Protein AF-U2I8V3-F1 (afdb_monomer)

Solvent-accessible surface area (backbone atoms only — not comparable to full-atom values): 26265 Å² total; per-residue (Å²): 134,85,82,91,82,94,86,84,86,91,86,82,90,84,90,82,91,85,92,87,82,93,74,85,82,75,81,75,76,81,74,81,76,80,74,75,77,73,85,74,50,76,39,65,54,34,33,35,43,29,18,35,31,83,43,64,38,89,62,70,89,50,43,76,42,74,36,34,34,38,34,37,20,61,33,81,54,80,80,74,52,73,55,43,74,51,76,41,95,53,33,32,30,78,44,47,38,60,91,58,35,58,47,73,47,75,33,78,61,42,39,30,36,64,49,28,53,69,44,89,85,56,86,63,52,70,40,31,53,36,50,25,34,57,42,79,60,98,56,97,40,54,45,42,77,44,58,48,61,80,44,96,86,60,54,88,57,67,58,67,49,24,67,41,62,46,86,78,42,21,41,36,28,52,80,49,95,52,88,84,54,51,50,40,39,28,25,35,64,86,77,31,43,79,43,99,47,43,28,58,60,44,74,67,52,51,50,53,52,49,51,54,50,39,73,73,40,60,88,55,61,94,56,73,52,83,39,80,46,68,23,64,42,34,58,44,80,54,92,67,26,32,42,22,31,45,46,58,14,29,90,84,68,46,72,78,66,44,45,34,34,38,38,17,29,37,66,49,70,63,25,50,86,72,35,68,37,77,40,82,50,21,20,40,60,56,44,62,56,44,42,51,46,52,33,54,38,91,91,49,33,41,36,38,50,31,37,13,37,48,101,82,74,45,26,55,40,5,32,38,39,32,28,46,60,96,50,63,39,68,39,89,90,44,67,46,51,46,64,78,71,69,61,98,54,57,34,29,60,44,44,49,43,44,52,84,65,28,36,39,35,25,33,45,78,57,65,76,56,91,51,72,95,63,56,68,77,39,37,31,29,43,31,41,26,35,67,85,82,59,53,71,43,71,41,76,92,50,72,44,19,31,31,75,83,37,18,17,51,51,61,31,78,48,95,94,40,40,30,38,49,42,26,29,69,67,88,77,76,56,43,31,28,32,27,34,44,40,79,86,81,68,49,73,43,84,53,30,30,39,23,73,91,40,23,38,56,18,38,59,50,66,34,46,38,74,48,126

Secondary structure (DSSP, 8-state):
---------------------------PPPPPP-PPPP---EEEEEEEEEEEEEEE--SSTTTT-EEEEEEEEEESS---EEEE----TTTEEEEEE-TT---PEEETTEEEEEEB-B-TTTTTPBPP-EEEEEE--SSS-PPEEEE--SSTT-----S--EEEE-SS-EEEE---SSTT--EEEEE-TTT--EEEEEEE--HHHHHHHHHHHHHH-GGGTTS---EEEEEEEEEEEETTEEEEEEEEE-TT--B--SSEEEEEEESSTTPPEEEEEEETT-B----TTT---EEE-SS--EEEEE-B--TTS--TT-EEEEE-TT--S--TT-EEEGGGG--SS---EEEEEEETTEEEEEEESSPPPSSGGGPPSS-EEEEEEETTT--EEE-TTS--B-GGGG-S--EEEETTEEEEEEEE-SSSS-EEEEEEE-TTT--EEEEEEE-GGG-EEEEEEEEEEEP-

pLDDT: mean 79.69, std 19.77, range [25.42, 98.25]

Structure (mmCIF, N/CA/C/O backbone):
data_AF-U2I8V3-F1
#
_entry.id   AF-U2I8V3-F1
#
loop_
_atom_site.group_PDB
_atom_site.id
_atom_site.type_symbol
_atom_site.label_atom_id
_atom_site.label_alt_id
_atom_site.label_comp_id
_atom_site.label_asym_id
_atom_site.label_entity_id
_atom_site.label_seq_id
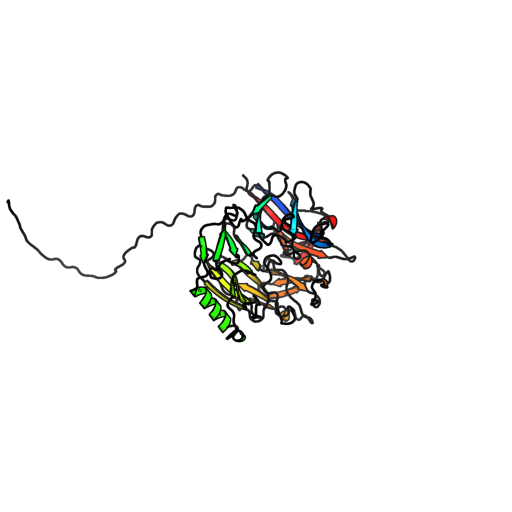_atom_site.pdbx_PDB_ins_code
_atom_site.Cartn_x
_atom_site.Cartn_y
_atom_site.Cartn_z
_atom_site.occupancy
_atom_site.B_iso_or_equiv
_atom_site.auth_seq_id
_atom_site.auth_comp_id
_atom_site.auth_asym_id
_atom_site.auth_atom_id
_atom_site.pdbx_PDB_model_num
ATOM 1 N N . MET A 1 1 ? -86.765 18.353 19.808 1.00 33.03 1 MET A N 1
ATOM 2 C CA . MET A 1 1 ? -87.733 18.277 18.692 1.00 33.03 1 MET A CA 1
ATOM 3 C C . MET A 1 1 ? -87.367 17.081 17.824 1.00 33.03 1 MET A C 1
ATOM 5 O O . MET A 1 1 ? -86.226 17.023 17.404 1.00 33.03 1 MET A O 1
ATOM 9 N N . TYR A 1 2 ? -88.329 16.160 17.642 1.00 31.03 2 TYR A N 1
ATOM 10 C CA . TYR A 1 2 ? -88.371 14.984 16.739 1.00 31.03 2 TYR A CA 1
ATOM 11 C C . TYR A 1 2 ? -87.248 13.924 16.867 1.00 31.03 2 TYR A C 1
ATOM 13 O O . TYR A 1 2 ? -86.132 14.143 16.424 1.00 31.03 2 TYR A O 1
ATOM 21 N N . ARG A 1 3 ? -87.459 12.852 17.660 1.00 25.73 3 ARG A N 1
ATOM 22 C CA . ARG A 1 3 ? -88.079 11.517 17.356 1.00 25.73 3 ARG A CA 1
ATOM 23 C C . ARG A 1 3 ? -87.100 10.549 16.653 1.00 25.73 3 ARG A C 1
ATOM 25 O O . ARG A 1 3 ? -86.693 10.831 15.540 1.00 25.73 3 ARG A O 1
ATOM 32 N N . MET A 1 4 ? -86.588 9.521 17.361 1.00 25.42 4 MET A N 1
ATOM 33 C CA . MET A 1 4 ? -87.098 8.112 17.466 1.00 25.42 4 MET A CA 1
ATOM 34 C C . MET A 1 4 ? -86.859 7.305 16.169 1.00 25.42 4 MET A C 1
ATOM 36 O O . MET A 1 4 ? -87.146 7.832 15.109 1.00 25.42 4 MET A O 1
ATOM 40 N N . ASN A 1 5 ? -86.373 6.053 16.107 1.00 28.39 5 ASN A N 1
ATOM 41 C CA . ASN A 1 5 ? -86.406 4.844 16.964 1.00 28.39 5 ASN A CA 1
ATOM 42 C C . ASN A 1 5 ? -85.250 3.902 16.519 1.00 28.39 5 ASN A C 1
ATOM 44 O O . ASN A 1 5 ? -84.934 3.885 15.336 1.00 28.39 5 ASN A O 1
ATOM 48 N N . GLN A 1 6 ? -84.484 3.204 17.371 1.00 31.88 6 GLN A N 1
ATOM 49 C CA . GLN A 1 6 ? -84.772 1.990 18.170 1.00 31.88 6 GLN A CA 1
ATOM 50 C C . GLN A 1 6 ? -85.246 0.735 17.404 1.00 31.88 6 GLN A C 1
ATOM 52 O O . GLN A 1 6 ? -86.379 0.711 16.926 1.00 31.88 6 GLN A O 1
ATOM 57 N N . ARG A 1 7 ? -84.417 -0.330 17.451 1.00 29.31 7 ARG A N 1
ATOM 58 C CA . ARG A 1 7 ? -84.680 -1.752 17.838 1.00 29.31 7 ARG A CA 1
ATOM 59 C C . ARG A 1 7 ? -83.661 -2.664 17.117 1.00 29.31 7 ARG A C 1
ATOM 61 O O . ARG A 1 7 ? -83.504 -2.495 15.920 1.00 29.31 7 ARG A O 1
ATOM 68 N N . SER A 1 8 ? -82.860 -3.572 17.690 1.00 28.31 8 SER A N 1
ATOM 69 C CA . SER A 1 8 ? -82.894 -4.492 18.852 1.00 28.31 8 SER A CA 1
ATOM 70 C C . SER A 1 8 ? -82.822 -5.949 18.348 1.00 28.31 8 SER A C 1
ATOM 72 O O . SER A 1 8 ? -83.456 -6.266 17.350 1.00 28.31 8 SER A O 1
ATOM 74 N N . LEU A 1 9 ? -82.136 -6.803 19.128 1.00 27.41 9 LEU A N 1
ATOM 75 C CA . LEU A 1 9 ? -81.993 -8.279 19.070 1.00 27.41 9 LEU A CA 1
ATOM 76 C C . LEU A 1 9 ? -80.979 -8.829 18.042 1.00 27.41 9 LEU A C 1
ATOM 78 O O . LEU A 1 9 ? -81.132 -8.623 16.850 1.00 27.41 9 LEU A O 1
ATOM 82 N N . ALA A 1 10 ? -79.849 -9.442 18.420 1.00 30.06 10 ALA A N 1
ATOM 83 C CA . ALA A 1 10 ? -79.602 -10.611 19.287 1.00 30.06 10 ALA A CA 1
ATOM 84 C C . ALA A 1 10 ? -80.055 -11.954 18.676 1.00 30.06 10 ALA A C 1
ATOM 86 O O . ALA A 1 10 ? -81.226 -12.305 18.763 1.00 30.06 10 ALA A O 1
ATOM 87 N N . CYS A 1 11 ? -79.099 -12.736 18.157 1.00 27.30 11 CYS A N 1
ATOM 88 C CA . CYS A 1 11 ? -79.046 -14.188 18.358 1.00 27.30 11 CYS A CA 1
ATOM 89 C C . CYS A 1 11 ? -77.637 -14.744 18.109 1.00 27.30 11 CYS A C 1
ATOM 91 O O . CYS A 1 11 ? -76.921 -14.327 17.203 1.00 27.30 11 CYS A O 1
ATOM 93 N N . LEU A 1 12 ? -77.271 -15.651 19.009 1.00 28.17 12 LEU A N 1
ATOM 94 C CA . LEU A 1 12 ? -75.993 -16.318 19.205 1.00 28.17 12 LEU A CA 1
ATOM 95 C C . LEU A 1 12 ? -75.834 -17.576 18.329 1.00 28.17 12 LEU A C 1
ATOM 97 O O . LEU A 1 12 ? -76.820 -18.145 17.872 1.00 28.17 12 LEU A O 1
ATOM 101 N N . LEU A 1 13 ? -74.585 -18.066 18.332 1.00 27.16 13 LEU A N 1
ATOM 102 C CA . LEU A 1 13 ? -74.121 -19.455 18.165 1.00 27.16 13 LEU A CA 1
ATOM 103 C C . LEU A 1 13 ? -73.942 -19.987 16.735 1.00 27.16 13 LEU A C 1
ATOM 105 O O . 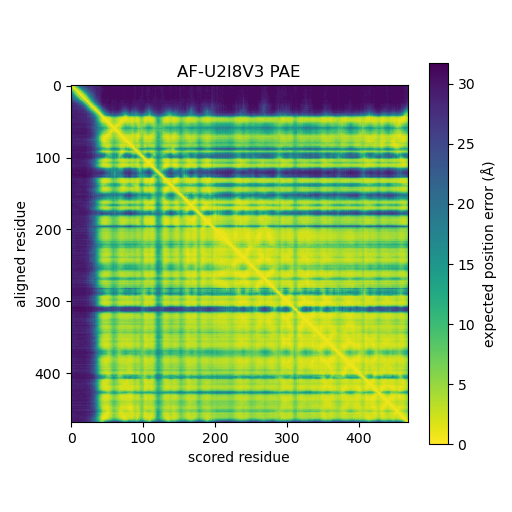LEU A 1 13 ? -74.887 -20.418 16.089 1.00 27.16 13 LEU A O 1
ATOM 109 N N . LEU A 1 14 ? -72.673 -20.172 16.352 1.00 28.11 14 LEU A N 1
ATOM 110 C CA . LEU A 1 14 ? -72.085 -21.517 16.377 1.00 28.11 14 LEU A CA 1
ATOM 111 C C . LEU A 1 14 ? -70.552 -21.470 16.494 1.00 28.11 14 LEU A C 1
ATOM 113 O O . LEU A 1 14 ? -69.860 -20.744 15.787 1.00 28.11 14 LEU A O 1
ATOM 117 N N . LEU A 1 15 ? -70.070 -22.245 17.465 1.00 28.66 15 LEU A N 1
ATOM 118 C CA . LEU A 1 15 ? -68.682 -22.544 17.794 1.00 28.66 15 LEU A CA 1
ATOM 119 C C . LEU A 1 15 ? -68.028 -23.412 16.707 1.00 28.66 15 LEU A C 1
ATOM 121 O O . LEU A 1 15 ? -68.575 -24.454 16.356 1.00 28.66 15 LEU A O 1
ATOM 125 N N . SER A 1 16 ? -66.776 -23.107 16.368 1.00 30.30 16 SER A N 1
ATOM 126 C CA . SER A 1 16 ? -65.733 -24.132 16.219 1.00 30.30 16 SER A CA 1
ATOM 127 C C . SER A 1 16 ? -64.361 -23.525 16.533 1.00 30.30 16 SER A C 1
ATOM 129 O O . SER A 1 16 ? -63.906 -22.605 15.856 1.00 30.30 16 SER A O 1
ATOM 131 N N . LEU A 1 17 ? -63.745 -24.023 17.610 1.00 31.27 17 LEU A N 1
ATOM 132 C CA . LEU A 1 17 ? -62.390 -23.719 18.080 1.00 31.27 17 LEU A CA 1
ATOM 133 C C . LEU A 1 17 ? -61.311 -24.146 17.065 1.00 31.27 17 LEU A C 1
ATOM 135 O O . LEU A 1 17 ? -61.467 -25.180 16.427 1.00 31.27 17 LEU A O 1
ATOM 139 N N . PHE A 1 18 ? -60.204 -23.393 17.017 1.00 28.30 18 PHE A N 1
ATOM 140 C CA . PHE A 1 18 ? -58.807 -23.780 17.350 1.00 28.30 18 PHE A CA 1
ATOM 141 C C . PHE A 1 18 ? -57.846 -22.771 16.669 1.00 28.30 18 PHE A C 1
ATOM 143 O O . PHE A 1 18 ? -57.754 -22.711 15.453 1.00 28.30 18 PHE A O 1
ATOM 150 N N . LEU A 1 19 ? -57.339 -21.768 17.399 1.00 30.94 19 LEU A N 1
ATOM 151 C CA . LEU A 1 19 ? -56.000 -21.718 18.024 1.00 30.94 19 LEU A CA 1
ATOM 152 C C . LEU A 1 19 ? -54.812 -21.684 17.036 1.00 30.94 19 LEU A C 1
ATOM 154 O O . LEU A 1 19 ? -54.377 -22.715 16.541 1.00 30.94 19 LEU A O 1
ATOM 158 N N . THR A 1 20 ? -54.231 -20.484 16.885 1.00 28.22 20 THR A N 1
ATOM 159 C CA . THR A 1 20 ? -52.799 -20.113 17.054 1.00 28.22 20 THR A CA 1
ATOM 160 C C . THR A 1 20 ? -52.260 -19.178 15.962 1.00 28.22 20 THR A C 1
ATOM 162 O O . THR A 1 20 ? -52.497 -19.373 14.778 1.00 28.22 20 THR A O 1
ATOM 165 N N . GLY A 1 21 ? -51.486 -18.169 16.391 1.00 28.03 21 GLY A N 1
ATOM 166 C CA . GLY A 1 21 ? -50.513 -17.470 15.542 1.00 28.03 21 GLY A CA 1
ATOM 167 C C . GLY A 1 21 ? -50.823 -16.012 15.198 1.00 28.03 21 GLY A C 1
ATOM 168 O O . GLY A 1 21 ? -51.167 -15.696 14.065 1.00 28.03 21 GLY A O 1
ATOM 169 N N . LEU A 1 22 ? -50.615 -15.102 16.153 1.00 33.56 22 LEU A N 1
ATOM 170 C CA . LEU A 1 22 ? -50.359 -13.689 15.860 1.00 33.56 22 LEU A CA 1
ATOM 171 C C . LEU A 1 22 ? -49.076 -13.574 15.020 1.00 33.56 22 LEU A C 1
ATOM 173 O O . LEU A 1 22 ? -47.993 -13.859 15.520 1.00 33.56 22 LEU A O 1
ATOM 177 N N . SER A 1 23 ? -49.192 -13.109 13.778 1.00 26.45 23 SER A N 1
ATOM 178 C CA . SER A 1 23 ? -48.078 -12.527 13.027 1.00 26.45 23 SER A CA 1
ATOM 179 C C . SER A 1 23 ? -48.610 -11.320 12.265 1.00 26.45 23 SER A C 1
ATOM 181 O O . SER A 1 23 ? -49.190 -11.431 11.187 1.00 26.45 23 SER A O 1
ATOM 183 N N . ALA A 1 24 ? -48.489 -10.149 12.885 1.00 28.02 24 ALA A N 1
ATOM 184 C CA . ALA A 1 24 ? -48.771 -8.885 12.232 1.00 28.02 24 ALA A CA 1
ATOM 185 C C . ALA A 1 24 ? -47.657 -8.613 11.210 1.00 28.02 24 ALA A C 1
ATOM 187 O O . ALA A 1 24 ? -46.542 -8.241 11.576 1.00 28.02 24 ALA A O 1
ATOM 188 N N . CYS A 1 25 ? -47.960 -8.798 9.926 1.00 26.55 25 CYS A N 1
ATOM 189 C CA . CYS A 1 25 ? -47.151 -8.279 8.831 1.00 26.55 25 CYS A CA 1
ATOM 190 C C . CYS A 1 25 ? -47.097 -6.748 8.932 1.00 26.55 25 CYS A C 1
ATOM 192 O O . CYS A 1 25 ? -48.046 -6.053 8.573 1.00 26.55 25 CYS A O 1
ATOM 194 N N . ARG A 1 26 ? -45.972 -6.210 9.407 1.00 27.47 26 ARG A N 1
ATOM 195 C CA . ARG A 1 26 ? -45.578 -4.828 9.121 1.00 27.47 26 ARG A CA 1
ATOM 196 C C . ARG A 1 26 ? -45.043 -4.820 7.690 1.00 27.47 26 ARG A C 1
ATOM 198 O O . ARG A 1 26 ? -44.011 -5.424 7.423 1.00 27.47 26 ARG A O 1
ATOM 205 N N . SER A 1 27 ? -45.763 -4.183 6.772 1.00 27.72 27 SER A N 1
ATOM 206 C CA . SER A 1 27 ? -45.294 -3.954 5.407 1.00 27.72 27 SER A CA 1
ATOM 207 C C . SER A 1 27 ? -44.044 -3.067 5.442 1.00 27.72 27 SER A C 1
ATOM 209 O O . SER A 1 27 ? -44.138 -1.881 5.768 1.00 27.72 27 SER A O 1
ATOM 211 N N . GLU A 1 28 ? -42.877 -3.638 5.142 1.00 29.00 28 GLU A N 1
ATOM 212 C CA . GLU A 1 28 ? -41.682 -2.866 4.801 1.00 29.00 28 GLU A CA 1
ATOM 213 C C . GLU A 1 28 ? -41.991 -2.003 3.573 1.00 29.00 28 GLU A C 1
ATOM 215 O O . GLU A 1 28 ? -42.518 -2.489 2.570 1.00 29.00 28 GLU A O 1
ATOM 220 N N . ALA A 1 29 ? -41.681 -0.710 3.656 1.00 34.03 29 ALA A N 1
ATOM 221 C CA . ALA A 1 29 ? -41.677 0.154 2.485 1.00 34.03 29 ALA A CA 1
ATOM 222 C C . ALA A 1 29 ? -40.698 -0.418 1.436 1.00 34.03 29 ALA A C 1
ATOM 224 O O . ALA A 1 29 ? -39.656 -0.961 1.824 1.00 34.03 29 ALA A O 1
ATOM 225 N N . PRO A 1 30 ? -40.991 -0.310 0.127 1.00 30.98 30 PRO A N 1
ATOM 226 C CA . PRO A 1 30 ? -40.122 -0.855 -0.907 1.00 30.98 30 PRO A CA 1
ATOM 227 C C . PRO A 1 30 ? -38.716 -0.275 -0.767 1.00 30.98 30 PRO A C 1
ATOM 229 O O . PRO A 1 30 ? -38.542 0.944 -0.698 1.00 30.98 30 PRO A O 1
ATOM 232 N N . ARG A 1 31 ? -37.707 -1.152 -0.728 1.00 31.77 31 ARG A N 1
ATOM 233 C CA . ARG A 1 31 ? -36.303 -0.747 -0.857 1.00 31.77 31 ARG A CA 1
ATOM 234 C C . ARG A 1 31 ? -36.170 0.094 -2.135 1.00 31.77 31 ARG A C 1
ATOM 236 O O . ARG A 1 31 ? -36.677 -0.350 -3.168 1.00 31.77 31 ARG A O 1
ATOM 243 N N . PRO A 1 32 ? -35.504 1.262 -2.115 1.00 29.44 32 PRO A N 1
ATOM 244 C CA . PRO A 1 32 ? -35.153 1.930 -3.359 1.00 29.44 32 PRO A CA 1
ATOM 245 C C . PRO A 1 32 ? -34.328 0.950 -4.197 1.00 29.44 32 PRO A C 1
ATOM 247 O O . PRO A 1 32 ? -33.358 0.365 -3.708 1.00 29.44 32 PRO A O 1
ATOM 250 N N . ALA A 1 33 ? -34.775 0.710 -5.429 1.00 28.41 33 ALA A N 1
ATOM 251 C CA . ALA A 1 33 ? -34.069 -0.146 -6.365 1.00 28.41 33 ALA A CA 1
ATOM 252 C C . ALA A 1 33 ? -32.646 0.396 -6.540 1.00 28.41 33 ALA A C 1
ATOM 254 O O . ALA A 1 33 ? -32.453 1.577 -6.827 1.00 28.41 33 ALA A O 1
ATOM 255 N N . ILE A 1 34 ? -31.651 -0.468 -6.346 1.00 34.34 34 ILE A N 1
ATOM 256 C CA . ILE A 1 34 ? -30.279 -0.183 -6.751 1.00 34.34 34 ILE A CA 1
ATOM 257 C C . ILE A 1 34 ? -30.323 -0.125 -8.274 1.00 34.34 34 ILE A C 1
ATOM 259 O O . ILE A 1 34 ? -30.475 -1.160 -8.921 1.00 34.34 34 ILE A O 1
ATOM 263 N N . THR A 1 35 ? -30.265 1.075 -8.847 1.00 28.25 35 THR A N 1
ATOM 264 C CA . THR A 1 35 ? -30.120 1.240 -10.292 1.00 28.25 35 THR A CA 1
ATOM 265 C C . THR A 1 35 ? -28.836 0.515 -10.702 1.00 28.25 35 THR A C 1
ATOM 267 O O . THR A 1 35 ? -27.772 0.857 -10.176 1.00 28.25 35 THR A O 1
ATOM 270 N N . PRO A 1 36 ? -28.892 -0.497 -11.586 1.00 30.31 36 PRO A N 1
ATOM 271 C CA . PRO A 1 36 ? -27.689 -1.108 -12.125 1.00 30.31 36 PRO A CA 1
ATOM 272 C C . PRO A 1 36 ? -26.836 -0.005 -12.747 1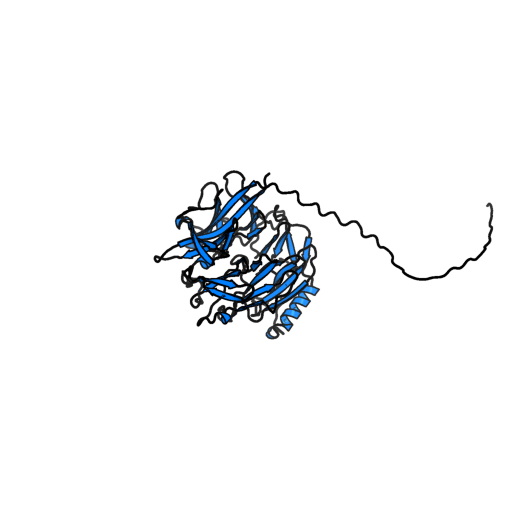.00 30.31 36 PRO A C 1
ATOM 274 O O . PRO A 1 36 ? -27.344 0.807 -13.524 1.00 30.31 36 PRO A O 1
ATOM 277 N N . ARG A 1 37 ? -25.553 0.058 -12.377 1.00 45.31 37 ARG A N 1
ATOM 278 C CA . ARG A 1 37 ? -24.595 0.942 -13.043 1.00 45.31 37 ARG A CA 1
ATOM 279 C C . ARG A 1 37 ? -24.649 0.609 -14.535 1.00 45.31 37 ARG A C 1
ATOM 281 O O . ARG A 1 37 ? -24.540 -0.564 -14.886 1.00 45.31 37 ARG A O 1
ATOM 288 N N . ALA A 1 38 ? -24.870 1.614 -15.383 1.00 41.72 38 ALA A N 1
ATOM 289 C CA . ALA A 1 38 ? -24.836 1.427 -16.829 1.00 41.72 38 ALA A CA 1
ATOM 290 C C . ALA A 1 38 ? -23.519 0.734 -17.215 1.00 41.72 38 ALA A C 1
ATOM 292 O O . ALA A 1 38 ? -22.470 1.081 -16.664 1.00 41.72 38 ALA A O 1
ATOM 293 N N . GLU A 1 39 ? -23.578 -0.252 -18.115 1.00 42.41 39 GLU A N 1
ATOM 294 C CA . GLU A 1 39 ? -22.377 -0.867 -18.680 1.00 42.41 39 GLU A CA 1
ATOM 295 C C . GLU A 1 39 ? -21.486 0.242 -19.244 1.00 42.41 39 GLU A C 1
ATOM 297 O O . GLU A 1 39 ? -21.863 0.959 -20.174 1.00 42.41 39 GLU A O 1
ATOM 302 N N . VAL A 1 40 ? -20.311 0.419 -18.642 1.00 50.84 40 VAL A N 1
ATOM 303 C CA . VAL A 1 40 ? -19.301 1.335 -19.162 1.00 50.84 40 VAL A CA 1
ATOM 304 C C . VAL A 1 40 ? -18.758 0.682 -20.423 1.00 50.84 40 VAL A C 1
ATOM 306 O O . VAL A 1 40 ? -18.058 -0.328 -20.359 1.00 50.84 40 VAL A O 1
ATOM 309 N N . VAL A 1 41 ? -19.104 1.222 -21.590 1.00 54.19 41 VAL A N 1
ATOM 310 C CA . VAL A 1 41 ? -18.450 0.796 -22.826 1.00 54.19 41 VAL A CA 1
ATOM 311 C C . VAL A 1 41 ? -16.986 1.214 -22.704 1.00 54.19 41 VAL A C 1
ATOM 313 O O . VAL A 1 41 ? -16.705 2.363 -22.384 1.00 54.19 41 VAL A O 1
ATOM 316 N N .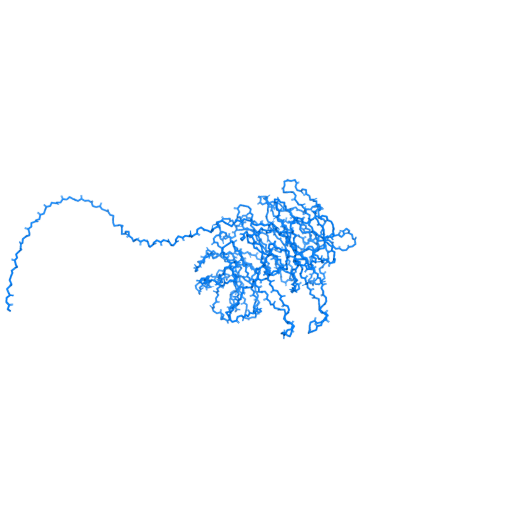 LEU A 1 42 ? -16.047 0.293 -22.906 1.00 63.31 42 LEU A N 1
ATOM 317 C CA . LEU A 1 42 ? -14.625 0.559 -22.688 1.00 63.31 42 LEU A CA 1
ATOM 318 C C . LEU A 1 42 ? -13.997 1.283 -23.889 1.00 63.31 42 LEU A C 1
ATOM 320 O O . LEU A 1 42 ? -14.243 0.957 -25.053 1.00 63.31 42 LEU A O 1
ATOM 324 N N . GLY A 1 43 ? -13.220 2.315 -23.587 1.00 69.56 43 GLY A N 1
ATOM 325 C CA . GLY A 1 43 ? -12.372 3.087 -24.488 1.00 69.56 43 GLY A CA 1
ATOM 326 C C . GLY A 1 43 ? -10.937 2.543 -24.517 1.00 69.56 43 GLY A C 1
ATOM 327 O O . GLY A 1 43 ? -10.697 1.403 -24.126 1.00 69.56 43 GLY A O 1
ATOM 328 N N . PRO A 1 44 ? -9.960 3.315 -25.025 1.00 82.88 44 PRO A N 1
ATOM 329 C CA . PRO A 1 44 ? -8.612 2.802 -25.227 1.00 82.88 44 PRO A CA 1
ATOM 330 C C . PRO A 1 44 ? -7.840 2.652 -23.910 1.00 82.88 44 PRO A C 1
ATOM 332 O O . PRO A 1 44 ? -8.003 3.442 -22.976 1.00 82.88 44 PRO A O 1
ATOM 335 N N . ASP A 1 45 ? -6.931 1.681 -23.888 1.00 90.38 45 ASP A N 1
ATOM 336 C CA . ASP A 1 45 ? -6.028 1.436 -22.768 1.00 90.38 45 ASP A CA 1
ATOM 337 C C . ASP A 1 45 ? -4.955 2.522 -22.629 1.00 90.38 45 ASP A C 1
ATOM 339 O O . ASP A 1 45 ? -4.546 3.182 -23.597 1.00 90.38 45 ASP A O 1
ATOM 343 N N . ARG A 1 46 ? -4.498 2.711 -21.389 1.00 91.00 46 ARG A N 1
ATOM 344 C CA . ARG A 1 46 ? -3.402 3.602 -21.011 1.00 91.00 46 ARG A CA 1
ATOM 345 C C . ARG A 1 46 ? -2.490 2.915 -20.008 1.00 91.00 46 ARG A C 1
ATOM 347 O O . ARG A 1 46 ? -2.933 2.479 -18.947 1.00 91.00 46 ARG A O 1
ATOM 354 N N . TYR A 1 47 ? -1.206 2.894 -20.330 1.00 93.62 47 TYR A N 1
ATOM 355 C CA . TYR A 1 47 ? -0.142 2.389 -19.473 1.00 93.62 47 TYR A CA 1
ATOM 356 C C . TYR A 1 47 ? 0.512 3.571 -18.778 1.00 93.62 47 TYR A C 1
ATOM 358 O O . TYR A 1 47 ? 1.185 4.372 -19.421 1.00 93.62 47 TYR A O 1
ATOM 366 N N . VAL A 1 48 ? 0.261 3.720 -17.485 1.00 93.75 48 VAL A N 1
ATOM 367 C CA . VAL A 1 48 ? 0.659 4.880 -16.691 1.00 93.75 48 VAL A CA 1
ATOM 368 C C . VAL A 1 48 ? 1.945 4.560 -15.946 1.00 93.75 48 VAL A C 1
ATOM 370 O O . VAL A 1 48 ? 1.973 3.647 -15.124 1.00 93.75 48 VAL A O 1
ATOM 373 N N . LEU A 1 49 ? 3.001 5.320 -16.223 1.00 93.19 49 LEU A N 1
ATOM 374 C CA . LEU A 1 49 ? 4.314 5.190 -15.600 1.00 93.19 49 LEU A CA 1
ATOM 375 C C . LEU A 1 49 ? 4.609 6.428 -14.761 1.00 93.19 49 LEU A C 1
ATOM 377 O O . LEU A 1 49 ? 4.560 7.557 -15.257 1.00 93.19 49 LEU A O 1
ATOM 381 N N . MET A 1 50 ? 4.967 6.195 -13.504 1.00 90.50 50 MET A N 1
ATOM 382 C CA . MET A 1 50 ? 5.383 7.224 -12.566 1.00 90.50 50 MET A CA 1
ATOM 383 C C . MET A 1 50 ? 6.866 7.076 -12.243 1.00 90.50 50 MET A C 1
ATOM 385 O O . MET A 1 50 ? 7.333 5.975 -11.942 1.00 90.50 50 MET A O 1
ATOM 389 N N . THR A 1 51 ? 7.593 8.188 -12.254 1.00 89.88 51 THR A N 1
ATOM 390 C CA . THR A 1 51 ? 8.995 8.265 -11.828 1.00 89.88 51 THR A CA 1
ATOM 391 C C . THR A 1 51 ? 9.214 9.395 -10.831 1.00 89.88 51 THR A C 1
ATOM 393 O O . THR A 1 51 ? 8.432 10.345 -10.785 1.00 89.88 51 THR A O 1
ATOM 396 N N . TYR A 1 52 ? 10.292 9.295 -10.054 1.00 85.62 52 TYR A N 1
ATOM 397 C CA . TYR A 1 52 ? 10.763 10.302 -9.117 1.00 85.62 52 TYR A CA 1
ATOM 398 C C . TYR A 1 52 ? 12.147 10.820 -9.470 1.00 85.62 52 TYR A C 1
ATOM 400 O O . TYR A 1 52 ? 13.095 10.054 -9.632 1.00 85.62 52 TYR A O 1
ATOM 408 N N . ARG A 1 53 ? 12.298 12.142 -9.494 1.00 84.06 53 ARG A N 1
ATOM 409 C CA . ARG A 1 53 ? 13.595 12.799 -9.615 1.00 84.06 53 ARG A CA 1
ATOM 410 C C . ARG A 1 53 ? 13.857 13.658 -8.395 1.00 84.06 53 ARG A C 1
ATOM 412 O O . ARG A 1 53 ? 13.055 14.514 -8.039 1.00 84.06 53 ARG A O 1
ATOM 419 N N . LYS A 1 54 ? 15.020 13.465 -7.786 1.00 80.50 54 LYS A N 1
ATOM 420 C CA . LYS A 1 54 ? 15.505 14.347 -6.732 1.00 80.50 54 LYS A CA 1
ATOM 421 C C . LYS A 1 54 ? 15.963 15.669 -7.353 1.00 80.50 54 LYS A C 1
ATOM 423 O O . LYS A 1 54 ? 16.855 15.670 -8.202 1.00 80.50 54 LYS A O 1
ATOM 428 N N . THR A 1 55 ? 15.369 16.782 -6.939 1.00 76.38 55 THR A N 1
ATOM 429 C CA . THR A 1 55 ? 15.759 18.130 -7.373 1.00 76.38 55 THR A CA 1
ATOM 430 C C . THR A 1 55 ? 16.116 19.004 -6.181 1.00 76.38 55 THR A C 1
ATOM 432 O O . THR A 1 55 ? 15.748 18.719 -5.038 1.00 76.38 55 THR A O 1
ATOM 435 N N . ILE A 1 56 ? 16.910 20.043 -6.435 1.00 80.19 56 ILE A N 1
ATOM 436 C CA . ILE A 1 56 ? 17.231 21.075 -5.450 1.00 80.19 56 ILE A CA 1
ATOM 437 C C . ILE A 1 56 ? 16.328 22.266 -5.723 1.00 80.19 56 ILE A C 1
ATOM 439 O O . ILE A 1 56 ? 16.258 22.746 -6.854 1.00 80.19 56 ILE A O 1
ATOM 443 N N . ILE A 1 57 ? 15.652 22.755 -4.686 1.00 73.12 57 ILE A N 1
ATOM 444 C CA . ILE A 1 57 ? 14.770 23.913 -4.803 1.00 73.12 57 ILE A CA 1
ATOM 445 C C . ILE A 1 57 ? 15.619 25.137 -5.199 1.00 73.12 57 ILE A C 1
ATOM 447 O O . ILE A 1 57 ? 16.522 25.521 -4.444 1.00 73.12 57 ILE A O 1
ATOM 451 N N . PRO A 1 58 ? 15.345 25.778 -6.353 1.00 70.50 58 PRO A N 1
ATOM 452 C CA . PRO A 1 58 ? 16.219 26.818 -6.896 1.00 70.50 58 PRO A CA 1
ATOM 453 C C . PRO A 1 58 ? 16.062 28.175 -6.192 1.00 70.50 58 PRO A C 1
ATOM 455 O O . PRO A 1 58 ? 17.000 28.974 -6.178 1.00 70.50 58 PRO A O 1
ATOM 458 N N . SER A 1 59 ? 14.903 28.450 -5.585 1.00 70.12 59 SER A N 1
ATOM 459 C CA . SER A 1 59 ? 14.555 29.765 -5.027 1.00 70.12 59 SER A CA 1
ATOM 460 C C . SER A 1 59 ? 13.494 29.685 -3.921 1.00 70.12 59 SER A C 1
ATOM 462 O O . SER A 1 59 ? 12.782 28.690 -3.807 1.00 70.12 59 SER A O 1
ATOM 464 N N . GLY A 1 60 ? 13.350 30.760 -3.138 1.00 67.19 60 GLY A N 1
ATOM 465 C CA . GLY A 1 60 ? 12.364 30.873 -2.055 1.00 67.19 60 GLY A CA 1
ATOM 466 C C . GLY A 1 60 ? 12.877 30.395 -0.686 1.00 67.19 60 GLY A C 1
ATOM 467 O O . GLY A 1 60 ? 14.052 30.046 -0.563 1.00 67.19 60 GLY A O 1
ATOM 468 N N . PRO A 1 61 ? 12.016 30.365 0.349 1.00 61.09 61 PRO A N 1
ATOM 469 C CA . PRO A 1 61 ? 12.401 30.030 1.730 1.00 61.09 61 PRO A CA 1
ATOM 470 C C . PRO A 1 61 ? 13.036 28.642 1.898 1.00 61.09 61 PRO A C 1
ATOM 472 O O . PRO A 1 61 ? 13.791 28.406 2.834 1.00 61.09 61 PRO A O 1
ATOM 475 N N . MET A 1 62 ? 12.752 27.732 0.965 1.00 65.94 62 MET A N 1
ATOM 476 C CA . MET A 1 62 ? 13.245 26.354 0.957 1.00 65.94 62 MET A CA 1
ATOM 477 C C . MET A 1 62 ? 14.425 26.148 -0.009 1.00 65.94 62 MET A C 1
ATOM 479 O O . MET A 1 62 ? 14.804 25.008 -0.275 1.00 65.94 62 MET A O 1
ATOM 483 N N . ARG A 1 63 ? 15.009 27.228 -0.557 1.00 75.81 63 ARG A N 1
ATOM 484 C CA . ARG A 1 63 ? 16.144 27.163 -1.492 1.00 75.81 63 ARG A CA 1
ATOM 485 C C . ARG A 1 63 ? 17.271 26.291 -0.936 1.00 75.81 63 ARG A C 1
ATOM 487 O O . ARG A 1 63 ? 17.640 26.406 0.228 1.00 75.81 63 ARG A O 1
ATOM 494 N N . GLY A 1 64 ? 17.839 25.443 -1.790 1.00 74.12 64 GLY A N 1
ATOM 495 C CA . GLY A 1 64 ? 18.938 24.546 -1.423 1.00 74.12 64 GLY A CA 1
ATOM 496 C C . GLY A 1 64 ? 18.495 23.251 -0.738 1.00 74.12 64 GLY A C 1
ATOM 497 O O . GLY A 1 64 ? 19.294 22.321 -0.653 1.00 74.12 64 GLY A O 1
ATOM 498 N N . ARG A 1 65 ? 17.230 23.136 -0.308 1.00 74.38 65 ARG A N 1
ATOM 499 C CA . ARG A 1 65 ? 16.675 21.854 0.142 1.00 74.38 65 ARG A CA 1
ATOM 500 C C . ARG A 1 65 ? 16.376 20.958 -1.049 1.00 74.38 65 ARG A C 1
ATOM 502 O O . ARG A 1 65 ? 16.084 21.432 -2.149 1.00 74.38 65 ARG A O 1
ATOM 509 N N . SER A 1 66 ? 16.445 19.655 -0.811 1.00 74.12 66 SER A N 1
ATOM 510 C CA . SER A 1 66 ? 16.140 18.658 -1.821 1.00 74.12 66 SER A CA 1
ATOM 511 C C . SER A 1 66 ? 14.705 18.159 -1.697 1.00 74.12 66 SER A C 1
ATOM 513 O O . SER A 1 66 ? 14.243 17.919 -0.587 1.00 74.12 66 SER A O 1
ATOM 515 N N . ILE A 1 67 ? 14.023 17.990 -2.829 1.00 73.06 67 ILE A N 1
ATOM 516 C CA . ILE A 1 67 ? 12.671 17.427 -2.918 1.00 73.06 67 ILE A CA 1
ATOM 517 C C . ILE A 1 67 ? 12.615 16.325 -3.972 1.00 73.06 67 ILE A C 1
ATOM 519 O O . ILE A 1 67 ? 13.465 16.266 -4.862 1.00 73.06 67 ILE A O 1
ATOM 523 N N . LEU A 1 68 ? 11.603 15.464 -3.877 1.00 75.88 68 LEU A N 1
ATOM 524 C CA . LEU A 1 68 ? 11.269 14.505 -4.923 1.00 75.88 68 LEU A CA 1
ATOM 525 C C . LEU A 1 68 ? 10.196 15.110 -5.836 1.00 75.88 68 LEU A C 1
ATOM 527 O O . LEU A 1 68 ? 9.118 15.498 -5.391 1.00 75.88 68 LEU A O 1
ATOM 531 N N . GLU A 1 69 ? 10.485 15.188 -7.126 1.00 79.12 69 GLU A N 1
ATOM 532 C CA . GLU A 1 69 ? 9.531 15.556 -8.169 1.00 79.12 69 GLU A CA 1
ATOM 533 C C . GLU A 1 69 ? 9.015 14.298 -8.852 1.00 79.12 69 GLU A C 1
ATOM 535 O O . GLU A 1 69 ? 9.812 13.465 -9.280 1.00 79.12 69 GLU A O 1
ATOM 540 N N . SER A 1 70 ? 7.695 14.156 -8.961 1.00 82.06 70 SER A N 1
ATOM 541 C CA . SER A 1 70 ? 7.083 13.086 -9.739 1.00 82.06 70 SER A CA 1
ATOM 542 C C . SER A 1 70 ? 6.846 13.501 -11.179 1.00 82.06 70 SER A C 1
ATOM 544 O O . SER A 1 70 ? 6.316 14.592 -11.428 1.00 82.06 70 SER A O 1
ATOM 546 N N . TYR A 1 71 ? 7.026 12.550 -12.081 1.00 86.81 71 TYR A N 1
ATOM 547 C CA . TYR A 1 71 ? 6.565 12.636 -13.458 1.00 86.81 71 TYR A CA 1
ATOM 548 C C . TYR A 1 71 ? 5.627 11.459 -13.705 1.00 86.81 71 TYR A C 1
ATOM 550 O O . TYR A 1 71 ? 6.037 10.306 -13.582 1.00 86.81 71 TYR A O 1
ATOM 558 N N . ILE A 1 72 ? 4.355 11.748 -13.981 1.00 88.94 72 ILE A N 1
ATOM 559 C CA . ILE A 1 72 ? 3.342 10.739 -14.302 1.00 88.94 72 ILE A CA 1
ATOM 560 C C . ILE A 1 72 ? 2.988 10.900 -15.767 1.00 88.94 72 ILE A C 1
ATOM 562 O O . ILE A 1 72 ? 2.503 11.954 -16.163 1.00 88.94 72 ILE A O 1
ATOM 566 N N . SER A 1 73 ? 3.180 9.849 -16.548 1.00 90.44 73 SER A N 1
ATOM 567 C CA . SER A 1 73 ? 2.906 9.856 -17.985 1.00 90.44 73 SER A CA 1
ATOM 568 C C . SER A 1 73 ? 2.138 8.624 -18.380 1.00 90.44 73 SER A C 1
ATOM 570 O O . SER A 1 73 ? 2.182 7.618 -17.675 1.00 90.44 73 SER A O 1
ATOM 572 N N . TYR A 1 74 ? 1.458 8.684 -19.518 1.00 91.06 74 TYR A N 1
ATOM 573 C CA . TYR A 1 74 ? 0.804 7.516 -20.084 1.00 91.06 74 TYR A CA 1
ATOM 574 C C . TYR A 1 74 ? 1.293 7.199 -21.493 1.00 91.06 74 TYR A C 1
ATOM 576 O O . TYR A 1 74 ? 1.603 8.088 -22.285 1.00 91.06 74 TYR A O 1
ATOM 584 N N . PHE A 1 75 ? 1.277 5.908 -21.805 1.00 89.31 75 PHE A N 1
ATOM 585 C CA . PHE A 1 75 ? 1.535 5.342 -23.120 1.00 89.31 75 PHE A CA 1
ATOM 586 C C . PHE A 1 75 ? 0.270 4.642 -23.625 1.00 89.31 75 PHE A C 1
ATOM 588 O O . PHE A 1 75 ? -0.542 4.149 -22.839 1.00 89.31 75 PHE A O 1
ATOM 595 N N . THR A 1 76 ? 0.082 4.603 -24.941 1.00 88.12 76 THR A N 1
ATOM 596 C CA . THR A 1 76 ? -1.030 3.878 -25.585 1.00 88.12 76 THR A CA 1
ATOM 597 C C . THR A 1 76 ? -0.748 2.385 -25.745 1.00 88.12 76 THR A C 1
ATOM 599 O O . THR A 1 76 ? -1.649 1.625 -26.082 1.00 88.12 76 THR A O 1
ATOM 602 N N . GLN A 1 77 ? 0.494 1.971 -25.504 1.00 90.31 77 GLN A N 1
ATOM 603 C CA . GLN A 1 77 ? 0.964 0.593 -25.548 1.00 90.31 77 GLN A CA 1
ATOM 604 C C . GLN A 1 77 ? 1.869 0.329 -24.347 1.00 90.31 77 GLN A C 1
ATOM 606 O O . GLN A 1 77 ? 2.411 1.268 -23.755 1.00 90.31 77 GLN A O 1
ATOM 611 N N . MET A 1 78 ? 2.025 -0.948 -24.000 1.00 91.69 78 MET A N 1
ATOM 612 C CA . MET A 1 78 ? 2.950 -1.385 -22.960 1.00 91.69 78 MET A CA 1
ATOM 613 C C . MET A 1 78 ? 4.358 -0.843 -23.268 1.00 91.69 78 MET A C 1
ATOM 615 O O . MET A 1 78 ? 4.839 -1.051 -24.385 1.00 91.69 78 MET A O 1
ATOM 619 N N . PRO A 1 79 ? 5.030 -0.164 -22.321 1.00 92.75 79 PRO A N 1
ATOM 620 C CA . PRO A 1 79 ? 6.415 0.259 -22.500 1.00 92.75 79 PRO A CA 1
ATOM 621 C C . PRO A 1 79 ? 7.322 -0.944 -22.798 1.00 92.75 79 PRO A C 1
ATOM 623 O O . PRO A 1 79 ? 7.240 -1.966 -22.116 1.00 92.75 79 PRO A O 1
ATOM 626 N N . GLN A 1 80 ? 8.183 -0.826 -23.810 1.00 91.62 80 GLN A N 1
ATOM 627 C CA . GLN A 1 80 ? 9.117 -1.876 -24.226 1.00 91.62 80 GLN A CA 1
ATOM 628 C C . GLN A 1 80 ? 10.516 -1.303 -24.455 1.00 91.62 80 GLN A C 1
ATOM 630 O O . GLN A 1 80 ? 10.665 -0.167 -24.906 1.00 91.62 80 GLN A O 1
ATOM 635 N N . GLY A 1 81 ? 11.532 -2.121 -24.184 1.00 92.75 81 GLY A N 1
ATOM 636 C CA . GLY A 1 81 ? 12.932 -1.780 -24.419 1.00 92.75 81 GLY A CA 1
ATOM 637 C C . GLY A 1 81 ? 13.614 -1.090 -23.239 1.00 92.75 81 GLY A C 1
ATOM 638 O O . GLY A 1 81 ? 13.163 -1.160 -22.092 1.00 92.75 81 GLY A O 1
ATOM 639 N N . GLU A 1 82 ? 14.746 -0.457 -23.534 1.00 93.94 82 GLU A N 1
ATOM 640 C CA . GLU A 1 82 ? 15.637 0.129 -22.536 1.00 93.94 82 GLU A CA 1
ATOM 641 C C . GLU A 1 82 ? 15.671 1.657 -22.608 1.00 93.94 82 GLU A C 1
ATOM 643 O O . GLU A 1 82 ? 15.538 2.249 -23.678 1.00 93.94 82 GLU A O 1
ATOM 648 N N . GLY A 1 83 ? 15.888 2.304 -21.460 1.00 91.75 83 GLY A N 1
ATOM 649 C CA . GLY A 1 83 ? 16.133 3.746 -21.400 1.00 91.75 83 GLY A CA 1
ATOM 650 C C . GLY A 1 83 ? 14.925 4.608 -21.773 1.00 91.75 83 GLY A C 1
ATOM 651 O O . GLY A 1 83 ? 15.099 5.713 -22.281 1.00 91.75 83 GLY A O 1
ATOM 652 N N . ILE A 1 84 ? 13.705 4.135 -21.509 1.00 93.06 84 ILE A N 1
ATOM 653 C CA . ILE A 1 84 ? 12.469 4.858 -21.824 1.00 93.06 84 ILE A CA 1
ATOM 654 C C . ILE A 1 84 ? 12.475 6.226 -21.138 1.00 93.06 84 ILE A C 1
ATOM 656 O O . ILE A 1 84 ? 12.743 6.328 -19.939 1.00 93.06 84 ILE A O 1
ATOM 660 N N . ASN A 1 85 ? 12.158 7.280 -21.891 1.00 90.19 85 ASN A N 1
ATOM 661 C CA . ASN A 1 85 ? 11.916 8.599 -21.323 1.00 90.19 85 ASN A CA 1
ATOM 662 C C . ASN A 1 85 ? 10.418 8.779 -21.051 1.00 90.19 85 ASN A C 1
ATOM 664 O O . ASN A 1 85 ? 9.615 8.722 -21.980 1.00 90.19 85 ASN A O 1
ATOM 668 N N . ASN A 1 86 ? 10.040 9.005 -19.791 1.00 86.25 86 ASN A N 1
ATOM 669 C CA . ASN A 1 86 ? 8.653 9.282 -19.417 1.00 86.25 86 ASN A CA 1
ATOM 670 C C . ASN A 1 86 ? 8.384 10.766 -19.130 1.00 86.25 86 ASN A C 1
ATOM 672 O O . ASN A 1 86 ? 7.289 11.080 -18.687 1.00 86.25 86 ASN A O 1
ATOM 676 N N . ILE A 1 87 ? 9.325 11.679 -19.362 1.00 84.50 87 ILE A N 1
ATOM 677 C CA . ILE A 1 87 ? 9.068 13.123 -19.301 1.00 84.50 87 ILE A CA 1
ATOM 678 C C . ILE A 1 87 ? 8.717 13.567 -20.722 1.00 84.50 87 ILE A C 1
ATOM 680 O O . ILE A 1 87 ? 9.597 13.861 -21.529 1.00 84.50 87 ILE A O 1
ATOM 684 N N . LEU A 1 88 ? 7.425 13.528 -21.039 1.00 72.88 88 LEU A N 1
ATOM 685 C CA . LEU A 1 88 ? 6.850 13.809 -22.351 1.00 72.88 88 LEU A CA 1
ATOM 686 C C . LEU A 1 88 ? 6.094 15.144 -22.290 1.00 72.88 88 LEU A C 1
ATOM 688 O O . LEU A 1 88 ? 5.236 15.327 -21.432 1.00 72.88 88 LEU A O 1
ATOM 692 N N . GLU A 1 89 ? 6.364 16.072 -23.208 1.00 66.38 89 GLU A N 1
ATOM 693 C CA . GLU A 1 89 ? 5.795 17.431 -23.135 1.00 66.38 89 GLU A CA 1
ATOM 694 C C . GLU A 1 89 ? 4.255 17.451 -23.127 1.00 66.38 89 GLU A C 1
ATOM 696 O O . GLU A 1 89 ? 3.652 18.226 -22.388 1.00 66.38 89 GLU A O 1
ATOM 701 N N . GLU A 1 90 ? 3.605 16.569 -23.894 1.00 71.44 90 GLU A N 1
ATOM 702 C CA . GLU A 1 90 ? 2.149 16.615 -24.077 1.00 71.44 90 GLU A CA 1
ATOM 703 C C . GLU A 1 90 ? 1.350 15.739 -23.104 1.00 71.44 90 GLU A C 1
ATOM 705 O O . GLU A 1 90 ? 0.181 16.028 -22.885 1.00 71.44 90 GLU A O 1
ATOM 710 N N . ASN A 1 91 ? 1.936 14.691 -22.509 1.00 78.38 91 ASN A N 1
ATOM 711 C CA . ASN A 1 91 ? 1.196 13.656 -21.758 1.00 78.38 91 ASN A CA 1
ATOM 712 C C . ASN A 1 91 ? 1.686 13.455 -20.315 1.00 78.38 91 ASN A C 1
ATOM 714 O O . ASN A 1 91 ? 1.285 12.487 -19.664 1.00 78.38 91 ASN A O 1
ATOM 718 N N . THR A 1 92 ? 2.549 14.341 -19.813 1.00 81.44 92 THR A N 1
ATOM 719 C CA . THR A 1 92 ? 3.101 14.250 -18.458 1.00 81.44 92 THR A CA 1
ATOM 720 C C . THR A 1 92 ? 2.404 15.204 -17.500 1.00 81.44 92 THR A C 1
ATOM 722 O O . THR A 1 92 ? 2.324 16.407 -17.734 1.00 81.44 92 THR A O 1
ATOM 725 N N . LEU A 1 93 ? 1.954 14.674 -16.367 1.00 83.94 93 LEU A N 1
ATOM 726 C CA . LEU A 1 93 ? 1.647 15.462 -15.185 1.00 83.94 93 LEU A CA 1
ATOM 727 C C . LEU A 1 93 ? 2.887 15.566 -14.308 1.00 83.94 93 LEU A C 1
ATOM 729 O O . LEU A 1 93 ? 3.418 14.571 -13.806 1.00 83.94 93 LEU A O 1
ATOM 733 N N . PHE A 1 94 ? 3.308 16.806 -14.108 1.00 78.88 94 PHE A N 1
ATOM 734 C CA . PHE A 1 94 ? 4.335 17.173 -13.152 1.00 78.88 94 PHE A CA 1
ATOM 735 C C . PHE A 1 94 ? 3.716 17.369 -11.765 1.00 78.88 94 PHE A C 1
ATOM 737 O O . PHE A 1 94 ? 2.693 18.035 -11.611 1.00 78.88 94 PHE A O 1
ATOM 744 N N . GLY A 1 95 ? 4.350 16.810 -10.738 1.00 68.75 95 GLY A N 1
ATOM 745 C CA . GLY A 1 95 ? 3.973 17.033 -9.344 1.00 68.75 95 GLY A CA 1
ATOM 746 C C . GLY A 1 95 ? 5.206 17.132 -8.460 1.00 68.75 95 GLY A C 1
ATOM 747 O O . GLY A 1 95 ? 6.207 16.471 -8.713 1.00 68.75 95 GLY A O 1
ATOM 748 N N . ARG A 1 96 ? 5.145 17.941 -7.405 1.00 62.97 96 ARG A N 1
ATOM 749 C CA . ARG A 1 96 ? 6.172 17.957 -6.354 1.00 62.97 96 ARG A CA 1
ATOM 750 C C . ARG A 1 96 ? 5.689 17.084 -5.199 1.00 62.97 96 ARG A C 1
ATOM 752 O O . ARG A 1 96 ? 4.491 16.979 -4.979 1.00 62.97 96 ARG A O 1
ATOM 759 N N . PHE A 1 97 ? 6.591 16.414 -4.494 1.00 58.84 97 PHE A N 1
ATOM 760 C CA . PHE A 1 97 ? 6.270 15.607 -3.318 1.00 58.84 97 PHE A CA 1
ATOM 761 C C . PHE A 1 97 ? 7.090 16.071 -2.118 1.00 58.84 97 PHE A C 1
ATOM 763 O O . PHE A 1 97 ? 8.153 16.681 -2.262 1.00 58.84 97 PHE A O 1
ATOM 770 N N . GLY A 1 98 ? 6.580 15.757 -0.926 1.00 48.06 98 GLY A N 1
ATOM 771 C CA . GLY A 1 98 ? 7.402 15.722 0.279 1.00 48.06 98 GLY A CA 1
ATOM 772 C C . GLY A 1 98 ? 8.493 14.649 0.185 1.00 48.06 98 GLY A C 1
ATOM 773 O O . GLY A 1 98 ? 8.582 13.920 -0.804 1.00 48.06 98 GLY A O 1
ATOM 774 N N . GLU A 1 99 ? 9.316 14.551 1.227 1.00 43.53 99 GLU A N 1
ATOM 775 C CA . GLU A 1 99 ? 10.553 13.749 1.260 1.00 43.53 99 GLU A CA 1
ATOM 776 C C . GLU A 1 99 ? 10.370 12.242 0.995 1.00 43.53 99 GLU A C 1
ATOM 778 O O . GLU A 1 99 ? 11.356 11.545 0.761 1.00 43.53 99 GLU A O 1
ATOM 783 N N . ASP A 1 100 ? 9.129 11.749 0.977 1.00 46.69 100 ASP A N 1
ATOM 784 C CA . ASP A 1 100 ? 8.841 10.317 0.997 1.00 46.69 100 ASP A CA 1
ATOM 785 C C . ASP A 1 100 ? 8.292 9.735 -0.301 1.00 46.69 100 ASP A C 1
ATOM 787 O O . ASP A 1 100 ? 8.416 8.531 -0.504 1.00 46.69 100 ASP A O 1
ATOM 791 N N . GLY A 1 101 ? 7.747 10.571 -1.192 1.00 53.56 101 GLY A N 1
ATOM 792 C CA . GLY A 1 101 ? 7.082 10.114 -2.416 1.00 53.56 101 GLY A CA 1
ATOM 793 C C . GLY A 1 101 ? 5.814 9.283 -2.146 1.00 53.56 101 GLY A C 1
ATOM 794 O O . GLY A 1 101 ? 5.776 8.433 -1.273 1.00 53.56 101 GLY A O 1
ATOM 795 N N . GLY A 1 102 ? 4.748 9.532 -2.902 1.00 67.81 102 GLY A N 1
ATOM 796 C CA . GLY A 1 102 ? 3.538 8.708 -2.923 1.00 67.81 102 GLY A CA 1
ATOM 797 C C . GLY A 1 102 ? 3.508 7.728 -4.099 1.00 67.81 102 GLY A C 1
ATOM 798 O O . GLY A 1 102 ? 4.387 7.702 -4.955 1.00 67.81 102 GLY A O 1
ATOM 799 N N . GLY A 1 103 ? 2.467 6.908 -4.157 1.00 77.69 103 GLY A N 1
ATOM 800 C CA . GLY A 1 103 ? 2.170 6.062 -5.314 1.00 77.69 103 GLY A CA 1
ATOM 801 C C . GLY A 1 103 ? 0.833 6.405 -5.933 1.00 77.69 103 GLY A C 1
ATOM 802 O O . GLY A 1 103 ? 0.137 7.329 -5.506 1.00 77.69 103 GLY A O 1
ATOM 803 N N . LEU A 1 104 ? 0.467 5.610 -6.928 1.00 86.12 104 LEU A N 1
ATOM 804 C CA . LEU A 1 104 ? -0.846 5.617 -7.538 1.00 86.12 104 LEU A CA 1
ATOM 805 C C . LEU A 1 104 ? -1.705 4.551 -6.858 1.00 86.12 104 LEU A C 1
ATOM 807 O O . LEU A 1 104 ? -1.382 3.360 -6.849 1.00 86.12 104 LEU A O 1
ATOM 811 N N . LEU A 1 105 ? -2.833 4.985 -6.309 1.00 86.62 105 LEU A N 1
ATOM 812 C CA . LEU A 1 105 ? -3.901 4.097 -5.876 1.00 86.62 105 LEU A CA 1
ATOM 813 C C . LEU A 1 105 ? -4.825 3.862 -7.067 1.00 86.62 105 LEU A C 1
ATOM 815 O O . LEU A 1 105 ? -5.323 4.816 -7.662 1.00 86.62 105 LEU A O 1
ATOM 819 N N . GLN A 1 106 ? -5.052 2.603 -7.424 1.00 88.06 106 GLN A N 1
ATOM 820 C CA . GLN A 1 106 ? -5.965 2.239 -8.502 1.00 88.06 106 GLN A CA 1
ATOM 821 C C . GLN A 1 106 ? -7.277 1.718 -7.924 1.00 88.06 106 GLN A C 1
ATOM 823 O O . GLN A 1 106 ? -7.269 0.861 -7.044 1.00 88.06 106 GLN A O 1
ATOM 828 N N . SER A 1 107 ? -8.398 2.206 -8.453 1.00 86.50 107 SER A N 1
ATOM 829 C CA . SER A 1 107 ? -9.722 1.655 -8.170 1.00 86.50 107 SER A CA 1
ATOM 830 C C . SER A 1 107 ? -10.533 1.614 -9.459 1.00 86.50 107 SER A C 1
ATOM 832 O O . SER A 1 107 ? -10.878 2.654 -10.024 1.00 86.50 107 SER A O 1
ATOM 834 N N . GLY A 1 108 ? -10.778 0.402 -9.964 1.00 83.44 108 GLY A N 1
ATOM 835 C CA . GLY A 1 108 ? -11.335 0.200 -11.301 1.00 83.44 108 GLY A CA 1
ATOM 836 C C . GLY A 1 108 ? -10.488 0.884 -12.382 1.00 83.44 108 GLY A C 1
ATOM 837 O O . GLY A 1 108 ? -9.286 0.639 -12.501 1.00 83.44 108 GLY A O 1
ATOM 838 N N . GLU A 1 109 ? -11.132 1.762 -13.146 1.00 83.75 109 GLU A N 1
ATOM 839 C CA . GLU A 1 109 ? -10.558 2.519 -14.269 1.00 83.75 109 GLU A CA 1
ATOM 840 C C . GLU A 1 109 ? -9.848 3.813 -13.849 1.00 83.75 109 GLU A C 1
ATOM 842 O O . GLU A 1 109 ? -9.295 4.532 -14.682 1.00 83.75 109 GLU A O 1
ATOM 847 N N . TYR A 1 110 ? -9.874 4.140 -12.558 1.00 89.88 110 TYR A N 1
ATOM 848 C CA . TYR A 1 110 ? -9.406 5.421 -12.054 1.00 89.88 110 TYR A CA 1
ATOM 849 C C . TYR A 1 110 ? -8.115 5.280 -11.253 1.00 89.88 110 TYR A C 1
ATOM 851 O O . TYR A 1 110 ? -7.902 4.304 -10.528 1.00 89.88 110 TYR A O 1
ATOM 859 N N . LEU A 1 111 ? -7.271 6.307 -11.362 1.00 91.12 111 LEU A N 1
ATOM 860 C CA . LEU A 1 111 ? -6.068 6.464 -10.555 1.00 91.12 111 LEU A CA 1
ATOM 861 C C . LEU A 1 111 ? -6.219 7.657 -9.624 1.00 91.12 111 LEU A C 1
ATOM 863 O O . LEU A 1 111 ? -6.687 8.725 -10.024 1.00 91.12 111 LEU A O 1
ATOM 867 N N . TYR A 1 112 ? -5.766 7.469 -8.396 1.00 88.44 112 TYR A N 1
ATOM 868 C CA . TYR A 1 112 ? -5.812 8.448 -7.329 1.00 88.44 112 TYR A CA 1
ATOM 869 C C . TYR A 1 112 ? -4.432 8.615 -6.717 1.00 88.44 112 TYR A C 1
ATOM 871 O O . TYR A 1 112 ? -3.605 7.702 -6.732 1.00 88.44 112 TYR A O 1
ATOM 879 N N . ARG A 1 113 ? -4.195 9.789 -6.149 1.00 83.50 113 ARG A N 1
ATOM 880 C CA . ARG A 1 113 ? -2.992 10.090 -5.377 1.00 83.50 113 ARG A CA 1
ATOM 881 C C . ARG A 1 113 ? -3.274 11.218 -4.399 1.00 83.50 113 ARG A C 1
ATOM 883 O O . ARG A 1 113 ? -4.329 11.846 -4.445 1.00 83.50 113 ARG A O 1
ATOM 890 N N . PHE A 1 114 ? -2.293 11.527 -3.569 1.00 79.44 114 PHE A N 1
ATOM 891 C CA . PHE A 1 114 ? -2.232 12.826 -2.917 1.00 79.44 114 PHE A CA 1
ATOM 892 C C . PHE A 1 114 ? -1.563 13.839 -3.851 1.00 79.44 114 PHE A C 1
ATOM 894 O O . PHE A 1 114 ? -0.463 13.586 -4.344 1.00 79.44 114 PHE A O 1
ATOM 901 N N . SER A 1 115 ? -2.219 14.974 -4.101 1.00 73.25 115 SER A N 1
ATOM 902 C CA . SER A 1 115 ? -1.580 16.125 -4.742 1.00 73.25 115 SER A CA 1
ATOM 903 C C . SER A 1 115 ? -0.911 16.977 -3.673 1.00 73.25 115 SER A C 1
ATOM 905 O O . SER A 1 115 ? -1.553 17.392 -2.704 1.00 73.25 115 SER A O 1
ATOM 907 N N . ASN A 1 116 ? 0.384 17.213 -3.863 1.00 64.44 116 ASN A N 1
ATOM 908 C CA . ASN A 1 116 ? 1.213 18.040 -3.000 1.00 64.44 116 ASN A CA 1
ATOM 909 C C . ASN A 1 116 ? 1.756 19.205 -3.840 1.00 64.44 116 ASN A C 1
ATOM 911 O O . ASN A 1 116 ? 2.853 19.153 -4.390 1.00 64.44 116 ASN A O 1
ATOM 915 N N . ALA A 1 117 ? 0.973 20.264 -4.025 1.00 50.84 117 ALA A N 1
ATOM 916 C CA . ALA A 1 117 ? 1.490 21.452 -4.696 1.00 50.84 117 ALA A CA 1
ATOM 917 C C . ALA A 1 117 ? 2.351 22.276 -3.717 1.00 50.84 117 ALA A C 1
ATOM 919 O O . ALA A 1 117 ? 2.021 22.435 -2.546 1.00 50.84 117 ALA A O 1
ATOM 920 N N . VAL A 1 118 ? 3.470 22.838 -4.173 1.00 47.91 118 VAL A N 1
ATOM 921 C CA . VAL A 1 118 ? 4.116 23.928 -3.427 1.00 47.91 118 VAL A CA 1
ATOM 922 C C . VAL A 1 118 ? 3.326 25.182 -3.762 1.00 47.91 118 VAL A C 1
ATOM 924 O O . VAL A 1 118 ? 3.325 25.613 -4.915 1.00 47.91 118 VAL A O 1
ATOM 927 N N . ASN A 1 119 ? 2.635 25.762 -2.785 1.00 40.97 119 ASN A N 1
ATOM 928 C CA . ASN A 1 119 ? 2.058 27.079 -2.990 1.00 40.97 119 ASN A CA 1
ATOM 929 C C . ASN A 1 119 ? 3.192 28.111 -2.948 1.00 40.97 119 ASN A C 1
ATOM 931 O O . ASN A 1 119 ? 3.742 28.405 -1.888 1.00 40.97 119 ASN A O 1
ATOM 935 N N . ASN A 1 120 ? 3.538 28.677 -4.104 1.00 39.22 120 ASN A N 1
ATOM 936 C CA . ASN A 1 120 ? 4.549 29.733 -4.192 1.00 39.22 120 ASN A CA 1
ATOM 937 C C . ASN A 1 120 ? 4.121 31.031 -3.470 1.00 39.22 120 ASN A C 1
ATOM 939 O O . ASN A 1 120 ? 4.969 31.888 -3.234 1.00 39.22 120 ASN A O 1
ATOM 943 N N . HIS A 1 121 ? 2.839 31.183 -3.106 1.00 38.19 121 HIS A N 1
ATOM 944 C CA . HIS A 1 121 ? 2.312 32.358 -2.405 1.00 38.19 121 HIS A CA 1
ATOM 945 C C . HIS A 1 121 ? 2.300 32.224 -0.873 1.00 38.19 121 HIS A C 1
ATOM 947 O O . HIS A 1 121 ? 2.368 33.241 -0.188 1.00 38.19 121 HIS A O 1
ATOM 953 N N . SER A 1 122 ? 2.259 31.009 -0.309 1.00 39.72 122 SER A N 1
ATOM 954 C CA . SER A 1 122 ? 2.244 30.792 1.148 1.00 39.72 122 SER A CA 1
ATOM 955 C C . SER A 1 122 ? 3.601 30.302 1.653 1.00 39.72 122 SER A C 1
ATOM 957 O O . SER A 1 122 ? 3.775 29.121 1.930 1.00 39.72 122 SER A O 1
ATOM 959 N N . GLN A 1 123 ? 4.578 31.211 1.717 1.00 41.75 123 GLN A N 1
ATOM 960 C CA . GLN A 1 123 ? 5.772 31.140 2.583 1.00 41.75 123 GLN A CA 1
ATOM 961 C C . GLN A 1 123 ? 6.462 29.762 2.788 1.00 41.75 123 GLN A C 1
ATOM 963 O O . GLN A 1 123 ? 7.056 29.521 3.831 1.00 41.75 123 GLN A O 1
ATOM 968 N N . GLY A 1 124 ? 6.497 28.886 1.778 1.00 43.12 124 GLY A N 1
ATOM 969 C CA . GLY A 1 124 ? 7.361 27.698 1.768 1.00 43.12 124 GLY A CA 1
ATOM 970 C C . GLY A 1 124 ? 6.820 26.416 2.415 1.00 43.12 124 GLY A C 1
ATOM 971 O O . GLY A 1 124 ? 7.589 25.464 2.533 1.00 43.12 124 GLY A O 1
ATOM 972 N N . GLU A 1 125 ? 5.540 26.332 2.778 1.00 41.50 125 GLU A N 1
ATOM 973 C CA . GLU A 1 125 ? 4.957 25.071 3.264 1.00 41.50 125 GLU A CA 1
ATOM 974 C C . GLU A 1 125 ? 4.424 24.215 2.099 1.00 41.50 125 GLU A C 1
ATOM 976 O O . GLU A 1 125 ? 3.707 24.696 1.217 1.00 41.50 125 GLU A O 1
ATOM 981 N N . LEU A 1 126 ? 4.801 22.930 2.072 1.00 47.91 126 LEU A N 1
ATOM 982 C CA . LEU A 1 126 ? 4.240 21.931 1.154 1.00 47.91 126 LEU A CA 1
ATOM 983 C C . LEU A 1 126 ? 2.725 21.830 1.407 1.00 47.91 126 LEU A C 1
ATOM 985 O O . LEU A 1 126 ? 2.319 21.595 2.543 1.00 47.91 126 LEU A O 1
ATOM 989 N N . LEU A 1 127 ? 1.879 21.993 0.379 1.00 48.69 127 LEU A N 1
ATOM 990 C CA . LEU A 1 127 ? 0.442 21.731 0.523 1.00 48.69 127 LEU A CA 1
ATOM 991 C C . LEU A 1 127 ? 0.264 20.232 0.788 1.00 48.69 127 LEU A C 1
ATOM 993 O O . LEU A 1 127 ? 0.677 19.404 -0.019 1.00 48.69 127 LEU A O 1
ATOM 997 N N . VAL A 1 128 ? -0.299 19.894 1.945 1.00 59.16 128 VAL A N 1
ATOM 998 C CA . VAL A 1 128 ? -0.315 18.530 2.484 1.00 59.16 128 VAL A CA 1
ATOM 999 C C . VAL A 1 128 ? -1.520 17.738 1.961 1.00 59.16 128 VAL A C 1
ATOM 1001 O O . VAL A 1 128 ? -2.668 18.172 2.077 1.00 59.16 128 VAL A O 1
ATOM 1004 N N . ASN A 1 129 ? -1.253 16.539 1.435 1.00 67.81 129 ASN A N 1
ATOM 1005 C CA . ASN A 1 129 ? -2.150 15.384 1.327 1.00 67.81 129 ASN A CA 1
ATOM 1006 C C . ASN A 1 129 ? -3.594 15.690 0.897 1.00 67.81 129 ASN A C 1
ATOM 1008 O O . ASN A 1 129 ? -4.536 15.286 1.577 1.00 67.81 129 ASN A O 1
ATOM 1012 N N . THR A 1 130 ? -3.808 16.379 -0.229 1.00 76.88 130 THR A N 1
ATOM 1013 C CA . THR A 1 130 ? -5.163 16.487 -0.807 1.00 76.88 130 THR A CA 1
ATOM 1014 C C . THR A 1 130 ? -5.415 15.320 -1.759 1.00 76.88 130 THR A C 1
ATOM 1016 O O . THR A 1 130 ? -4.681 15.197 -2.741 1.00 76.88 130 THR A O 1
ATOM 1019 N N . PRO A 1 131 ? -6.417 14.454 -1.515 1.00 83.38 131 PRO A N 1
ATOM 1020 C CA . PRO A 1 131 ? -6.766 13.396 -2.451 1.00 83.38 131 PRO A CA 1
ATOM 1021 C C . PRO A 1 131 ? -7.204 13.985 -3.789 1.00 83.38 131 PRO A C 1
ATOM 1023 O O . PRO A 1 131 ? -8.090 14.843 -3.853 1.00 83.38 131 PRO A O 1
ATOM 1026 N N . VAL A 1 132 ? -6.600 13.496 -4.863 1.00 84.94 132 VAL A N 1
ATOM 1027 C CA . VAL A 1 132 ? -6.969 13.834 -6.233 1.00 84.94 132 VAL A CA 1
ATOM 1028 C C . VAL A 1 132 ? -7.176 12.572 -7.046 1.00 84.94 132 VAL A C 1
ATOM 1030 O O . VAL A 1 132 ? -6.483 11.570 -6.864 1.00 84.94 132 VAL A O 1
ATOM 1033 N N . ARG A 1 133 ? -8.113 12.649 -7.985 1.00 90.50 133 ARG A N 1
ATOM 1034 C CA . ARG A 1 133 ? -8.249 11.695 -9.077 1.00 90.50 133 ARG A CA 1
ATOM 1035 C C . ARG A 1 133 ? -7.535 12.239 -10.307 1.00 90.50 133 ARG A C 1
ATOM 1037 O O . ARG A 1 133 ? -7.760 13.388 -10.693 1.00 90.50 133 ARG A O 1
ATOM 1044 N N . LEU A 1 134 ? -6.736 11.400 -10.952 1.00 89.81 134 LEU A N 1
ATOM 1045 C CA . LEU A 1 134 ? -6.128 11.701 -12.241 1.00 89.81 134 LEU A CA 1
ATOM 1046 C C . LEU A 1 134 ? -7.167 11.574 -13.361 1.00 89.81 134 LEU A C 1
ATOM 1048 O O . LEU A 1 134 ? -7.932 10.611 -13.417 1.00 89.81 134 LEU A O 1
ATOM 1052 N N . VAL A 1 135 ? -7.201 12.559 -14.253 1.00 89.38 135 VAL A N 1
ATOM 1053 C CA . VAL A 1 135 ? -8.140 12.634 -15.374 1.00 89.38 135 VAL A CA 1
ATOM 1054 C C . VAL A 1 135 ? -7.365 12.507 -16.676 1.00 89.38 135 VAL A C 1
ATOM 1056 O O . VAL A 1 135 ? -6.572 13.374 -17.035 1.00 89.38 135 VAL A O 1
ATOM 1059 N N . PHE A 1 136 ? -7.628 11.422 -17.394 1.00 87.06 136 PHE A N 1
ATOM 1060 C CA . PHE A 1 136 ? -6.969 11.099 -18.652 1.00 87.06 136 PHE A CA 1
ATOM 1061 C C . PHE A 1 136 ? -7.860 11.464 -19.837 1.00 87.06 136 PHE A C 1
ATOM 1063 O O . PHE A 1 136 ? -9.082 11.314 -19.795 1.00 87.06 136 PHE A O 1
ATOM 1070 N N . SER A 1 137 ? -7.229 11.943 -20.905 1.00 77.19 137 SER A N 1
ATOM 1071 C CA . SER A 1 137 ? -7.892 12.296 -22.156 1.00 77.19 137 SER A CA 1
ATOM 1072 C C . SER A 1 137 ? -7.840 11.132 -23.155 1.00 77.19 137 SER A C 1
ATOM 1074 O O . SER A 1 137 ? -6.878 10.357 -23.201 1.00 77.19 137 SER A O 1
ATOM 1076 N N . SER A 1 138 ? -8.875 11.017 -23.992 1.00 74.69 138 SER A N 1
ATOM 1077 C CA . SER A 1 138 ? -8.889 10.079 -25.121 1.00 74.69 138 SER A CA 1
ATOM 1078 C C . SER A 1 138 ? -7.886 10.476 -26.212 1.00 74.69 138 SER A C 1
ATOM 1080 O O . SER A 1 138 ? -7.350 9.596 -26.883 1.00 74.69 138 SER A O 1
ATOM 1082 N N . THR A 1 139 ? -7.570 11.769 -26.340 1.00 73.88 139 THR A N 1
ATOM 1083 C CA . THR A 1 139 ? -6.489 12.298 -27.191 1.00 73.88 139 THR A CA 1
ATOM 1084 C C . THR A 1 139 ? -5.231 12.612 -26.370 1.00 73.88 139 THR A C 1
ATOM 1086 O O . THR A 1 139 ? -5.400 13.024 -25.219 1.00 73.88 139 THR A O 1
ATOM 1089 N N . PRO A 1 140 ? -4.012 12.515 -26.945 1.00 69.62 140 PRO A N 1
ATOM 1090 C CA . PRO A 1 140 ? -2.762 12.935 -26.300 1.00 69.62 140 PRO A CA 1
ATOM 1091 C C . PRO A 1 140 ? -2.852 14.376 -25.783 1.00 69.62 140 PRO A C 1
ATOM 1093 O O . PRO A 1 140 ? -2.995 15.313 -26.565 1.00 69.62 140 PRO A O 1
ATOM 1096 N N . ARG A 1 141 ? -2.912 14.519 -24.459 1.00 79.56 141 ARG A N 1
ATOM 1097 C CA . ARG A 1 141 ? -3.005 15.761 -23.680 1.00 79.56 141 ARG A CA 1
ATOM 1098 C C . ARG A 1 141 ? -2.532 15.506 -22.253 1.00 79.56 141 ARG A C 1
ATOM 1100 O O . ARG A 1 141 ? -2.574 14.365 -21.773 1.00 79.56 141 ARG A O 1
ATOM 1107 N N . ALA A 1 142 ? -2.186 16.596 -21.569 1.00 79.56 142 ALA A N 1
ATOM 1108 C CA . ALA A 1 142 ? -1.721 16.568 -20.195 1.00 79.56 142 ALA A CA 1
ATOM 1109 C C . ALA A 1 142 ? -2.768 15.910 -19.287 1.00 79.56 142 ALA A C 1
ATOM 1111 O O . ALA A 1 142 ? -3.976 16.106 -19.457 1.00 79.56 142 ALA A O 1
ATOM 1112 N N . ILE A 1 143 ? -2.297 15.120 -18.322 1.00 86.88 143 ILE A N 1
ATOM 1113 C CA . ILE A 1 143 ? -3.169 14.480 -17.336 1.00 86.88 143 ILE A CA 1
ATOM 1114 C C . ILE A 1 143 ? -3.699 15.577 -16.407 1.00 86.88 143 ILE A C 1
ATOM 1116 O O . ILE A 1 143 ? -2.926 16.322 -15.807 1.00 86.88 143 ILE A O 1
ATOM 1120 N N . GLY A 1 144 ? -5.021 15.684 -16.299 1.00 86.00 144 GLY A N 1
ATOM 1121 C CA . GLY A 1 144 ? -5.677 16.607 -15.378 1.00 86.00 144 GLY A CA 1
ATOM 1122 C C . GLY A 1 144 ? -5.785 16.034 -13.964 1.00 86.00 144 GLY A C 1
ATOM 1123 O O . GLY A 1 144 ? -5.645 14.831 -13.750 1.00 86.00 144 GLY A O 1
ATOM 1124 N N . GLU A 1 145 ? -6.117 16.886 -12.998 1.00 85.75 145 GLU A N 1
ATOM 1125 C CA . GLU A 1 145 ? -6.443 16.473 -11.631 1.00 85.75 145 GLU A CA 1
ATOM 1126 C C . GLU A 1 145 ? -7.840 16.964 -11.254 1.00 85.75 145 GLU A C 1
ATOM 1128 O O . GLU A 1 145 ? -8.229 18.089 -11.569 1.00 85.75 145 GLU A O 1
ATOM 1133 N N . ARG A 1 146 ? -8.599 16.119 -10.555 1.00 87.69 146 ARG A N 1
ATOM 1134 C CA . ARG A 1 146 ? -9.837 16.508 -9.879 1.00 87.69 146 ARG A CA 1
ATOM 1135 C C . ARG A 1 146 ? -9.653 16.301 -8.381 1.00 87.69 146 ARG A C 1
ATOM 1137 O O . ARG A 1 146 ? -9.416 15.174 -7.953 1.00 87.69 146 ARG A O 1
ATOM 1144 N N . ALA A 1 147 ? -9.726 17.378 -7.608 1.00 83.94 147 ALA A N 1
ATOM 1145 C CA . ALA A 1 147 ? -9.471 17.354 -6.172 1.00 83.94 147 ALA A CA 1
ATOM 1146 C C . ALA A 1 147 ? -10.747 17.161 -5.353 1.00 83.94 147 ALA A C 1
ATOM 1148 O O . ALA A 1 147 ? -11.794 17.707 -5.695 1.00 83.94 147 ALA A O 1
ATOM 1149 N N . LEU A 1 148 ? -10.623 16.438 -4.240 1.00 81.31 148 LEU A N 1
ATOM 1150 C CA . LEU A 1 148 ? -11.636 16.413 -3.189 1.00 81.31 148 LEU A CA 1
ATOM 1151 C C . LEU A 1 148 ? -11.484 17.675 -2.332 1.00 81.31 148 LEU A C 1
ATOM 1153 O O . LEU A 1 148 ? -10.573 17.769 -1.509 1.00 81.31 148 LEU A O 1
ATOM 1157 N N . LEU A 1 149 ? -12.354 18.661 -2.558 1.00 76.06 149 LEU A N 1
ATOM 1158 C CA . LEU A 1 149 ? -12.292 19.959 -1.881 1.00 76.06 149 LEU A CA 1
ATOM 1159 C C . LEU A 1 149 ? -12.872 19.897 -0.464 1.00 76.06 149 LEU A C 1
ATOM 1161 O O . LEU A 1 149 ? -13.873 19.226 -0.198 1.00 76.06 149 LEU A O 1
ATOM 1165 N N . GLU A 1 150 ? -12.262 20.633 0.468 1.00 67.19 150 GLU A N 1
ATOM 1166 C CA . GLU A 1 150 ? -12.704 20.637 1.864 1.00 67.19 150 GLU A CA 1
ATOM 1167 C C . GLU A 1 150 ? -13.902 21.540 2.151 1.00 67.19 150 GLU A C 1
ATOM 1169 O O . GLU A 1 150 ? -14.637 21.276 3.105 1.00 67.19 150 GLU A O 1
ATOM 1174 N N . SER A 1 151 ? -14.144 22.558 1.341 1.00 65.25 151 SER A N 1
ATOM 1175 C CA . SER A 1 151 ? -15.287 23.456 1.479 1.00 65.25 151 SER A CA 1
ATOM 1176 C C . SER A 1 151 ? -15.822 23.854 0.110 1.00 65.25 151 SER A C 1
ATOM 1178 O O . SER A 1 151 ? -15.091 23.862 -0.881 1.00 65.25 151 SER A O 1
ATOM 1180 N N . GLU A 1 152 ? -17.103 24.219 0.070 1.00 58.22 152 GLU A N 1
ATOM 1181 C CA . GLU A 1 152 ? -17.755 24.758 -1.132 1.00 58.22 152 GLU A CA 1
ATOM 1182 C C . GLU A 1 152 ? -17.130 26.087 -1.580 1.00 58.22 152 GLU A C 1
ATOM 1184 O O . GLU A 1 152 ? -17.129 26.402 -2.764 1.00 58.22 152 GLU A O 1
ATOM 1189 N N . SER A 1 153 ? -16.520 26.834 -0.651 1.00 55.72 153 SER A N 1
ATOM 1190 C CA . SER A 1 153 ? -15.772 28.063 -0.945 1.00 55.72 153 SER A CA 1
ATOM 1191 C C . SER A 1 153 ? -14.464 27.825 -1.711 1.00 55.72 153 SER A C 1
ATOM 1193 O O . SER A 1 153 ? -13.780 28.787 -2.053 1.00 55.72 153 SER A O 1
ATOM 1195 N N . GLY A 1 154 ? -14.078 26.562 -1.925 1.00 55.47 154 GLY A N 1
ATOM 1196 C CA . GLY A 1 154 ? -12.739 26.192 -2.355 1.00 55.47 154 GLY A CA 1
ATOM 1197 C C . GLY A 1 154 ? -11.726 26.343 -1.216 1.00 55.47 154 GLY A C 1
ATOM 1198 O O . GLY A 1 154 ? -11.816 27.240 -0.375 1.00 55.47 154 GLY A O 1
ATOM 1199 N N . GLY A 1 155 ? -10.760 25.429 -1.163 1.00 54.47 155 GLY A N 1
ATOM 1200 C CA . GLY A 1 155 ? -9.698 25.460 -0.164 1.00 54.47 155 GLY A CA 1
ATOM 1201 C C . GLY A 1 155 ? -8.898 24.163 -0.128 1.00 54.47 155 GLY A C 1
ATOM 1202 O O . GLY A 1 155 ? -9.470 23.072 -0.122 1.00 54.47 155 GLY A O 1
ATOM 1203 N N . PHE A 1 156 ? -7.573 24.300 -0.090 1.00 59.72 156 PHE A N 1
ATOM 1204 C CA . PHE A 1 156 ? -6.652 23.228 0.274 1.00 59.72 156 PHE A CA 1
ATOM 1205 C C . PHE A 1 156 ? -6.335 23.357 1.763 1.00 59.72 156 PHE A C 1
ATOM 1207 O O . PHE A 1 156 ? -6.069 24.453 2.250 1.00 59.72 156 PHE A O 1
ATOM 1214 N N . SER A 1 157 ? -6.341 22.241 2.480 1.00 57.28 157 SER A N 1
ATOM 1215 C CA . SER A 1 157 ? -6.017 22.190 3.907 1.00 57.28 157 SER A CA 1
ATOM 1216 C C . SER A 1 157 ? -4.800 21.326 4.126 1.00 57.28 157 SER A C 1
ATOM 1218 O O . SER A 1 157 ? -4.654 20.272 3.504 1.00 57.28 157 SER A O 1
ATOM 1220 N N . GLN A 1 158 ? -3.959 21.766 5.054 1.00 61.34 158 GLN A N 1
ATOM 1221 C CA . GLN A 1 158 ? -2.737 21.071 5.425 1.00 61.34 158 GLN A CA 1
ATOM 1222 C C . GLN A 1 158 ? -2.960 19.932 6.435 1.00 61.34 158 GLN A C 1
ATOM 1224 O O . GLN A 1 158 ? -2.001 19.293 6.862 1.00 61.34 158 GLN A O 1
ATOM 1229 N N . ALA A 1 159 ? -4.206 19.662 6.843 1.00 65.69 159 ALA A N 1
ATOM 1230 C CA . ALA A 1 159 ? -4.480 18.562 7.758 1.00 65.69 159 ALA A CA 1
ATOM 1231 C C . ALA A 1 159 ? -4.018 17.232 7.143 1.00 65.69 159 ALA A C 1
ATOM 1233 O O . ALA A 1 159 ? -4.209 16.999 5.944 1.00 65.69 159 ALA A O 1
ATOM 1234 N N . ALA A 1 160 ? -3.426 16.360 7.965 1.00 72.69 160 ALA A N 1
ATOM 1235 C CA . ALA A 1 160 ? -3.109 14.995 7.563 1.00 72.69 160 ALA A CA 1
ATOM 1236 C C . ALA A 1 160 ? -4.394 14.281 7.116 1.00 72.69 160 ALA A C 1
ATOM 1238 O O . ALA A 1 160 ? -5.451 14.486 7.707 1.00 72.69 160 ALA A O 1
ATOM 1239 N N . LYS A 1 161 ? -4.324 13.451 6.075 1.00 79.94 161 LYS A N 1
ATOM 1240 C CA . LYS A 1 161 ? -5.488 12.734 5.542 1.00 79.94 161 LYS A CA 1
ATOM 1241 C C . LYS A 1 161 ? -5.103 11.316 5.175 1.00 79.94 161 LYS A C 1
ATOM 1243 O O . LYS A 1 161 ? -3.958 11.060 4.807 1.00 79.94 161 LYS A O 1
ATOM 1248 N N . ASN A 1 162 ? -6.087 10.433 5.220 1.00 84.94 162 ASN A N 1
ATOM 1249 C CA . ASN A 1 162 ? -5.999 9.090 4.675 1.00 84.94 162 ASN A CA 1
ATOM 1250 C C . ASN A 1 162 ? -7.255 8.809 3.854 1.00 84.94 162 ASN A C 1
ATOM 1252 O O . ASN A 1 162 ? -8.348 9.201 4.263 1.00 84.94 162 ASN A O 1
ATOM 1256 N N . PHE A 1 163 ? -7.121 8.158 2.703 1.00 87.75 163 PHE A N 1
ATOM 1257 C CA . PHE A 1 163 ? -8.276 7.825 1.881 1.00 87.75 163 PHE A CA 1
ATOM 1258 C C . PHE A 1 163 ? -8.136 6.453 1.235 1.00 87.75 163 PHE A C 1
ATOM 1260 O O . PHE A 1 163 ? -7.040 5.981 0.948 1.00 87.75 163 PHE A O 1
ATOM 1267 N N . VAL A 1 164 ? -9.283 5.840 0.975 1.00 89.56 164 VAL A N 1
ATOM 1268 C CA . VAL A 1 164 ? -9.402 4.608 0.200 1.00 89.56 164 VAL A CA 1
ATOM 1269 C C . VAL A 1 164 ? -10.567 4.751 -0.763 1.00 89.56 164 VAL A C 1
ATOM 1271 O O . VAL A 1 164 ? -11.529 5.472 -0.490 1.00 89.56 164 VAL A O 1
ATOM 1274 N N . VAL A 1 165 ? -10.476 4.085 -1.908 1.00 88.69 165 VAL A N 1
ATOM 1275 C CA . VAL A 1 165 ? -11.470 4.198 -2.971 1.00 88.69 165 VAL A CA 1
ATOM 1276 C C . VAL A 1 165 ? -11.903 2.818 -3.433 1.00 88.69 165 VAL A C 1
ATOM 1278 O O . VAL A 1 165 ? -11.075 1.981 -3.787 1.00 88.69 165 VAL A O 1
ATOM 1281 N N . THR A 1 166 ? -13.211 2.599 -3.477 1.00 85.31 166 THR A N 1
ATOM 1282 C CA . THR A 1 166 ? -13.845 1.446 -4.128 1.00 85.31 166 THR A CA 1
ATOM 1283 C C . THR A 1 166 ? -14.422 1.856 -5.481 1.00 85.31 166 THR A C 1
ATOM 1285 O O . THR A 1 166 ? -14.487 3.040 -5.807 1.00 85.31 166 THR A O 1
ATOM 1288 N N . SER A 1 167 ? -14.919 0.891 -6.253 1.00 77.75 167 SER A N 1
ATOM 1289 C CA . SER A 1 167 ? -15.514 1.154 -7.567 1.00 77.75 167 SER A CA 1
ATOM 1290 C C . SER A 1 167 ? -16.719 2.107 -7.543 1.00 77.75 167 SER A C 1
ATOM 1292 O O . SER A 1 167 ? -17.034 2.671 -8.592 1.00 77.75 167 SER A O 1
ATOM 1294 N N . GLY A 1 168 ? -17.391 2.292 -6.399 1.00 83.25 168 GLY A N 1
ATOM 1295 C CA . GLY A 1 168 ? -18.574 3.156 -6.273 1.00 83.25 168 GLY A CA 1
ATOM 1296 C C . GLY A 1 168 ? -18.555 4.150 -5.111 1.00 83.25 168 GLY A C 1
ATOM 1297 O O . GLY A 1 168 ? -19.413 5.023 -5.057 1.00 83.25 168 GLY A O 1
ATOM 1298 N N . GLN A 1 169 ? -17.605 4.045 -4.182 1.00 88.69 169 GLN A N 1
ATOM 1299 C CA . GLN A 1 169 ? -17.537 4.924 -3.015 1.00 88.69 169 GLN A CA 1
ATOM 1300 C C . GLN A 1 169 ? -16.099 5.134 -2.547 1.00 88.69 169 GLN A C 1
ATOM 1302 O O . GLN A 1 169 ? -15.320 4.184 -2.448 1.00 88.69 169 GLN A O 1
ATOM 1307 N N . GLY A 1 170 ? -15.754 6.380 -2.243 1.00 91.19 170 GLY A N 1
ATOM 1308 C CA . GLY A 1 170 ? -14.516 6.756 -1.581 1.00 91.19 170 GLY A CA 1
ATOM 1309 C C . GLY A 1 170 ? -14.756 7.047 -0.106 1.00 91.19 170 GLY A C 1
ATOM 1310 O O . GLY A 1 170 ? -15.823 7.534 0.268 1.00 91.19 170 GLY A O 1
ATOM 1311 N N . PHE A 1 171 ? -13.757 6.771 0.725 1.00 91.75 171 PHE A N 1
ATOM 1312 C CA . PHE A 1 171 ? -13.761 7.081 2.150 1.00 91.75 171 PHE A CA 1
ATOM 1313 C C . PHE A 1 171 ? -12.536 7.917 2.495 1.00 91.75 171 PHE A C 1
ATOM 1315 O O . PHE A 1 171 ? -11.429 7.616 2.054 1.00 91.75 171 PHE A O 1
ATOM 1322 N N . LEU A 1 172 ? -12.741 8.965 3.285 1.00 90.00 172 LEU A N 1
ATOM 1323 C CA . LEU A 1 172 ? -11.730 9.916 3.719 1.00 90.00 172 LEU A CA 1
ATOM 1324 C C . LEU A 1 172 ? -11.756 10.023 5.242 1.00 90.00 172 LEU A C 1
ATOM 1326 O O . LEU A 1 172 ? -12.779 10.364 5.841 1.00 90.00 172 LEU A O 1
ATOM 1330 N N . VAL A 1 173 ? -10.597 9.819 5.848 1.00 87.56 173 VAL A N 1
ATOM 1331 C CA . VAL A 1 173 ? -10.317 10.182 7.231 1.00 87.56 173 VAL A CA 1
ATOM 1332 C C . VAL A 1 173 ? -9.514 11.478 7.227 1.00 87.56 173 VAL A C 1
ATOM 1334 O O . VAL A 1 173 ? -8.511 11.611 6.525 1.00 87.56 173 VAL A O 1
ATOM 1337 N N . GLN A 1 174 ? -9.971 12.436 8.027 1.00 77.69 174 GLN A N 1
ATOM 1338 C CA . GLN A 1 174 ? -9.265 13.681 8.303 1.00 77.69 174 GLN A CA 1
ATOM 1339 C C . GLN A 1 174 ? -9.483 14.070 9.774 1.00 77.69 174 GLN A C 1
ATOM 1341 O O . GLN A 1 174 ? -10.586 13.861 10.290 1.00 77.69 174 GLN A O 1
ATOM 1346 N N . PRO A 1 175 ? -8.486 14.665 10.451 1.00 67.44 175 PRO A N 1
ATOM 1347 C CA . PRO A 1 175 ? -8.669 15.257 11.765 1.00 67.44 175 PRO A CA 1
ATOM 1348 C C . PRO A 1 175 ? -9.814 16.272 11.730 1.00 67.44 175 PRO A C 1
ATOM 1350 O O . PRO A 1 175 ? -9.900 17.112 10.830 1.00 67.44 175 PRO A O 1
ATOM 1353 N N . SER A 1 176 ? -10.712 16.190 12.706 1.00 61.47 176 SER A N 1
ATOM 1354 C CA . SER A 1 176 ? -11.737 17.210 12.901 1.00 61.47 176 SER A CA 1
ATOM 1355 C C . SER A 1 176 ? -11.139 18.408 13.639 1.00 61.47 176 SER A C 1
ATOM 1357 O O . SER A 1 176 ? -10.391 18.239 14.600 1.00 61.47 176 SER A O 1
ATOM 1359 N N . TYR A 1 177 ? -11.515 19.624 13.235 1.00 52.72 177 TYR A N 1
ATOM 1360 C CA . TYR A 1 177 ? -11.223 20.842 14.003 1.00 52.72 177 TYR A CA 1
ATOM 1361 C C . TYR A 1 177 ? -11.907 20.830 15.381 1.00 52.72 177 TYR A C 1
ATOM 1363 O O . TYR A 1 177 ? -11.429 21.453 16.325 1.00 52.72 177 TYR A O 1
ATOM 1371 N N . GLN A 1 178 ? -13.016 20.096 15.508 1.00 54.62 178 GLN A N 1
ATOM 1372 C CA . GLN A 1 178 ? -13.702 19.833 16.769 1.00 54.62 178 GLN A CA 1
ATOM 1373 C C . GLN A 1 178 ? -13.251 18.469 17.296 1.00 54.62 178 GLN A C 1
ATOM 1375 O O . GLN A 1 178 ? -13.599 17.441 16.709 1.00 54.62 178 GLN A O 1
ATOM 1380 N N . ARG A 1 179 ? -12.496 18.464 18.403 1.00 55.88 179 ARG A N 1
ATOM 1381 C CA . ARG A 1 179 ? -11.878 17.259 18.997 1.00 55.88 179 ARG A CA 1
ATOM 1382 C C . ARG A 1 179 ? -12.874 16.129 19.295 1.00 55.88 179 ARG A C 1
ATOM 1384 O O . ARG A 1 179 ? -12.486 14.966 19.321 1.00 55.88 179 ARG A O 1
ATOM 1391 N N . ASP A 1 180 ? -14.155 16.457 19.445 1.00 59.12 180 ASP A N 1
ATOM 1392 C CA . ASP A 1 180 ? -15.190 15.505 19.846 1.00 59.12 180 ASP A CA 1
ATOM 1393 C C . ASP A 1 180 ? -15.885 14.799 18.675 1.00 59.12 180 ASP A C 1
ATOM 1395 O O . ASP A 1 180 ? -16.624 13.840 18.901 1.00 59.12 180 ASP A O 1
ATOM 1399 N N . LEU A 1 181 ? -15.657 15.205 17.422 1.00 70.62 181 LEU A N 1
ATOM 1400 C CA . LEU A 1 181 ? -16.294 14.571 16.265 1.00 70.62 181 LEU A CA 1
ATOM 1401 C C . LEU A 1 181 ? -15.281 13.749 15.463 1.00 70.62 181 LEU A C 1
ATOM 1403 O O . LEU A 1 181 ? -14.514 14.284 14.669 1.00 70.62 181 LEU A O 1
ATOM 1407 N N . LEU A 1 182 ? -15.314 12.428 15.645 1.00 84.38 182 LEU A N 1
ATOM 1408 C CA . LEU A 1 182 ? -14.574 11.478 14.816 1.00 84.38 182 LEU A CA 1
ATOM 1409 C C . LEU A 1 182 ? -15.525 10.906 13.763 1.00 84.38 182 LEU A C 1
ATOM 1411 O O . LEU A 1 182 ? -16.556 10.318 14.096 1.00 84.38 182 LEU A O 1
ATOM 1415 N N . SER A 1 183 ? -15.195 11.109 12.489 1.00 87.31 183 SER A N 1
ATOM 1416 C CA . SER A 1 183 ? -16.017 10.646 11.369 1.00 87.31 183 SER A CA 1
ATOM 1417 C C . SER A 1 183 ? -15.156 10.219 10.188 1.00 87.31 183 SER A C 1
ATOM 1419 O O . SER A 1 183 ? -14.107 10.811 9.935 1.00 87.31 183 SER A O 1
ATOM 1421 N N . ILE A 1 184 ? -15.630 9.214 9.455 1.00 91.12 184 ILE A N 1
ATOM 1422 C CA . ILE A 1 184 ? -15.106 8.840 8.144 1.00 91.12 184 ILE A CA 1
ATOM 1423 C C . ILE A 1 184 ? -16.079 9.382 7.103 1.00 91.12 184 ILE A C 1
ATOM 1425 O O . ILE A 1 184 ? -17.257 9.010 7.069 1.00 91.12 184 ILE A O 1
ATOM 1429 N N . ARG A 1 185 ? -15.595 10.305 6.274 1.00 89.44 185 ARG A N 1
ATOM 1430 C CA . ARG A 1 185 ? -16.401 10.978 5.255 1.00 89.44 185 ARG A CA 1
ATOM 1431 C C . ARG A 1 185 ? -16.448 10.141 3.994 1.00 89.44 185 ARG A C 1
ATOM 1433 O O . ARG A 1 185 ? -15.411 9.678 3.532 1.00 89.44 185 ARG A O 1
ATOM 1440 N N . SER A 1 186 ? -17.627 10.018 3.408 1.00 90.38 186 SER A N 1
ATOM 1441 C CA . SER A 1 186 ? -17.775 9.383 2.104 1.00 90.38 186 SER A CA 1
ATOM 1442 C C . SER A 1 186 ? -17.699 10.427 0.988 1.00 90.38 186 SER A C 1
ATOM 1444 O O . SER A 1 186 ? -18.122 11.574 1.172 1.00 90.38 186 SER A O 1
ATOM 1446 N N . PHE A 1 187 ? -17.189 10.036 -0.173 1.00 90.38 187 PHE A N 1
ATOM 1447 C CA . PHE A 1 187 ? -17.184 10.853 -1.383 1.00 90.38 187 PHE A CA 1
ATOM 1448 C C . PHE A 1 187 ? -17.431 9.995 -2.624 1.00 90.38 187 PHE A C 1
ATOM 1450 O O . PHE A 1 187 ? -17.214 8.782 -2.605 1.00 90.38 187 PHE A O 1
ATOM 1457 N N . ASP A 1 188 ? -17.888 10.627 -3.698 1.00 91.00 188 ASP A N 1
ATOM 1458 C CA . ASP A 1 188 ? -18.038 9.990 -5.000 1.00 91.00 188 ASP A CA 1
ATOM 1459 C C . ASP A 1 188 ? -16.651 9.874 -5.670 1.00 91.00 188 ASP A C 1
ATOM 1461 O O . ASP A 1 188 ? -15.993 10.896 -5.892 1.00 91.00 188 ASP A O 1
ATOM 1465 N N . PRO A 1 189 ? -16.165 8.659 -5.990 1.00 90.25 189 PRO A N 1
ATOM 1466 C CA . PRO A 1 189 ? -14.851 8.459 -6.602 1.00 90.25 189 PRO A CA 1
ATOM 1467 C C . PRO A 1 189 ? -14.647 9.140 -7.957 1.00 90.25 189 PRO A C 1
ATOM 1469 O O . PRO A 1 189 ? -13.505 9.335 -8.376 1.00 90.25 189 PRO A O 1
ATOM 1472 N N . GLU A 1 190 ? -15.720 9.435 -8.684 1.00 89.06 190 GLU A N 1
ATOM 1473 C CA . GLU A 1 190 ? -15.693 10.005 -10.023 1.00 89.06 190 GLU A CA 1
ATOM 1474 C C . GLU A 1 190 ? -15.781 11.537 -9.987 1.00 89.06 190 GLU A C 1
ATOM 1476 O O . GLU A 1 190 ? -15.024 12.251 -10.660 1.00 89.06 190 GLU A O 1
ATOM 1481 N N . THR A 1 191 ? -16.692 12.092 -9.199 1.00 90.25 191 THR A N 1
ATOM 1482 C CA . THR A 1 191 ? -16.812 13.549 -9.074 1.00 90.25 191 THR A CA 1
ATOM 1483 C C . THR A 1 191 ? -15.834 14.124 -8.057 1.00 90.25 191 THR A C 1
ATOM 1485 O O . THR A 1 191 ? -15.515 15.304 -8.145 1.00 90.25 191 THR A O 1
ATOM 1488 N N . MET A 1 192 ? -15.271 13.299 -7.166 1.00 89.00 192 MET A N 1
ATOM 1489 C CA . MET A 1 192 ? -14.510 13.747 -5.993 1.00 89.00 192 MET A CA 1
ATOM 1490 C C . MET A 1 192 ? -15.318 14.725 -5.127 1.00 89.00 192 MET A C 1
ATOM 1492 O O . MET A 1 192 ? -14.750 15.566 -4.435 1.00 89.00 192 MET A O 1
ATOM 1496 N N . GLU A 1 193 ? -16.648 14.630 -5.158 1.00 89.00 193 GLU A N 1
ATOM 1497 C CA . GLU A 1 193 ? -17.538 15.431 -4.323 1.00 89.00 193 GLU A CA 1
ATOM 1498 C C . GLU A 1 193 ? -17.921 14.646 -3.074 1.00 89.00 193 GLU A C 1
ATOM 1500 O O . GLU A 1 193 ? -18.123 13.429 -3.101 1.00 89.00 193 GLU A O 1
ATOM 1505 N N . LYS A 1 194 ? -18.023 15.349 -1.946 1.00 86.81 194 LYS A N 1
ATOM 1506 C CA . LYS A 1 194 ? -18.465 14.741 -0.693 1.00 86.81 194 LYS A CA 1
ATOM 1507 C C . LYS A 1 194 ? -19.902 14.259 -0.830 1.00 86.81 194 LYS A C 1
ATOM 1509 O O . LYS A 1 194 ? -20.756 14.969 -1.349 1.00 86.81 194 LYS A O 1
ATOM 1514 N N . THR A 1 195 ? -20.180 13.095 -0.262 1.00 85.88 195 THR A N 1
ATOM 1515 C CA . THR A 1 195 ? -21.536 12.549 -0.200 1.00 85.88 195 THR A CA 1
ATOM 1516 C C . THR A 1 195 ? -22.078 12.639 1.222 1.00 85.88 195 THR A C 1
ATOM 1518 O O . THR A 1 195 ? -21.338 12.460 2.192 1.00 85.88 195 THR A O 1
ATOM 1521 N N . SER A 1 196 ? -23.380 12.890 1.343 1.00 69.81 196 SER A N 1
ATOM 1522 C CA . SER A 1 196 ? -24.090 13.019 2.622 1.00 69.81 196 SER A CA 1
ATOM 1523 C C . SER A 1 196 ? -24.692 11.686 3.050 1.00 69.81 196 SER A C 1
ATOM 1525 O O . SER A 1 196 ? -25.904 11.555 3.237 1.00 69.81 196 SER A O 1
ATOM 1527 N N . PRO A 1 197 ? -23.831 10.664 3.150 1.00 65.38 197 PRO A N 1
ATOM 1528 C CA . PRO A 1 197 ? -23.603 10.150 4.493 1.00 65.38 197 PRO A CA 1
ATOM 1529 C C . PRO A 1 197 ? -22.160 9.828 4.912 1.00 65.38 197 PRO A C 1
ATOM 1531 O O . PRO A 1 197 ? -21.308 9.458 4.108 1.00 65.38 197 PRO A O 1
ATOM 1534 N N . GLN A 1 198 ? -21.929 9.873 6.228 1.00 83.88 198 GLN A N 1
ATOM 1535 C CA . GLN A 1 198 ? -20.645 9.606 6.887 1.00 83.88 198 GLN A CA 1
ATOM 1536 C C . GLN A 1 198 ? -20.781 8.449 7.888 1.00 83.88 198 GLN A C 1
ATOM 1538 O O . GLN A 1 198 ? -21.882 8.133 8.347 1.00 83.88 198 GLN A O 1
ATOM 1543 N N . ILE A 1 199 ? -19.662 7.823 8.240 1.00 89.25 199 ILE A N 1
ATOM 1544 C CA . ILE A 1 199 ? -19.587 6.896 9.375 1.00 89.25 199 ILE A CA 1
ATOM 1545 C C . ILE A 1 199 ? -19.161 7.719 10.588 1.00 89.25 199 ILE A C 1
ATOM 1547 O O . ILE A 1 199 ? -18.102 8.347 10.565 1.00 89.25 199 ILE A O 1
ATOM 1551 N N . TYR A 1 200 ? -19.983 7.736 11.635 1.00 87.56 200 TYR A N 1
ATOM 1552 C CA . TYR A 1 200 ? -19.678 8.433 12.883 1.00 87.56 200 TYR A CA 1
ATOM 1553 C C . TYR A 1 200 ? -19.135 7.446 13.908 1.00 87.56 200 TYR A C 1
ATOM 1555 O O . TYR A 1 200 ? -19.784 6.447 14.207 1.00 87.56 200 TYR A O 1
ATOM 1563 N N . VAL A 1 201 ? -17.980 7.759 14.493 1.00 90.31 201 VAL A N 1
ATOM 1564 C CA . VAL A 1 201 ? -17.463 7.023 15.650 1.00 90.31 201 VAL A CA 1
ATOM 1565 C C . VAL A 1 201 ? -18.176 7.578 16.881 1.00 90.31 201 VAL A C 1
ATOM 1567 O O . VAL A 1 201 ? -17.850 8.666 17.369 1.00 90.31 201 VAL A O 1
ATOM 1570 N N . SER A 1 202 ? -19.208 6.869 17.341 1.00 90.88 202 SER A N 1
ATOM 1571 C CA . SER A 1 202 ? -20.052 7.320 18.451 1.00 90.88 202 SER A CA 1
ATOM 1572 C C . SER A 1 202 ? -19.262 7.397 19.762 1.00 90.88 202 SER A C 1
ATOM 1574 O O . SER A 1 202 ? -18.243 6.731 19.919 1.00 90.88 202 SER A O 1
ATOM 1576 N N . ASN A 1 203 ? -19.730 8.171 20.748 1.00 91.69 203 ASN A N 1
ATOM 1577 C CA . ASN A 1 203 ? -19.069 8.207 22.062 1.00 91.69 203 ASN A CA 1
ATOM 1578 C C . ASN A 1 203 ? -19.024 6.824 22.735 1.00 91.69 203 ASN A C 1
ATOM 1580 O O . ASN A 1 203 ? -18.045 6.516 23.408 1.00 91.69 203 ASN A O 1
ATOM 1584 N N . LEU A 1 204 ? -20.035 5.981 22.497 1.00 93.81 204 LEU A N 1
ATOM 1585 C CA . LEU A 1 204 ? -20.044 4.597 22.966 1.00 93.81 204 LEU A CA 1
ATOM 1586 C C . LEU A 1 204 ? -18.929 3.774 22.308 1.00 93.81 204 LEU A C 1
ATOM 1588 O O . LEU A 1 204 ? -18.219 3.047 22.999 1.00 93.81 204 LEU A O 1
ATOM 1592 N N . ASP A 1 205 ? -18.739 3.913 20.994 1.00 95.19 205 ASP A N 1
ATOM 1593 C CA . ASP A 1 205 ? -17.669 3.205 20.287 1.00 95.19 205 ASP A CA 1
ATOM 1594 C C . ASP A 1 205 ? -16.290 3.706 20.715 1.00 95.19 205 ASP A C 1
ATOM 1596 O O . ASP A 1 205 ? -15.391 2.896 20.920 1.00 95.19 205 ASP A O 1
ATOM 1600 N N . LYS A 1 206 ? -16.119 5.022 20.910 1.00 93.75 206 LYS A N 1
ATOM 1601 C CA . LYS A 1 206 ? -14.866 5.590 21.433 1.00 93.75 206 LYS A CA 1
ATOM 1602 C C . LYS A 1 206 ? -14.511 4.985 22.787 1.00 93.75 206 LYS A C 1
ATOM 1604 O O . LYS A 1 206 ? -13.360 4.609 22.987 1.00 93.75 206 LYS A O 1
ATOM 1609 N N . GLU A 1 207 ? -15.481 4.884 23.694 1.00 94.12 207 GLU A N 1
ATOM 1610 C CA . GLU A 1 207 ? -15.262 4.286 25.011 1.00 94.12 207 GLU A CA 1
ATOM 1611 C C . GLU A 1 207 ? -14.927 2.799 24.891 1.00 94.12 207 GLU A C 1
ATOM 1613 O O . GLU A 1 207 ? -13.952 2.333 25.471 1.00 94.12 207 GLU A O 1
ATOM 1618 N N . ARG A 1 208 ? -15.656 2.059 24.051 1.00 96.44 208 ARG A N 1
ATOM 1619 C CA . ARG A 1 208 ? -15.383 0.638 23.808 1.00 96.44 208 ARG A CA 1
ATOM 1620 C C . ARG A 1 208 ? -13.988 0.397 23.224 1.00 96.44 208 ARG A C 1
ATOM 1622 O O . ARG A 1 208 ? -13.310 -0.534 23.648 1.00 96.44 208 ARG A O 1
ATOM 1629 N N . ILE A 1 209 ? -13.553 1.227 22.276 1.00 95.88 209 ILE A N 1
ATOM 1630 C CA . ILE A 1 209 ? -12.203 1.172 21.699 1.00 95.88 209 ILE A CA 1
ATOM 1631 C C . ILE A 1 209 ? -11.156 1.478 22.777 1.00 95.88 209 ILE A C 1
ATOM 1633 O O . ILE A 1 209 ? -10.168 0.756 22.884 1.00 95.88 209 ILE A O 1
ATOM 1637 N N . ARG A 1 210 ? -11.376 2.512 23.603 1.00 94.38 210 ARG A N 1
ATOM 1638 C CA . ARG A 1 210 ? -10.475 2.861 24.713 1.00 94.38 210 ARG A CA 1
ATOM 1639 C C . ARG A 1 210 ? -10.322 1.714 25.701 1.00 94.38 210 ARG A C 1
ATOM 1641 O O . ARG A 1 210 ? -9.193 1.339 25.994 1.00 94.38 210 ARG A O 1
ATOM 1648 N N . GLN A 1 211 ? -11.432 1.145 26.168 1.00 94.94 211 GLN A N 1
ATOM 1649 C CA . GLN A 1 211 ? -11.406 0.021 27.103 1.00 94.94 211 GLN A CA 1
ATOM 1650 C C . GLN A 1 211 ? -10.672 -1.177 26.503 1.00 94.94 211 GLN A C 1
ATOM 1652 O O . GLN A 1 211 ? -9.770 -1.708 27.138 1.00 94.94 211 GLN A O 1
ATOM 1657 N N . PHE A 1 212 ? -10.946 -1.521 25.241 1.00 96.50 212 PHE A N 1
ATOM 1658 C CA . PHE A 1 212 ? -10.222 -2.591 24.554 1.00 96.50 212 PHE A CA 1
ATOM 1659 C C . PHE A 1 212 ? -8.703 -2.355 24.517 1.00 96.50 212 PHE A C 1
ATOM 1661 O O . PHE A 1 212 ? -7.933 -3.277 24.774 1.00 96.50 212 PHE A O 1
ATOM 1668 N N . ILE A 1 213 ? -8.254 -1.129 24.231 1.00 94.69 213 ILE A N 1
ATOM 1669 C CA . ILE A 1 213 ? -6.821 -0.793 24.222 1.00 94.69 213 ILE A CA 1
ATOM 1670 C C . ILE A 1 213 ? -6.221 -0.892 25.631 1.00 94.69 213 ILE A C 1
ATOM 1672 O O . ILE A 1 213 ? -5.138 -1.445 25.795 1.00 94.69 213 ILE A O 1
ATOM 1676 N N . LEU A 1 214 ? -6.912 -0.395 26.661 1.00 93.81 214 LEU A N 1
ATOM 1677 C CA . LEU A 1 214 ? -6.431 -0.450 28.047 1.00 93.81 214 LEU A CA 1
ATOM 1678 C C . LEU A 1 214 ? -6.389 -1.884 28.601 1.00 93.81 214 LEU A C 1
ATOM 1680 O O . LEU A 1 214 ? -5.468 -2.224 29.340 1.00 93.81 214 LEU A O 1
ATOM 1684 N N . GLU A 1 215 ? -7.338 -2.737 28.209 1.00 95.06 215 GLU A N 1
ATOM 1685 C CA . GLU A 1 215 ? -7.350 -4.168 28.541 1.00 95.06 215 GLU A CA 1
ATOM 1686 C C . GLU A 1 215 ? -6.171 -4.918 27.904 1.00 95.06 215 GLU A C 1
ATOM 1688 O O . GLU A 1 215 ? -5.631 -5.848 28.505 1.00 95.06 215 GLU A O 1
ATOM 1693 N N . ARG A 1 216 ? -5.765 -4.529 26.686 1.00 94.62 216 ARG A N 1
ATOM 1694 C CA . ARG A 1 216 ? -4.692 -5.189 25.922 1.00 94.62 216 ARG A CA 1
ATOM 1695 C C . ARG A 1 216 ? -3.302 -4.622 26.192 1.00 94.62 216 ARG A C 1
ATOM 1697 O O . ARG A 1 216 ? -2.340 -5.381 26.153 1.00 94.62 216 ARG A O 1
ATOM 1704 N N . THR A 1 217 ? -3.191 -3.345 26.553 1.00 91.44 217 THR A N 1
ATOM 1705 C CA . THR A 1 217 ? -1.949 -2.738 27.047 1.00 91.44 217 THR A CA 1
ATOM 1706 C C . THR A 1 217 ? -2.162 -2.153 28.456 1.00 91.44 217 THR A C 1
ATOM 1708 O O . THR A 1 217 ? -2.272 -0.932 28.609 1.00 91.44 217 THR A O 1
ATOM 1711 N N . PRO A 1 218 ? -2.139 -2.980 29.524 1.00 88.00 218 PRO A N 1
ATOM 1712 C CA . PRO A 1 218 ? -2.323 -2.507 30.900 1.00 88.00 218 PRO A CA 1
ATOM 1713 C C . PRO A 1 218 ? -1.313 -1.442 31.344 1.00 88.00 218 PRO A C 1
ATOM 1715 O O . PRO A 1 218 ? -1.610 -0.647 32.230 1.00 88.00 218 PRO A O 1
ATOM 1718 N N . SER A 1 219 ? -0.130 -1.372 30.716 1.00 88.75 219 SER A N 1
ATOM 1719 C CA . SER A 1 219 ? 0.868 -0.338 31.021 1.00 88.75 219 SER A CA 1
ATOM 1720 C C . SER A 1 219 ? 0.396 1.081 30.696 1.00 88.75 219 SER A C 1
ATOM 1722 O O . SER A 1 219 ? 0.999 2.033 31.180 1.00 88.75 219 SER A O 1
ATOM 1724 N N . LEU A 1 220 ? -0.659 1.241 29.889 1.00 88.44 220 LEU A N 1
ATOM 1725 C CA . LEU A 1 220 ? -1.294 2.530 29.603 1.00 88.44 220 LEU A CA 1
ATOM 1726 C C . LEU A 1 220 ? -2.275 2.977 30.697 1.00 88.44 220 LEU A C 1
ATOM 1728 O O . LEU A 1 220 ? -2.683 4.139 30.709 1.00 88.44 220 LEU A O 1
ATOM 1732 N N . ALA A 1 221 ? -2.670 2.087 31.613 1.00 87.06 221 ALA A N 1
ATOM 1733 C CA . ALA A 1 221 ? -3.619 2.415 32.668 1.00 87.06 221 ALA A CA 1
ATOM 1734 C C . ALA A 1 221 ? -3.075 3.525 33.585 1.00 87.06 221 ALA A C 1
ATOM 1736 O O . ALA A 1 221 ? -1.911 3.517 33.983 1.00 87.06 221 ALA A O 1
ATOM 1737 N N . GLY A 1 222 ? -3.930 4.496 33.917 1.00 85.62 222 GLY A N 1
ATOM 1738 C CA . GLY A 1 222 ? -3.567 5.652 34.744 1.00 85.62 222 GLY A CA 1
ATOM 1739 C C . GLY A 1 222 ? -2.795 6.758 34.013 1.00 85.62 222 GLY A C 1
ATOM 1740 O O . GLY A 1 222 ? -2.534 7.796 34.616 1.00 85.62 222 GLY A O 1
ATOM 1741 N N . GLN A 1 223 ? -2.458 6.579 32.731 1.00 87.50 223 GLN A N 1
ATOM 1742 C CA . GLN A 1 223 ? -1.841 7.628 31.919 1.00 87.50 223 GLN A CA 1
ATOM 1743 C C . GLN A 1 223 ? -2.893 8.576 31.327 1.00 87.50 223 GLN A C 1
ATOM 1745 O O . GLN A 1 223 ? -4.006 8.171 30.985 1.00 87.50 223 GLN A O 1
ATOM 1750 N N . GLU A 1 224 ? -2.530 9.847 31.150 1.00 86.81 224 GLU A N 1
ATOM 1751 C CA . GLU A 1 224 ? -3.380 10.822 30.467 1.00 86.81 224 GLU A CA 1
ATOM 1752 C C . GLU A 1 224 ? -3.321 10.585 28.947 1.00 86.81 224 GLU A C 1
ATOM 1754 O O . GLU A 1 224 ? -2.349 10.940 28.281 1.00 86.81 224 GLU A O 1
ATOM 1759 N N . LEU A 1 225 ? -4.359 9.951 28.395 1.00 83.38 225 LEU A N 1
ATOM 1760 C CA . LEU A 1 225 ? -4.443 9.552 26.983 1.00 83.38 225 LEU A CA 1
ATOM 1761 C C . LEU A 1 225 ? -5.714 10.110 26.320 1.00 83.38 225 LEU A C 1
ATOM 1763 O O . LEU A 1 225 ? -6.596 9.350 25.905 1.00 83.38 225 LEU A O 1
ATOM 1767 N N . PRO A 1 226 ? -5.885 11.443 26.249 1.00 81.56 226 PRO A N 1
ATOM 1768 C CA . PRO A 1 226 ? -7.154 12.046 25.858 1.00 81.56 226 PRO A CA 1
ATOM 1769 C C . PRO A 1 226 ? -7.446 11.880 24.365 1.00 81.56 226 PRO A C 1
ATOM 1771 O O . PRO A 1 226 ? -8.602 11.959 23.956 1.00 81.56 226 PRO A O 1
ATOM 1774 N N . ASN A 1 227 ? -6.436 11.600 23.543 1.00 86.94 227 ASN A N 1
ATOM 1775 C CA . ASN A 1 227 ? -6.563 11.626 22.094 1.00 86.94 227 ASN A CA 1
ATOM 1776 C C . ASN A 1 227 ? -6.768 10.209 21.550 1.00 86.94 227 ASN A C 1
ATOM 1778 O O . ASN A 1 227 ? -5.855 9.391 21.597 1.00 86.94 227 ASN A O 1
ATOM 1782 N N . LEU A 1 228 ? -7.967 9.931 21.032 1.00 89.75 228 LEU A N 1
ATOM 1783 C CA . LEU A 1 228 ? -8.245 8.733 20.240 1.00 89.75 228 LEU A CA 1
ATOM 1784 C C . LEU A 1 228 ? -8.155 9.101 18.759 1.00 89.75 228 LEU A C 1
ATOM 1786 O O . LEU A 1 228 ? -8.940 9.916 18.274 1.00 89.75 228 LEU A O 1
ATOM 1790 N N . ILE A 1 229 ? -7.214 8.487 18.054 1.00 88.31 229 ILE A N 1
ATOM 1791 C CA . ILE A 1 229 ? -7.018 8.647 16.614 1.00 88.31 229 ILE A CA 1
ATOM 1792 C C . ILE A 1 229 ? -7.533 7.391 15.915 1.00 88.31 229 ILE A C 1
ATOM 1794 O O . ILE A 1 229 ? -7.321 6.286 16.406 1.00 88.31 229 ILE A O 1
ATOM 1798 N N . VAL A 1 230 ? -8.225 7.557 14.787 1.00 90.62 230 VAL A N 1
ATOM 1799 C CA . VAL A 1 230 ? -8.822 6.455 14.020 1.00 90.62 230 VAL A CA 1
ATOM 1800 C C . VAL A 1 230 ? -8.513 6.653 12.539 1.00 90.62 230 VAL A C 1
ATOM 1802 O O . VAL A 1 230 ? -8.855 7.698 11.993 1.00 90.62 230 VAL A O 1
ATOM 1805 N N . GLY A 1 231 ? -7.904 5.659 11.892 1.00 89.56 231 GLY A N 1
ATOM 1806 C CA . GLY A 1 231 ? -7.749 5.561 10.438 1.00 89.56 231 GLY A CA 1
ATOM 1807 C C . GLY A 1 231 ? -6.670 6.437 9.806 1.00 89.56 231 GLY A C 1
ATOM 1808 O O . GLY A 1 231 ? -6.682 6.637 8.590 1.00 89.56 231 GLY A O 1
ATOM 1809 N N . MET A 1 232 ? -5.764 7.005 10.601 1.00 85.25 232 MET A N 1
ATOM 1810 C CA . MET A 1 232 ? -4.748 7.935 10.102 1.00 85.25 232 MET A CA 1
ATOM 1811 C C . MET A 1 232 ? -3.529 7.242 9.485 1.00 85.25 232 MET A C 1
ATOM 1813 O O . MET A 1 232 ? -2.833 7.874 8.692 1.00 85.25 232 MET A O 1
ATOM 1817 N N . LYS A 1 233 ? -3.271 5.972 9.818 1.00 83.06 233 LYS A N 1
ATOM 1818 C CA . LYS A 1 233 ? -2.135 5.183 9.307 1.00 83.06 233 LYS A CA 1
ATOM 1819 C C . LYS A 1 233 ? -2.577 4.067 8.365 1.00 83.06 233 LYS A C 1
ATOM 1821 O O . LYS A 1 233 ? -1.929 3.826 7.352 1.00 83.06 233 LYS A O 1
ATOM 1826 N N . LEU A 1 234 ? -3.715 3.439 8.651 1.00 89.06 234 LEU A N 1
ATOM 1827 C CA . LEU A 1 234 ? -4.328 2.387 7.853 1.00 89.06 234 LEU A CA 1
ATOM 1828 C C . LEU A 1 234 ? -5.797 2.721 7.594 1.00 89.06 234 LEU A C 1
ATOM 1830 O O . LEU A 1 234 ? -6.570 2.979 8.511 1.00 89.06 234 LEU A O 1
ATOM 1834 N N . LEU A 1 235 ? -6.181 2.651 6.324 1.00 90.88 235 LEU A N 1
ATOM 1835 C CA . LEU A 1 235 ? -7.567 2.676 5.886 1.00 90.88 235 LEU A CA 1
ATOM 1836 C C . LEU A 1 235 ? -7.679 1.742 4.681 1.00 90.88 235 LEU A C 1
ATOM 1838 O O . LEU A 1 235 ? -7.194 2.056 3.594 1.00 90.88 235 LEU A O 1
ATOM 1842 N N . ALA A 1 236 ? -8.277 0.576 4.897 1.00 92.25 236 ALA A N 1
ATOM 1843 C CA . ALA A 1 236 ? -8.446 -0.453 3.881 1.00 92.25 236 ALA A CA 1
ATOM 1844 C C . ALA A 1 236 ? -9.918 -0.851 3.769 1.00 92.25 236 ALA A C 1
ATOM 1846 O O . ALA A 1 236 ? -10.636 -0.907 4.766 1.00 92.25 236 ALA A O 1
ATOM 1847 N N . VAL A 1 237 ? -10.364 -1.150 2.552 1.00 92.31 237 VAL A N 1
ATOM 1848 C CA . VAL A 1 237 ? -11.679 -1.755 2.318 1.00 92.31 237 VAL A CA 1
ATOM 1849 C C . VAL A 1 237 ? -11.500 -3.265 2.276 1.00 92.31 237 VAL A C 1
ATOM 1851 O O . VAL A 1 237 ? -10.650 -3.765 1.545 1.00 92.31 237 VAL A O 1
ATOM 1854 N N . HIS A 1 238 ? -12.324 -3.983 3.034 1.00 94.88 238 HIS A N 1
ATOM 1855 C CA . HIS A 1 238 ? -12.353 -5.440 3.077 1.00 94.88 238 HIS A CA 1
ATOM 1856 C C . HIS A 1 238 ? -13.789 -5.945 2.984 1.00 94.88 238 HIS A C 1
ATOM 1858 O O . HIS A 1 238 ? -14.543 -5.918 3.960 1.00 94.88 238 HIS A O 1
ATOM 1864 N N . GLY A 1 239 ? -14.203 -6.359 1.786 1.00 91.88 239 GLY A N 1
ATOM 1865 C CA . GLY A 1 239 ? -15.597 -6.707 1.517 1.00 91.88 239 GLY A CA 1
ATOM 1866 C C . GLY A 1 239 ? -16.539 -5.545 1.857 1.00 91.88 239 GLY A C 1
ATOM 1867 O O . GLY A 1 239 ? -16.443 -4.468 1.275 1.00 91.88 239 GLY A O 1
ATOM 1868 N N . SER A 1 240 ? -17.446 -5.761 2.811 1.0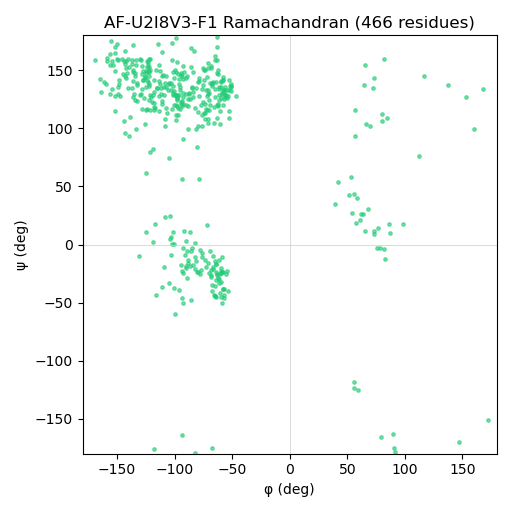0 91.88 240 SER A N 1
ATOM 1869 C CA . SER A 1 240 ? -18.399 -4.750 3.290 1.00 91.88 240 SER A CA 1
ATOM 1870 C C . SER A 1 240 ? -17.903 -3.931 4.486 1.00 91.88 240 SER A C 1
ATOM 1872 O O . SER A 1 240 ? -18.715 -3.256 5.122 1.00 91.88 240 SER A O 1
ATOM 1874 N N . ALA A 1 241 ? -16.618 -4.008 4.839 1.00 95.38 241 ALA A N 1
ATOM 1875 C CA . ALA A 1 241 ? -16.049 -3.321 5.992 1.00 95.38 241 ALA A CA 1
ATOM 1876 C C . ALA A 1 241 ? -14.897 -2.379 5.621 1.00 95.38 241 ALA A C 1
ATOM 1878 O O . ALA A 1 241 ? -14.181 -2.587 4.643 1.00 95.38 241 ALA A O 1
ATOM 1879 N N . LEU A 1 242 ? -14.712 -1.351 6.443 1.00 95.25 242 LEU A N 1
ATOM 1880 C CA . LEU A 1 242 ? -13.491 -0.564 6.533 1.00 95.25 242 LEU A CA 1
ATOM 1881 C C . LEU A 1 242 ? -12.667 -1.087 7.698 1.00 95.25 242 LEU A C 1
ATOM 1883 O O . LEU A 1 242 ? -13.174 -1.146 8.817 1.00 95.25 242 LEU A O 1
ATOM 1887 N N . ILE A 1 243 ? -11.411 -1.423 7.434 1.00 96.38 243 ILE A N 1
ATOM 1888 C CA . ILE A 1 243 ? -10.410 -1.757 8.444 1.00 96.38 243 ILE A CA 1
ATOM 1889 C C . ILE A 1 243 ? -9.537 -0.522 8.648 1.00 96.38 243 ILE A C 1
ATOM 1891 O O . ILE A 1 243 ? -8.922 -0.028 7.699 1.00 96.38 243 ILE A O 1
ATOM 1895 N N . LEU A 1 244 ? -9.513 -0.011 9.876 1.00 94.56 244 LEU A N 1
ATOM 1896 C CA . LEU A 1 244 ? -8.801 1.207 10.249 1.00 94.56 244 LEU A CA 1
ATOM 1897 C C . LEU A 1 244 ? -7.838 0.929 11.401 1.00 94.56 244 LEU A C 1
ATOM 1899 O O . LEU A 1 244 ? -8.151 0.121 12.275 1.00 94.56 244 LEU A O 1
ATOM 1903 N N . ASP A 1 245 ? -6.703 1.625 11.441 1.00 93.19 245 ASP A N 1
ATOM 1904 C CA . ASP A 1 245 ? -5.891 1.674 12.659 1.00 93.19 245 ASP A CA 1
ATOM 1905 C C . ASP A 1 245 ? -6.570 2.513 13.746 1.00 93.19 245 ASP A C 1
ATOM 1907 O O . ASP A 1 245 ? -7.366 3.408 13.451 1.00 93.19 245 ASP A O 1
ATOM 1911 N N . VAL A 1 246 ? -6.222 2.258 15.006 1.00 92.62 246 VAL A N 1
ATOM 1912 C CA . VAL A 1 246 ? -6.559 3.147 16.121 1.00 92.62 246 VAL A CA 1
ATOM 1913 C C . VAL A 1 246 ? -5.359 3.373 17.030 1.00 92.62 246 VAL A C 1
ATOM 1915 O O . VAL A 1 246 ? -4.557 2.471 17.259 1.00 92.62 246 VAL A O 1
ATOM 1918 N N . GLU A 1 247 ? -5.251 4.579 17.581 1.00 89.38 247 GLU A N 1
ATOM 1919 C CA . GLU A 1 247 ? -4.198 4.935 18.533 1.00 89.38 247 GLU A CA 1
ATOM 1920 C C . GLU A 1 247 ? -4.761 5.730 19.708 1.00 89.38 247 GLU A C 1
ATOM 1922 O O . GLU A 1 247 ? -5.590 6.625 19.523 1.00 89.38 247 GLU A O 1
ATOM 1927 N N . LEU A 1 248 ? -4.254 5.443 20.909 1.00 89.25 248 LEU A N 1
ATOM 1928 C CA . LEU A 1 248 ? -4.365 6.343 22.052 1.00 89.25 248 LEU A CA 1
ATOM 1929 C C . LEU A 1 248 ? -3.074 7.137 22.192 1.00 89.25 248 LEU A C 1
ATOM 1931 O O . LEU A 1 248 ? -1.986 6.567 22.268 1.00 89.25 248 LEU A O 1
ATOM 1935 N N . GLN A 1 249 ? -3.211 8.457 22.231 1.00 87.06 249 GLN A N 1
ATOM 1936 C CA . GLN A 1 249 ? -2.087 9.376 22.308 1.00 87.06 249 GLN A CA 1
ATOM 1937 C C . GLN A 1 249 ? -2.197 10.287 23.533 1.00 87.06 249 GLN A C 1
ATOM 1939 O O . GLN A 1 249 ? -3.294 10.651 23.975 1.00 87.06 249 GLN A O 1
ATOM 1944 N N . SER A 1 250 ? -1.035 10.679 24.054 1.00 86.50 250 SER A N 1
ATOM 1945 C CA . SER A 1 250 ? -0.903 11.682 25.116 1.00 86.50 250 SER A CA 1
ATOM 1946 C C . SER A 1 250 ? -1.412 13.065 24.662 1.00 86.50 250 SER A C 1
ATOM 1948 O O . SER A 1 250 ? -1.616 13.283 23.460 1.00 86.50 250 SER A O 1
ATOM 1950 N N . PRO A 1 251 ? -1.549 14.057 25.567 1.00 84.19 251 PRO A N 1
ATOM 1951 C CA . PRO A 1 251 ? -1.827 15.447 25.188 1.00 84.19 251 PRO A CA 1
ATOM 1952 C C . PRO A 1 251 ? -0.807 16.038 24.200 1.00 84.19 251 PRO A C 1
ATOM 1954 O O . PRO A 1 251 ? -1.146 16.939 23.436 1.00 84.19 251 PRO A O 1
ATOM 1957 N N . SER A 1 252 ? 0.425 15.513 24.189 1.00 83.25 252 SER A N 1
ATOM 1958 C CA . SER A 1 252 ? 1.493 15.877 23.249 1.00 83.25 252 SER A CA 1
ATOM 1959 C C . SER A 1 252 ? 1.471 15.083 21.934 1.00 83.25 252 SER A C 1
ATOM 1961 O O . SER A 1 252 ? 2.423 15.173 21.164 1.00 83.25 252 SER A O 1
ATOM 1963 N N . TYR A 1 253 ? 0.402 14.323 21.663 1.00 78.94 253 TYR A N 1
ATOM 1964 C CA . TYR A 1 253 ? 0.226 13.479 20.470 1.00 78.94 253 TYR A CA 1
ATOM 1965 C C . TYR A 1 253 ? 1.279 12.367 20.318 1.00 78.94 253 TYR A C 1
ATOM 1967 O O . TYR A 1 253 ? 1.483 11.832 19.228 1.00 78.94 253 TYR A O 1
ATOM 1975 N N . ALA A 1 254 ? 1.945 11.985 21.411 1.00 80.00 254 ALA A N 1
ATOM 1976 C CA . ALA A 1 254 ? 2.851 10.846 21.404 1.00 80.00 254 ALA A CA 1
ATOM 1977 C C . ALA A 1 254 ? 2.042 9.545 21.491 1.00 80.00 254 ALA A C 1
ATOM 1979 O O . ALA A 1 254 ? 1.220 9.388 22.398 1.00 80.00 254 ALA A O 1
ATOM 1980 N N . ASN A 1 255 ? 2.287 8.606 20.572 1.00 77.19 255 ASN A N 1
ATOM 1981 C CA . ASN A 1 255 ? 1.822 7.230 20.734 1.00 77.19 255 ASN A CA 1
ATOM 1982 C C . ASN A 1 255 ? 2.715 6.538 21.776 1.00 77.19 255 ASN A C 1
ATOM 1984 O O . ASN A 1 255 ? 3.938 6.507 21.629 1.00 77.19 255 ASN A O 1
ATOM 1988 N N . LEU A 1 256 ? 2.092 6.026 22.837 1.00 78.62 256 LEU A N 1
ATOM 1989 C CA . LEU A 1 256 ? 2.773 5.395 23.969 1.00 78.62 256 LEU A CA 1
ATOM 1990 C C . LEU A 1 256 ? 2.684 3.861 23.941 1.00 78.62 256 LEU A C 1
ATOM 1992 O O . LEU A 1 256 ? 3.354 3.200 24.734 1.00 78.62 256 LEU A O 1
ATOM 1996 N N . SER A 1 257 ? 1.881 3.288 23.037 1.00 83.94 257 SER A N 1
ATOM 1997 C CA . SER A 1 257 ? 1.787 1.840 22.859 1.00 83.94 257 SER A CA 1
ATOM 1998 C C . SER A 1 257 ? 2.802 1.337 21.836 1.00 83.94 257 SER A C 1
ATOM 2000 O O . SER A 1 257 ? 3.087 1.992 20.833 1.00 83.94 257 SER A O 1
ATOM 2002 N N . ARG A 1 258 ? 3.322 0.132 22.081 1.00 83.81 258 ARG A N 1
ATOM 2003 C CA . ARG A 1 258 ? 4.092 -0.637 21.091 1.00 83.81 258 ARG A CA 1
ATOM 2004 C C . ARG A 1 258 ? 3.220 -1.592 20.285 1.00 83.81 258 ARG A C 1
ATOM 2006 O O . ARG A 1 258 ? 3.723 -2.267 19.393 1.00 83.81 258 ARG A O 1
ATOM 2013 N N . ASP A 1 259 ? 1.939 -1.659 20.603 1.00 89.12 259 ASP A N 1
ATOM 2014 C CA . ASP A 1 259 ? 0.999 -2.549 19.952 1.00 89.12 259 ASP A CA 1
ATOM 2015 C C . ASP A 1 259 ? 0.307 -1.834 18.795 1.00 89.12 259 ASP A C 1
ATOM 2017 O O . ASP A 1 259 ? 0.150 -0.609 18.796 1.00 89.12 259 ASP A O 1
ATOM 2021 N N . SER A 1 260 ? -0.137 -2.606 17.809 1.00 90.12 260 SER A N 1
ATOM 2022 C CA . SER A 1 260 ? -1.002 -2.096 16.750 1.00 90.12 260 SER A CA 1
ATOM 2023 C C . SER A 1 260 ? -2.443 -2.511 17.023 1.00 90.12 260 SER A C 1
ATOM 2025 O O . SER A 1 260 ? -2.727 -3.663 17.351 1.00 90.12 260 SER A O 1
ATOM 2027 N N . TYR A 1 261 ? -3.368 -1.576 16.845 1.00 93.81 261 TYR A N 1
ATOM 2028 C CA . TYR A 1 261 ? -4.788 -1.789 17.091 1.00 93.81 261 TYR A CA 1
ATOM 2029 C C . TYR A 1 261 ? -5.592 -1.507 15.841 1.00 93.81 261 TYR A C 1
ATOM 2031 O O . TYR A 1 261 ? -5.346 -0.513 15.159 1.00 93.81 261 TYR A O 1
ATOM 2039 N N . LEU A 1 262 ? -6.572 -2.364 15.573 1.00 95.94 262 LEU A N 1
ATOM 2040 C CA . LEU A 1 262 ? -7.459 -2.245 14.429 1.00 95.94 262 LEU A CA 1
ATOM 2041 C C . LEU A 1 262 ? -8.914 -2.176 14.877 1.00 95.94 262 LEU A C 1
ATOM 2043 O O . LEU A 1 262 ? -9.334 -2.868 15.808 1.00 95.94 262 LEU A O 1
ATOM 2047 N N . VAL A 1 263 ? -9.691 -1.388 14.146 1.00 97.12 263 VAL A N 1
ATOM 2048 C CA . VAL A 1 263 ? -11.144 -1.335 14.247 1.00 97.12 263 VAL A CA 1
ATOM 2049 C C . VAL A 1 263 ? -11.768 -1.608 12.887 1.00 97.12 263 VAL A C 1
ATOM 2051 O O . VAL A 1 263 ? -11.268 -1.151 11.860 1.00 97.12 263 VAL A O 1
ATOM 2054 N N . ALA A 1 264 ? -12.875 -2.345 12.885 1.00 97.56 264 ALA A N 1
ATOM 2055 C CA . ALA A 1 264 ? -13.663 -2.603 11.692 1.00 97.56 264 ALA A CA 1
ATOM 2056 C C . ALA A 1 264 ? -15.025 -1.909 11.784 1.00 97.56 264 ALA A C 1
ATOM 2058 O O . ALA A 1 264 ? -15.741 -2.093 12.768 1.00 97.56 264 ALA A O 1
ATOM 2059 N N . TYR A 1 265 ? -15.407 -1.164 10.749 1.00 96.81 265 TYR A N 1
ATOM 2060 C CA . TYR A 1 265 ? -16.741 -0.566 10.604 1.00 96.81 265 TYR A CA 1
ATOM 2061 C C . TYR A 1 265 ? -17.411 -1.043 9.323 1.00 96.81 265 TYR A C 1
ATOM 2063 O O . TYR A 1 265 ? -16.730 -1.292 8.336 1.00 96.81 265 TYR A O 1
ATOM 2071 N N . GLU A 1 266 ? -18.741 -1.128 9.291 1.00 94.50 266 GLU A N 1
ATOM 2072 C CA . GLU A 1 266 ? -19.452 -1.330 8.022 1.00 94.50 266 GLU A CA 1
ATOM 2073 C C . GLU A 1 266 ? -19.132 -0.185 7.043 1.00 94.50 266 GLU A C 1
ATOM 2075 O O . GLU A 1 266 ? -19.292 0.990 7.373 1.00 94.50 266 GLU A O 1
ATOM 2080 N N . ALA A 1 267 ? -18.733 -0.522 5.817 1.00 91.25 267 ALA A N 1
ATOM 2081 C CA . ALA A 1 267 ? -18.395 0.419 4.750 1.00 91.25 267 ALA A CA 1
ATOM 2082 C C . ALA A 1 267 ? -19.658 0.982 4.071 1.00 91.25 267 ALA A C 1
ATOM 2084 O O . ALA A 1 267 ? -19.864 0.829 2.869 1.00 91.25 267 ALA A O 1
ATOM 2085 N N . LYS A 1 268 ? -20.556 1.582 4.857 1.00 87.12 268 LYS A N 1
ATOM 2086 C CA . LYS A 1 268 ? -21.792 2.219 4.380 1.00 87.12 268 LYS A CA 1
ATOM 2087 C C . LYS A 1 268 ? -22.191 3.378 5.292 1.00 87.12 268 LYS A C 1
ATOM 2089 O O . LYS A 1 268 ? -21.631 3.558 6.370 1.00 87.12 268 LYS A O 1
ATOM 2094 N N . ASN A 1 269 ? -23.207 4.134 4.879 1.00 81.56 269 ASN A N 1
ATOM 2095 C CA . ASN A 1 269 ? -23.821 5.185 5.695 1.00 81.56 269 ASN A CA 1
ATOM 2096 C C . ASN A 1 269 ? -24.122 4.718 7.130 1.00 81.56 269 ASN A C 1
ATOM 2098 O O . ASN A 1 269 ? -24.807 3.708 7.300 1.00 81.56 269 ASN A O 1
ATOM 2102 N N . GLY A 1 270 ? -23.668 5.478 8.135 1.00 82.88 270 GLY A N 1
ATOM 2103 C CA . GLY A 1 270 ? -23.973 5.200 9.540 1.00 82.88 270 GLY A CA 1
ATOM 2104 C C . GLY A 1 270 ? -23.435 3.849 10.004 1.00 82.88 270 GLY A C 1
ATOM 2105 O O . GLY A 1 270 ? -24.031 3.227 10.883 1.00 82.88 270 GLY A O 1
ATOM 2106 N N . GLY A 1 271 ? -22.368 3.372 9.355 1.00 88.25 271 GLY A N 1
ATOM 2107 C CA . GLY A 1 271 ? -21.809 2.046 9.556 1.00 88.25 271 GLY A CA 1
ATOM 2108 C C . GLY A 1 271 ? -21.551 1.729 11.023 1.00 88.25 271 GLY A C 1
ATOM 2109 O O . GLY A 1 271 ? -21.084 2.571 11.789 1.00 88.25 271 GLY A O 1
ATOM 2110 N N . LYS A 1 272 ? -21.877 0.499 11.415 1.00 94.31 272 LYS A N 1
ATOM 2111 C CA . LYS A 1 272 ? -21.720 0.021 12.791 1.00 94.31 272 LYS A CA 1
ATOM 2112 C C . LYS A 1 272 ? -20.312 -0.504 13.037 1.00 94.31 272 LYS A C 1
ATOM 2114 O O . LYS A 1 272 ? -19.679 -1.017 12.116 1.00 94.31 272 LYS A O 1
ATOM 2119 N N . LEU A 1 273 ? -19.869 -0.442 14.292 1.00 96.50 273 LEU A N 1
ATOM 2120 C CA . LEU A 1 273 ? -18.679 -1.145 14.760 1.00 96.50 273 LEU A CA 1
ATOM 2121 C C . LEU A 1 273 ? -18.878 -2.664 14.613 1.00 96.50 273 LEU A C 1
ATOM 2123 O O . LEU A 1 273 ? -19.807 -3.235 15.186 1.00 96.50 273 LEU A O 1
ATOM 2127 N N . LEU A 1 274 ? -17.999 -3.307 13.850 1.00 97.19 274 LEU A N 1
ATOM 2128 C CA . LEU A 1 274 ? -18.040 -4.736 13.531 1.00 97.19 274 LEU A CA 1
ATOM 2129 C C . LEU A 1 274 ? -17.072 -5.560 14.376 1.00 97.19 274 LEU A C 1
ATOM 2131 O O . LEU A 1 274 ? -17.384 -6.688 14.748 1.00 97.19 274 LEU A O 1
ATOM 2135 N N . GLY A 1 275 ? -15.894 -5.013 14.671 1.00 96.56 275 GLY A N 1
ATOM 2136 C CA . GLY A 1 275 ? -14.834 -5.772 15.316 1.00 96.56 275 GLY A CA 1
ATOM 2137 C C . GLY A 1 275 ? -13.687 -4.903 15.799 1.00 96.56 275 GLY A C 1
ATOM 2138 O O . GLY A 1 275 ? -13.493 -3.777 15.341 1.00 96.56 275 GLY A O 1
ATOM 2139 N N . LEU A 1 276 ? -12.939 -5.460 16.745 1.00 98.06 276 LEU A N 1
ATOM 2140 C CA . LEU A 1 276 ? -11.706 -4.904 17.282 1.00 98.06 276 LEU A CA 1
ATOM 2141 C C . LEU A 1 276 ? -10.635 -5.985 17.191 1.00 98.06 276 LEU A C 1
ATOM 2143 O O . LEU A 1 276 ? -10.917 -7.172 17.369 1.00 98.06 276 LEU A O 1
ATOM 2147 N N . SER A 1 277 ? -9.411 -5.597 16.869 1.00 96.69 277 SER A N 1
ATOM 2148 C CA . SER A 1 277 ? -8.275 -6.513 16.805 1.00 96.69 277 SER A CA 1
ATOM 2149 C C . SER A 1 277 ? -7.007 -5.833 17.286 1.00 96.69 277 SER A C 1
ATOM 2151 O O . SER A 1 277 ? -6.908 -4.608 17.321 1.00 96.69 277 SER A O 1
ATOM 2153 N N . HIS A 1 278 ? -6.049 -6.652 17.692 1.00 93.81 278 HIS A N 1
ATOM 2154 C CA . HIS A 1 278 ? -4.815 -6.218 18.324 1.00 93.81 278 HIS A CA 1
ATOM 2155 C C . HIS A 1 278 ? -3.666 -7.095 17.841 1.00 93.81 278 HIS A C 1
ATOM 2157 O O . HIS A 1 278 ? -3.840 -8.294 17.618 1.00 93.81 278 HIS A O 1
ATOM 2163 N N . LEU A 1 279 ? -2.512 -6.465 17.664 1.00 90.81 279 LEU A N 1
ATOM 2164 C CA . LEU A 1 279 ? -1.239 -7.100 17.386 1.00 90.81 279 LEU A CA 1
ATOM 2165 C C . LEU A 1 279 ? -0.239 -6.631 18.432 1.00 90.81 279 LEU A C 1
ATOM 2167 O O . LEU A 1 279 ? 0.103 -5.448 18.507 1.00 90.81 279 LEU A O 1
ATOM 2171 N N . GLU A 1 280 ? 0.227 -7.578 19.230 1.00 88.56 280 GLU A N 1
ATOM 2172 C CA . GLU A 1 280 ? 1.193 -7.317 20.285 1.00 88.56 280 GLU A CA 1
ATOM 2173 C C . GLU A 1 280 ? 2.568 -6.976 19.700 1.00 88.56 280 GLU A C 1
ATOM 2175 O O . GLU A 1 280 ? 3.101 -7.699 18.854 1.00 88.56 280 GLU A O 1
ATOM 2180 N N . ASN A 1 281 ? 3.155 -5.883 20.188 1.00 85.44 281 ASN A N 1
ATOM 2181 C CA . ASN A 1 281 ? 4.531 -5.460 19.944 1.00 85.44 281 ASN A CA 1
ATOM 2182 C C . ASN A 1 281 ? 4.910 -5.264 18.461 1.00 85.44 281 ASN A C 1
ATOM 2184 O O . ASN A 1 281 ? 6.092 -5.239 18.120 1.00 85.44 281 ASN A O 1
ATOM 2188 N N . THR A 1 282 ? 3.937 -5.113 17.557 1.00 81.88 282 THR A N 1
ATOM 2189 C CA . THR A 1 282 ? 4.180 -4.903 16.116 1.00 81.88 282 THR A CA 1
ATOM 2190 C C . THR A 1 282 ? 4.416 -3.441 15.737 1.00 81.88 282 THR A C 1
ATOM 2192 O O . THR A 1 282 ? 4.759 -3.143 14.592 1.00 81.88 282 THR A O 1
ATOM 2195 N N . GLY A 1 283 ? 4.278 -2.518 16.687 1.00 73.94 283 GLY A N 1
ATOM 2196 C CA . GLY A 1 283 ? 4.675 -1.121 16.569 1.00 73.94 283 GLY A CA 1
ATOM 2197 C C . GLY A 1 283 ? 3.993 -0.364 15.430 1.00 73.94 283 GLY A C 1
ATOM 2198 O O . GLY A 1 283 ? 2.767 -0.257 15.363 1.00 73.94 283 GLY A O 1
ATOM 2199 N N . ARG A 1 284 ? 4.819 0.237 14.562 1.00 70.69 284 ARG A N 1
ATOM 2200 C CA . ARG A 1 284 ? 4.411 1.226 13.557 1.00 70.69 284 ARG A CA 1
ATOM 2201 C C . ARG A 1 284 ? 3.678 0.572 12.379 1.00 70.69 284 ARG A C 1
ATOM 2203 O O . ARG A 1 284 ? 4.281 -0.100 11.538 1.00 70.69 284 ARG A O 1
ATOM 2210 N N . LEU A 1 285 ? 2.393 0.892 12.255 1.00 76.38 285 LEU A N 1
ATOM 2211 C CA . LEU A 1 285 ? 1.725 0.983 10.957 1.00 76.38 285 LEU A CA 1
ATOM 2212 C C . LEU A 1 285 ? 2.288 2.244 10.262 1.00 76.38 285 LEU A C 1
ATOM 2214 O O . LEU A 1 285 ? 2.527 3.269 10.902 1.00 76.38 285 LEU A O 1
ATOM 2218 N N . GLY A 1 286 ? 2.662 2.135 8.996 1.00 65.75 286 GLY A N 1
ATOM 2219 C CA . GLY A 1 286 ? 3.302 3.183 8.194 1.00 65.75 286 GLY A CA 1
ATOM 2220 C C . GLY A 1 286 ? 2.363 4.355 7.925 1.00 65.75 286 GLY A C 1
ATOM 2221 O O . GLY A 1 286 ? 1.266 4.415 8.469 1.00 65.75 286 GLY A O 1
ATOM 2222 N N . THR A 1 287 ? 2.796 5.330 7.124 1.00 64.19 287 THR A N 1
ATOM 2223 C CA . THR A 1 287 ? 1.934 6.473 6.785 1.00 64.19 287 THR A CA 1
ATOM 2224 C C . THR A 1 287 ? 1.285 6.281 5.408 1.00 64.19 287 THR A C 1
ATOM 2226 O O . THR A 1 287 ? 1.905 5.686 4.518 1.00 64.19 287 THR A O 1
ATOM 2229 N N . PRO A 1 288 ? 0.063 6.805 5.189 1.00 60.53 288 PRO A N 1
ATOM 2230 C CA . PRO A 1 288 ? -0.672 6.632 3.931 1.00 60.53 288 PRO A CA 1
ATOM 2231 C C . PRO A 1 288 ? 0.035 7.195 2.697 1.00 60.53 288 PRO A C 1
ATOM 2233 O O . PRO A 1 288 ? -0.225 6.765 1.576 1.00 60.53 288 PRO A O 1
ATOM 2236 N N . SER A 1 289 ? 0.905 8.188 2.896 1.00 56.28 289 SER A N 1
ATOM 2237 C CA . SER A 1 289 ? 1.676 8.822 1.830 1.00 56.28 289 SER A CA 1
ATOM 2238 C C . SER A 1 289 ? 2.981 8.100 1.514 1.00 56.28 289 SER A C 1
ATOM 2240 O O . SER A 1 289 ? 3.517 8.349 0.447 1.00 56.28 289 SER A O 1
ATOM 2242 N N . GLU A 1 290 ? 3.490 7.247 2.409 1.00 57.72 290 GLU A N 1
ATOM 2243 C CA . GLU A 1 290 ? 4.817 6.625 2.295 1.00 57.72 290 GLU A CA 1
ATOM 2244 C C . GLU A 1 290 ? 4.771 5.221 1.683 1.00 57.72 290 GLU A C 1
ATOM 2246 O O . GLU A 1 290 ? 5.681 4.851 0.949 1.00 57.72 290 GLU A O 1
ATOM 2251 N N . LEU A 1 291 ? 3.772 4.394 2.021 1.00 63.94 291 LEU A N 1
ATOM 2252 C CA . LEU A 1 291 ? 3.767 2.971 1.663 1.00 63.94 291 LEU A CA 1
ATOM 2253 C C . LEU A 1 291 ? 2.356 2.392 1.576 1.00 63.94 291 LEU A C 1
ATOM 2255 O O . LEU A 1 291 ? 1.575 2.519 2.518 1.00 63.94 291 LEU A O 1
ATOM 2259 N N . LEU A 1 292 ? 2.069 1.641 0.506 1.00 73.81 292 LEU A N 1
ATOM 2260 C CA . LEU A 1 292 ? 0.915 0.745 0.508 1.00 73.81 292 LEU A CA 1
ATOM 2261 C C . LEU A 1 292 ? 1.210 -0.419 1.463 1.00 73.81 292 LEU A C 1
ATOM 2263 O O . LEU A 1 292 ? 2.151 -1.188 1.266 1.00 73.81 292 LEU A O 1
ATOM 2267 N N . GLN A 1 293 ? 0.421 -0.515 2.531 1.00 83.56 293 GLN A N 1
ATOM 2268 C CA . GLN A 1 293 ? 0.641 -1.474 3.618 1.00 83.56 293 GLN A CA 1
ATOM 2269 C C . GLN A 1 293 ? -0.295 -2.671 3.590 1.00 83.56 293 GLN A C 1
ATOM 2271 O O . GLN A 1 293 ? -0.290 -3.477 4.517 1.00 83.56 293 GLN A O 1
ATOM 2276 N N . TYR A 1 294 ? -1.123 -2.771 2.561 1.00 91.38 294 TYR A N 1
ATOM 2277 C CA . TYR A 1 294 ? -2.068 -3.856 2.429 1.00 91.38 294 TYR A CA 1
ATOM 2278 C C . TYR A 1 294 ? -2.259 -4.236 0.969 1.00 91.38 294 TYR A C 1
ATOM 2280 O O . TYR A 1 294 ? -1.979 -3.467 0.051 1.00 91.38 294 TYR A O 1
ATOM 2288 N N . THR A 1 295 ? -2.747 -5.445 0.762 1.00 93.50 295 THR A N 1
ATOM 2289 C CA . THR A 1 295 ? -3.081 -5.994 -0.546 1.00 93.50 295 THR A CA 1
ATOM 2290 C C . THR A 1 295 ? -4.161 -7.051 -0.357 1.00 93.50 295 THR A C 1
ATOM 2292 O O . THR A 1 295 ? -4.280 -7.631 0.721 1.00 93.50 295 THR A O 1
ATOM 2295 N N . THR A 1 296 ? -4.956 -7.293 -1.387 1.00 94.75 296 THR A N 1
ATOM 2296 C CA . THR A 1 296 ? -5.996 -8.324 -1.376 1.00 94.75 296 THR A CA 1
ATOM 2297 C C . THR A 1 296 ? -5.626 -9.363 -2.416 1.00 94.75 296 THR A C 1
ATOM 2299 O O . THR A 1 296 ? -5.217 -8.995 -3.519 1.00 94.75 296 THR A O 1
ATOM 2302 N N . ASP A 1 297 ? -5.730 -10.638 -2.059 1.00 96.00 297 ASP A N 1
ATOM 2303 C CA . ASP A 1 297 ? -5.510 -11.725 -3.009 1.00 96.00 297 ASP A CA 1
ATOM 2304 C C . ASP A 1 297 ? -6.759 -12.003 -3.862 1.00 96.00 297 ASP A C 1
ATOM 2306 O O . ASP A 1 297 ? -7.792 -11.336 -3.761 1.00 96.00 297 ASP A O 1
ATOM 2310 N N . GLU A 1 298 ? -6.659 -12.988 -4.747 1.00 95.19 298 GLU A N 1
ATOM 2311 C CA . GLU A 1 298 ? -7.754 -13.388 -5.626 1.00 95.19 298 GLU A CA 1
ATOM 2312 C C . GLU A 1 298 ? -8.931 -14.043 -4.886 1.00 95.19 298 GLU A C 1
ATOM 2314 O O . GLU A 1 298 ? -10.071 -13.942 -5.346 1.00 95.19 298 GLU A O 1
ATOM 2319 N N . GLU A 1 299 ? -8.683 -14.663 -3.731 1.00 95.81 299 GLU A N 1
ATOM 2320 C CA . GLU A 1 299 ? -9.726 -15.282 -2.910 1.00 95.81 299 GLU A CA 1
ATOM 2321 C C . GLU A 1 299 ? -10.528 -14.236 -2.126 1.00 95.81 299 GLU A C 1
ATOM 2323 O O . GLU A 1 299 ? -11.700 -14.462 -1.799 1.00 95.81 299 GLU A O 1
ATOM 2328 N N . GLY A 1 300 ? -9.947 -13.051 -1.924 1.00 95.81 300 GLY A N 1
ATOM 2329 C CA . GLY A 1 300 ? -10.524 -11.902 -1.239 1.00 95.81 300 GLY A CA 1
ATOM 2330 C C . GLY A 1 300 ? -10.084 -11.782 0.218 1.00 95.81 300 GLY A C 1
ATOM 2331 O O . GLY A 1 300 ? -10.756 -11.093 0.986 1.00 95.81 300 GLY A O 1
ATOM 2332 N N . ASP A 1 301 ? -9.000 -12.451 0.606 1.00 98.06 301 ASP A N 1
ATOM 2333 C CA . ASP A 1 301 ? -8.327 -12.256 1.883 1.00 98.06 301 ASP A CA 1
ATOM 2334 C C . ASP A 1 301 ? -7.512 -10.954 1.844 1.00 98.06 301 ASP A C 1
ATOM 2336 O O . ASP A 1 301 ? -6.835 -10.636 0.863 1.00 98.06 301 ASP A O 1
ATOM 2340 N N . LEU A 1 302 ? -7.571 -10.177 2.928 1.00 97.75 302 LEU A N 1
ATOM 2341 C CA . LEU A 1 302 ? -6.797 -8.948 3.079 1.00 97.75 302 LEU A CA 1
ATOM 2342 C C . LEU A 1 302 ? -5.504 -9.257 3.829 1.00 97.75 302 LEU A C 1
ATOM 2344 O O . LEU A 1 302 ? -5.536 -9.687 4.982 1.00 97.75 302 LEU A O 1
ATOM 2348 N N . TYR A 1 303 ? -4.372 -8.972 3.201 1.00 97.38 303 TYR A N 1
ATOM 2349 C CA . TYR A 1 303 ? -3.046 -9.085 3.791 1.00 97.38 303 TYR A CA 1
ATOM 2350 C C . TYR A 1 303 ? -2.506 -7.709 4.132 1.00 97.38 303 TYR A C 1
ATOM 2352 O O . TYR A 1 303 ? -2.644 -6.770 3.349 1.00 97.38 303 TYR A O 1
ATOM 2360 N N . LEU A 1 304 ? -1.877 -7.591 5.295 1.00 94.88 304 LEU A N 1
ATOM 2361 C CA . LEU A 1 304 ? -1.394 -6.332 5.839 1.00 94.88 304 LEU A CA 1
ATOM 2362 C C . LEU A 1 304 ? 0.037 -6.466 6.358 1.00 94.88 304 LEU A C 1
ATOM 2364 O O . LEU A 1 304 ? 0.476 -7.541 6.766 1.00 94.88 304 LEU A O 1
ATOM 2368 N N . LEU A 1 305 ? 0.744 -5.340 6.368 1.00 92.19 305 LEU A N 1
ATOM 2369 C CA . LEU A 1 305 ? 2.121 -5.204 6.818 1.00 92.19 305 LEU A CA 1
ATOM 2370 C C . LEU A 1 305 ? 2.209 -4.259 8.022 1.00 92.19 305 LEU A C 1
ATOM 2372 O O . LEU A 1 305 ? 1.956 -3.060 7.902 1.00 92.19 305 LEU A O 1
ATOM 2376 N N . ALA A 1 306 ? 2.674 -4.778 9.156 1.00 89.75 306 ALA A N 1
ATOM 2377 C CA . ALA A 1 306 ? 3.193 -3.974 10.255 1.00 89.75 306 ALA A CA 1
ATOM 2378 C C . ALA A 1 306 ? 4.723 -3.890 10.154 1.00 89.75 306 ALA A C 1
ATOM 2380 O O . ALA A 1 306 ? 5.420 -4.903 10.029 1.00 89.75 306 ALA A O 1
ATOM 2381 N N . GLN A 1 307 ? 5.275 -2.676 10.205 1.00 81.56 307 GLN A N 1
ATOM 2382 C CA . GLN A 1 307 ? 6.717 -2.489 10.028 1.00 81.56 307 GLN A CA 1
ATOM 2383 C C . GLN A 1 307 ? 7.530 -2.877 11.261 1.00 81.56 307 GLN A C 1
ATOM 2385 O O . GLN A 1 307 ? 8.747 -2.953 11.147 1.00 81.56 307 GLN A O 1
ATOM 2390 N N . GLY A 1 308 ? 6.901 -3.122 12.412 1.00 76.94 308 GLY A N 1
ATOM 2391 C CA . GLY A 1 308 ? 7.616 -3.285 13.672 1.00 76.94 308 GLY A CA 1
ATOM 2392 C C . GLY A 1 308 ? 7.971 -1.937 14.301 1.00 76.94 308 GLY A C 1
ATOM 2393 O O . GLY A 1 308 ? 8.027 -0.900 13.633 1.00 76.94 308 GLY A O 1
ATOM 2394 N N . GLY A 1 309 ? 8.234 -1.949 15.605 1.00 69.62 309 GLY A N 1
ATOM 2395 C CA . GLY A 1 309 ? 8.881 -0.842 16.299 1.00 69.62 309 GLY A CA 1
ATOM 2396 C C . GLY A 1 309 ? 9.404 -1.277 17.663 1.00 69.62 309 GLY A C 1
ATOM 2397 O O . GLY A 1 309 ? 8.672 -1.888 18.435 1.00 69.62 309 GLY A O 1
ATOM 2398 N N . ASP A 1 310 ? 10.656 -0.948 17.968 1.00 57.97 310 ASP A N 1
ATOM 2399 C CA . ASP A 1 310 ? 11.195 -0.949 19.326 1.00 57.97 310 ASP A CA 1
ATOM 2400 C C . ASP A 1 310 ? 11.563 0.479 19.780 1.00 57.97 310 ASP A C 1
ATOM 2402 O O . ASP A 1 310 ? 11.507 1.440 19.010 1.00 57.97 310 ASP A O 1
ATOM 2406 N N . GLN A 1 311 ? 11.920 0.628 21.060 1.00 46.59 311 GLN A N 1
ATOM 2407 C CA . GLN A 1 311 ? 12.277 1.911 21.687 1.00 46.59 311 GLN A CA 1
ATOM 2408 C C . GLN A 1 311 ? 13.510 2.603 21.080 1.00 46.59 311 GLN A C 1
ATOM 2410 O O . GLN A 1 311 ? 13.738 3.775 21.374 1.00 46.59 311 GLN A O 1
ATOM 2415 N N . LEU A 1 312 ? 14.293 1.901 20.256 1.00 51.25 312 LEU A N 1
ATOM 2416 C CA . LEU A 1 312 ? 15.469 2.421 19.556 1.00 51.25 312 LEU A CA 1
ATOM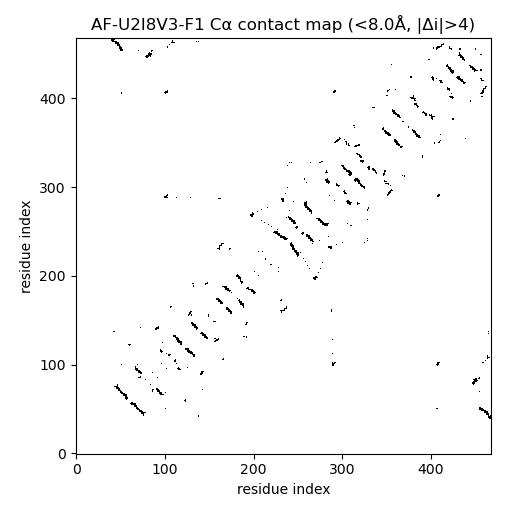 2417 C C . LEU A 1 312 ? 15.179 2.716 18.073 1.00 51.25 312 LEU A C 1
ATOM 2419 O O . LEU A 1 312 ? 16.063 3.186 17.359 1.00 51.25 312 LEU A O 1
ATOM 2423 N N . GLY A 1 313 ? 13.944 2.481 17.614 1.00 52.84 313 GLY A N 1
ATOM 2424 C CA . GLY A 1 313 ? 13.518 2.720 16.237 1.00 52.84 313 GLY A CA 1
ATOM 2425 C C . GLY A 1 313 ? 13.799 1.564 15.274 1.00 52.84 313 GLY A C 1
ATOM 2426 O O . GLY A 1 313 ? 13.768 1.785 14.061 1.00 52.84 313 GLY A O 1
ATOM 2427 N N . PHE A 1 314 ? 14.056 0.347 15.766 1.00 61.28 314 PHE A N 1
ATOM 2428 C CA . PHE A 1 314 ? 14.296 -0.821 14.918 1.00 61.28 314 PHE A CA 1
ATOM 2429 C C . PHE A 1 314 ? 13.088 -1.753 14.807 1.00 61.28 314 PHE A C 1
ATOM 2431 O O . PHE A 1 314 ? 12.146 -1.748 15.595 1.00 61.28 314 PHE A O 1
ATOM 2438 N N . TYR A 1 315 ? 13.119 -2.546 13.743 1.00 71.56 315 TYR A N 1
ATOM 2439 C CA . TYR A 1 315 ? 11.946 -3.118 13.100 1.00 71.56 315 TYR A CA 1
ATOM 2440 C C . TYR A 1 315 ? 11.777 -4.633 13.327 1.00 71.56 315 TYR A C 1
ATOM 2442 O O . TYR A 1 315 ? 11.126 -5.321 12.545 1.00 71.56 315 TYR A O 1
ATOM 2450 N N . GLN A 1 316 ? 12.365 -5.159 14.406 1.00 74.50 316 GLN A N 1
ATOM 2451 C CA . GLN A 1 316 ? 12.512 -6.603 14.664 1.00 74.50 316 GLN A CA 1
ATOM 2452 C C . GLN A 1 316 ? 11.187 -7.361 14.843 1.00 74.50 316 GLN A C 1
ATOM 2454 O O . GLN A 1 316 ? 11.157 -8.579 14.718 1.00 74.50 316 GLN A O 1
ATOM 2459 N N . ASN A 1 317 ? 10.091 -6.642 15.089 1.00 86.38 317 ASN A N 1
ATOM 2460 C CA . ASN A 1 317 ? 8.744 -7.205 15.199 1.00 86.38 317 ASN A CA 1
ATOM 2461 C C . ASN A 1 317 ? 7.894 -6.937 13.952 1.00 86.38 317 ASN A C 1
ATOM 2463 O O . ASN A 1 317 ? 6.667 -6.868 14.031 1.00 86.38 317 ASN A O 1
ATOM 2467 N N . SER A 1 318 ? 8.535 -6.719 12.801 1.00 90.12 318 SER A N 1
ATOM 2468 C CA . SER A 1 318 ? 7.817 -6.601 11.538 1.00 90.12 318 SER A CA 1
ATOM 2469 C C . SER A 1 318 ? 7.035 -7.885 11.256 1.00 90.12 318 SER A C 1
ATOM 2471 O O . SER A 1 318 ? 7.535 -8.999 11.438 1.00 90.12 318 SER A O 1
ATOM 2473 N N . LEU A 1 319 ? 5.787 -7.711 10.831 1.00 93.19 319 LEU A N 1
ATOM 2474 C CA . LEU A 1 319 ? 4.808 -8.781 10.711 1.00 93.19 319 LEU A CA 1
ATOM 2475 C C . LEU A 1 319 ? 3.979 -8.597 9.444 1.00 93.19 319 LEU A C 1
ATOM 2477 O O . LEU A 1 319 ? 3.461 -7.509 9.188 1.00 93.19 319 LEU A O 1
ATOM 2481 N N . LEU A 1 320 ? 3.796 -9.686 8.705 1.00 95.69 320 LEU A N 1
ATOM 2482 C CA . LEU A 1 320 ? 2.738 -9.820 7.711 1.00 95.69 320 LEU A CA 1
ATOM 2483 C C . LEU A 1 320 ? 1.601 -10.633 8.325 1.00 95.69 320 LEU A C 1
ATOM 2485 O O . LEU A 1 320 ? 1.839 -11.680 8.923 1.00 95.69 320 LEU A O 1
ATOM 2489 N N . TYR A 1 321 ? 0.369 -10.158 8.198 1.00 96.50 321 TYR A N 1
ATOM 2490 C CA . TYR A 1 321 ? -0.803 -10.793 8.801 1.00 96.50 321 TYR A CA 1
ATOM 2491 C C . TYR A 1 321 ? -2.014 -10.692 7.878 1.00 96.50 321 TYR A C 1
ATOM 2493 O O . TYR A 1 321 ? -1.999 -9.948 6.895 1.00 96.50 321 TYR A O 1
ATOM 2501 N N . ARG A 1 322 ? -3.058 -11.464 8.185 1.00 97.56 322 ARG A N 1
ATOM 2502 C CA . ARG A 1 322 ? -4.244 -11.605 7.339 1.00 97.56 322 ARG A CA 1
ATOM 2503 C C . ARG A 1 322 ? -5.530 -11.289 8.089 1.00 97.56 322 ARG A C 1
ATOM 2505 O O . ARG A 1 322 ? -5.656 -11.575 9.277 1.00 97.56 322 ARG A O 1
ATOM 2512 N N . ILE A 1 323 ? -6.516 -10.778 7.364 1.00 98.25 323 ILE A N 1
ATOM 2513 C CA . ILE A 1 323 ? -7.934 -10.814 7.719 1.00 98.25 323 ILE A CA 1
ATOM 2514 C C . ILE A 1 323 ? -8.637 -11.621 6.623 1.00 98.25 323 ILE A C 1
ATOM 2516 O O . ILE A 1 323 ? -8.639 -11.221 5.458 1.00 98.25 323 ILE A O 1
ATOM 2520 N N . ARG A 1 324 ? -9.215 -12.774 6.986 1.00 97.81 324 ARG A N 1
ATOM 2521 C CA . ARG A 1 324 ? -9.909 -13.645 6.022 1.00 97.81 324 AR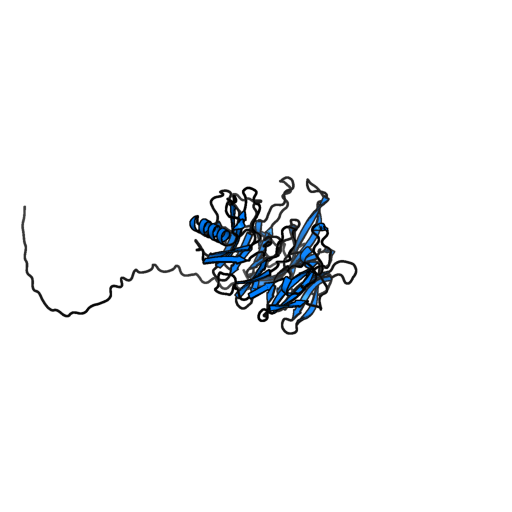G A CA 1
ATOM 2522 C C . ARG A 1 324 ? -11.103 -12.932 5.399 1.00 97.81 324 ARG A C 1
ATOM 2524 O O . ARG A 1 324 ? -11.764 -12.125 6.061 1.00 97.81 324 ARG A O 1
ATOM 2531 N N . LYS A 1 325 ? -11.449 -13.275 4.166 1.00 97.25 325 LYS A N 1
ATOM 2532 C CA . LYS A 1 325 ? -12.705 -12.879 3.533 1.00 97.25 325 LYS A CA 1
ATOM 2533 C C . LYS A 1 325 ? -13.895 -13.198 4.433 1.00 97.25 325 LYS A C 1
ATOM 2535 O O . LYS A 1 325 ? -14.012 -14.292 4.979 1.00 97.25 325 LYS A O 1
ATOM 2540 N N . GLY A 1 326 ? -14.787 -12.223 4.590 1.00 95.44 326 GLY A N 1
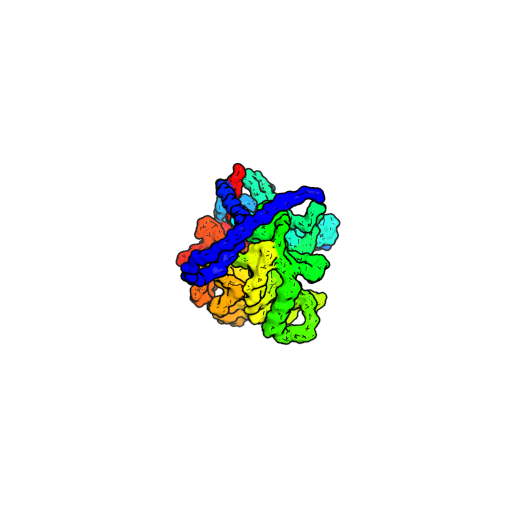ATOM 2541 C CA . GLY A 1 326 ? -15.963 -12.343 5.457 1.00 95.44 326 GLY A CA 1
ATOM 2542 C C . GLY A 1 326 ? -15.672 -12.235 6.960 1.00 95.44 326 GLY A C 1
ATOM 2543 O O . GLY A 1 326 ? -16.616 -12.239 7.745 1.00 95.44 326 GLY A O 1
ATOM 2544 N N . SER A 1 327 ? -14.404 -12.101 7.365 1.00 97.12 327 SER A N 1
ATOM 2545 C CA . SER A 1 327 ? -14.004 -11.763 8.733 1.00 97.12 327 SER A CA 1
ATOM 2546 C C . SER A 1 327 ? -13.715 -10.268 8.868 1.00 97.12 327 SER A C 1
ATOM 2548 O O . SER A 1 327 ? -13.368 -9.589 7.903 1.00 97.12 327 SER A O 1
ATOM 2550 N N . TYR A 1 328 ? -13.815 -9.770 10.098 1.00 96.44 328 TYR A N 1
ATOM 2551 C CA . TYR A 1 328 ? -13.476 -8.394 10.478 1.00 96.44 328 TYR A CA 1
ATOM 2552 C C . TYR A 1 328 ? -12.356 -8.328 11.517 1.00 96.44 328 TYR A C 1
ATOM 2554 O O . TYR A 1 328 ? -12.007 -7.247 11.988 1.00 96.44 328 TYR A O 1
ATOM 2562 N N . THR A 1 329 ? -11.817 -9.484 11.897 1.00 96.25 329 THR A N 1
ATOM 2563 C CA . THR A 1 329 ? -10.747 -9.608 12.880 1.00 96.25 329 THR A CA 1
ATOM 2564 C C . THR A 1 329 ? -9.553 -10.327 12.286 1.00 96.25 329 THR A C 1
ATOM 2566 O O . THR A 1 329 ? -9.692 -11.128 11.355 1.00 96.25 329 THR A O 1
ATOM 2569 N N . ILE A 1 330 ? -8.384 -10.046 12.856 1.00 96.44 330 ILE A N 1
ATOM 2570 C CA . ILE A 1 330 ? -7.124 -10.679 12.467 1.00 96.44 330 ILE A CA 1
ATOM 2571 C C . ILE A 1 330 ? -7.252 -12.194 12.581 1.00 96.44 330 ILE A C 1
ATOM 2573 O O . ILE A 1 330 ? -7.793 -12.716 13.555 1.00 96.44 330 ILE A O 1
ATOM 2577 N N . ASP A 1 331 ? -6.754 -12.880 11.562 1.00 97.00 331 ASP A N 1
ATOM 2578 C CA . ASP A 1 331 ? -6.647 -14.324 11.540 1.00 97.00 331 ASP A CA 1
ATOM 2579 C C . ASP A 1 331 ? -5.504 -14.775 12.464 1.00 97.00 331 ASP A C 1
ATOM 2581 O O . ASP A 1 331 ? -4.338 -14.481 12.177 1.00 97.00 331 ASP A O 1
ATOM 2585 N N . PRO A 1 332 ? -5.796 -15.478 13.571 1.00 93.56 332 PRO A N 1
ATOM 2586 C CA . PRO A 1 332 ? -4.750 -15.946 14.472 1.00 93.56 332 PRO A CA 1
ATOM 2587 C C . PRO A 1 332 ? -3.872 -17.034 13.834 1.00 93.56 332 PRO A C 1
ATOM 2589 O O . PRO A 1 332 ? -2.728 -17.201 14.251 1.00 93.56 332 PRO A O 1
ATOM 2592 N N . ASP A 1 333 ? -4.365 -17.740 12.810 1.00 95.50 333 ASP A N 1
ATOM 2593 C CA . ASP A 1 333 ? -3.676 -18.893 12.219 1.00 95.50 333 ASP A CA 1
ATOM 2594 C C . ASP A 1 333 ? -2.708 -18.496 11.092 1.00 95.50 333 ASP A C 1
ATOM 2596 O O . ASP A 1 333 ? -1.876 -19.301 10.656 1.00 95.50 333 ASP A O 1
ATOM 2600 N N . TRP A 1 334 ? -2.803 -17.259 10.595 1.00 97.31 334 TRP A N 1
ATOM 2601 C CA . TRP A 1 334 ? -2.022 -16.793 9.453 1.00 97.31 334 TRP A CA 1
ATOM 2602 C C . TRP A 1 334 ? -1.248 -15.521 9.780 1.00 97.31 334 TRP A C 1
ATOM 2604 O O . TRP A 1 334 ? -1.803 -14.422 9.823 1.00 97.31 334 TRP A O 1
ATOM 2614 N N . GLN A 1 335 ? 0.055 -15.688 10.000 1.00 96.12 335 GLN A N 1
ATOM 2615 C CA . GLN A 1 335 ? 1.022 -14.622 10.243 1.00 96.12 335 GLN A CA 1
ATOM 2616 C C . GLN A 1 335 ? 2.404 -15.077 9.757 1.00 96.12 335 GLN A C 1
ATOM 2618 O O . GLN A 1 335 ? 2.714 -16.267 9.825 1.00 96.12 335 GLN A O 1
ATOM 2623 N N . VAL A 1 336 ? 3.233 -14.136 9.308 1.00 96.56 336 VAL A N 1
ATOM 2624 C CA . VAL A 1 336 ? 4.660 -14.348 9.026 1.00 96.56 336 VAL A CA 1
ATOM 2625 C C . VAL A 1 336 ? 5.455 -13.274 9.750 1.00 96.56 336 VAL A C 1
ATOM 2627 O O . VAL A 1 336 ? 5.291 -12.083 9.467 1.00 96.56 336 VAL A O 1
ATOM 2630 N N . ARG A 1 337 ? 6.298 -13.677 10.704 1.00 94.00 337 ARG A N 1
ATOM 2631 C CA . ARG A 1 337 ? 7.133 -12.750 11.477 1.00 94.00 337 ARG A CA 1
ATOM 2632 C C . ARG A 1 337 ? 8.499 -12.637 10.831 1.00 94.00 337 ARG A C 1
ATOM 2634 O O . ARG A 1 337 ? 9.039 -13.617 10.328 1.00 94.00 337 ARG A O 1
ATOM 2641 N N . ILE A 1 338 ? 9.095 -11.451 10.895 1.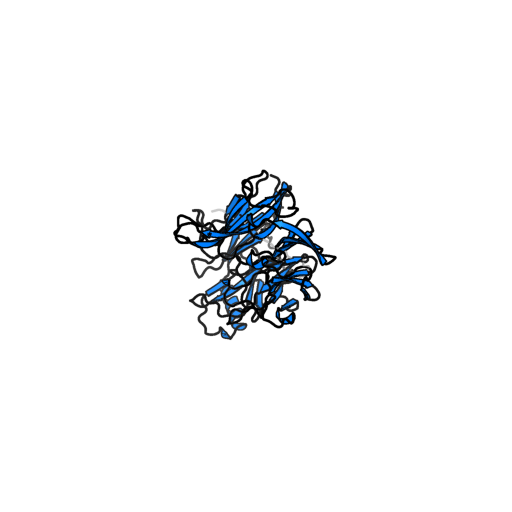00 93.25 338 ILE A N 1
ATOM 2642 C CA . ILE A 1 338 ? 10.439 -11.248 10.348 1.00 93.25 338 ILE A CA 1
ATOM 2643 C C . ILE A 1 338 ? 11.497 -12.111 11.057 1.00 93.25 338 ILE A C 1
ATOM 2645 O O . ILE A 1 338 ? 12.477 -12.524 10.441 1.00 93.25 338 ILE A O 1
ATOM 2649 N N . SER A 1 339 ? 11.267 -12.437 12.332 1.00 91.12 339 SER A N 1
ATOM 2650 C CA . SER A 1 339 ? 12.093 -13.355 13.124 1.00 91.12 339 SER A CA 1
ATOM 2651 C C . SER A 1 339 ? 12.137 -14.774 12.556 1.00 91.12 339 SER A C 1
ATOM 2653 O O . SER A 1 339 ? 13.147 -15.458 12.705 1.00 91.12 339 SER A O 1
ATOM 2655 N N . ASP A 1 340 ? 11.073 -15.208 11.877 1.00 92.94 340 ASP A N 1
ATOM 2656 C CA . ASP A 1 340 ? 10.938 -16.581 11.378 1.00 92.94 340 ASP A CA 1
ATOM 2657 C C . ASP A 1 340 ? 11.847 -16.837 10.165 1.00 92.94 340 ASP A C 1
ATOM 2659 O O . ASP A 1 340 ? 12.093 -17.984 9.800 1.00 92.94 340 ASP A O 1
ATOM 2663 N N . LEU A 1 341 ? 12.403 -15.776 9.565 1.00 94.12 341 LEU A N 1
ATOM 2664 C CA . LEU A 1 341 ? 13.373 -15.874 8.474 1.00 94.12 341 LEU A CA 1
ATOM 2665 C C . LEU A 1 341 ? 14.779 -16.275 8.955 1.00 94.12 341 LEU A C 1
ATOM 2667 O O . LEU A 1 341 ? 15.657 -16.493 8.122 1.00 94.12 341 LEU A O 1
ATOM 2671 N N . GLY A 1 342 ? 15.028 -16.345 10.270 1.00 91.62 342 GLY A N 1
ATOM 2672 C CA . GLY A 1 342 ? 16.319 -16.779 10.819 1.00 91.62 342 GLY A CA 1
ATOM 2673 C C . GLY A 1 342 ? 17.490 -15.856 10.461 1.00 91.62 342 GLY A C 1
ATOM 2674 O O . GLY A 1 342 ? 18.638 -16.298 10.388 1.00 91.62 342 GLY A O 1
ATOM 2675 N N . LEU A 1 343 ? 17.211 -14.577 10.201 1.00 90.31 343 LEU A N 1
ATOM 2676 C CA . LEU A 1 343 ? 18.229 -13.596 9.838 1.00 90.31 343 LEU A CA 1
ATOM 2677 C C . LEU A 1 343 ? 19.099 -13.281 11.060 1.00 90.31 343 LEU A C 1
ATOM 2679 O O . LEU A 1 343 ? 18.594 -12.935 12.124 1.00 90.31 343 LEU A O 1
ATOM 2683 N N . GLY A 1 344 ? 20.423 -13.344 10.902 1.00 88.88 344 GLY A N 1
ATOM 2684 C CA . GLY A 1 344 ? 21.389 -13.024 11.965 1.00 88.88 344 GLY A CA 1
ATOM 2685 C C . GLY A 1 344 ? 21.503 -11.530 12.303 1.00 88.88 344 GLY A C 1
ATOM 2686 O O . GLY A 1 344 ? 22.509 -11.111 12.870 1.00 88.88 344 GLY A O 1
ATOM 2687 N N . TYR A 1 345 ? 20.530 -10.709 11.903 1.00 88.44 345 TYR A N 1
ATOM 2688 C CA . TYR A 1 345 ? 20.528 -9.260 12.081 1.00 88.44 345 TYR A CA 1
ATOM 2689 C C . TYR A 1 345 ? 19.096 -8.689 12.114 1.00 88.44 345 TYR A C 1
ATOM 2691 O O . TYR A 1 345 ? 18.177 -9.298 11.563 1.00 88.44 345 TYR A O 1
ATOM 2699 N N . PRO A 1 346 ? 18.889 -7.491 12.698 1.00 87.25 346 PRO A N 1
ATOM 2700 C CA . PRO A 1 346 ? 17.594 -6.813 12.683 1.00 87.25 346 PRO A CA 1
ATOM 2701 C C . PRO A 1 346 ? 17.112 -6.486 11.264 1.00 87.25 346 PRO A C 1
ATOM 2703 O O . PRO A 1 346 ? 17.785 -5.776 10.509 1.00 87.25 346 PRO A O 1
ATOM 2706 N N . ALA A 1 347 ? 15.912 -6.950 10.922 1.00 89.19 347 ALA A N 1
ATOM 2707 C CA . ALA A 1 347 ? 15.304 -6.733 9.616 1.00 89.19 347 ALA A CA 1
ATOM 2708 C C . ALA A 1 347 ? 13.825 -6.351 9.710 1.00 89.19 347 ALA A C 1
ATOM 2710 O O . ALA A 1 347 ? 13.235 -6.400 10.787 1.00 89.19 347 ALA A O 1
ATOM 2711 N N . ARG A 1 348 ? 13.239 -5.974 8.570 1.00 89.56 348 ARG A N 1
ATOM 2712 C CA . ARG A 1 348 ? 11.799 -5.800 8.371 1.00 89.56 348 ARG A CA 1
ATOM 2713 C C . ARG A 1 348 ? 11.341 -6.090 6.966 1.00 89.56 348 ARG A C 1
ATOM 2715 O O . ARG A 1 348 ? 12.102 -5.937 6.012 1.00 89.56 348 ARG A O 1
ATOM 2722 N N . PHE A 1 349 ? 10.052 -6.376 6.874 1.00 91.00 349 PHE A N 1
ATOM 2723 C CA . PHE A 1 349 ? 9.322 -6.357 5.624 1.00 91.00 349 PHE A CA 1
ATOM 2724 C C . PHE A 1 349 ? 9.063 -4.923 5.153 1.00 91.00 349 PHE A C 1
ATOM 2726 O O . PHE A 1 349 ? 8.918 -3.979 5.943 1.00 91.00 349 PHE A O 1
ATOM 2733 N N . ASN A 1 350 ? 8.987 -4.759 3.838 1.00 88.50 350 ASN A N 1
ATOM 2734 C CA . ASN A 1 350 ? 8.705 -3.494 3.193 1.00 88.50 350 ASN A CA 1
ATOM 2735 C C . ASN A 1 350 ? 7.963 -3.704 1.871 1.00 88.50 350 ASN A C 1
ATOM 2737 O O . ASN A 1 350 ? 8.386 -4.497 1.031 1.00 88.50 350 ASN A O 1
ATOM 2741 N N . GLY A 1 351 ? 6.856 -2.983 1.695 1.00 88.56 351 GLY A N 1
ATOM 2742 C CA . GLY A 1 351 ? 5.935 -3.210 0.588 1.00 88.56 351 GLY A CA 1
ATOM 2743 C C . GLY A 1 351 ? 5.253 -4.577 0.675 1.00 88.56 351 GLY A C 1
ATOM 2744 O O . GLY A 1 351 ? 5.751 -5.526 1.289 1.00 88.56 351 GLY A O 1
ATOM 2745 N N . ILE A 1 352 ? 4.078 -4.674 0.072 1.00 92.62 352 ILE A N 1
ATOM 2746 C CA . ILE A 1 352 ? 3.303 -5.909 0.060 1.00 92.62 352 ILE A CA 1
ATOM 2747 C C . ILE A 1 352 ? 2.495 -5.993 -1.232 1.00 92.62 352 ILE A C 1
ATOM 2749 O O . ILE A 1 352 ? 1.941 -4.994 -1.692 1.00 92.62 352 ILE A O 1
ATOM 2753 N N . PHE A 1 353 ? 2.446 -7.178 -1.833 1.00 95.00 353 PHE A N 1
ATOM 2754 C CA . PHE A 1 353 ? 1.608 -7.449 -2.998 1.00 95.00 353 PHE A CA 1
ATOM 2755 C C . PHE A 1 353 ? 1.217 -8.929 -3.038 1.00 95.00 353 PHE A C 1
ATOM 2757 O O . PHE A 1 353 ? 2.101 -9.774 -2.947 1.00 95.00 353 PHE A O 1
ATOM 2764 N N . ALA A 1 354 ? -0.072 -9.251 -3.159 1.00 96.19 354 ALA A N 1
ATOM 2765 C CA . ALA A 1 354 ? -0.564 -10.627 -3.235 1.00 96.19 354 ALA A CA 1
ATOM 2766 C C . ALA A 1 354 ? -0.990 -10.972 -4.662 1.00 96.19 354 ALA A C 1
ATOM 2768 O O . ALA A 1 354 ? -1.692 -10.192 -5.311 1.00 96.19 354 ALA A O 1
ATOM 2769 N N . ARG A 1 355 ? -0.558 -12.136 -5.154 1.00 96.81 355 ARG A N 1
ATOM 2770 C CA . ARG A 1 355 ? -0.993 -12.688 -6.441 1.00 96.81 355 ARG A CA 1
ATOM 2771 C C . ARG A 1 355 ? -0.632 -14.162 -6.563 1.00 96.81 355 ARG A C 1
ATOM 2773 O O . ARG A 1 355 ? 0.466 -14.558 -6.175 1.00 96.81 355 ARG A O 1
ATOM 2780 N N . GLY A 1 356 ? -1.506 -14.954 -7.176 1.00 95.81 356 GLY A N 1
ATOM 2781 C CA . GLY A 1 356 ? -1.216 -16.327 -7.593 1.00 95.81 356 GLY A CA 1
ATOM 2782 C C . GLY A 1 356 ? -0.797 -17.234 -6.437 1.00 95.81 356 GLY A C 1
ATOM 2783 O O . GLY A 1 356 ? 0.157 -17.997 -6.572 1.00 95.81 356 GLY A O 1
ATOM 2784 N N . GLY A 1 357 ? -1.448 -17.101 -5.276 1.00 96.50 357 GLY A N 1
ATOM 2785 C CA . GLY A 1 357 ? -1.111 -17.882 -4.081 1.00 96.50 357 GLY A CA 1
ATOM 2786 C C . GLY A 1 357 ? 0.192 -17.460 -3.389 1.00 96.50 357 GLY A C 1
ATOM 2787 O O . GLY A 1 357 ? 0.683 -18.183 -2.521 1.00 96.50 357 GLY A O 1
ATOM 2788 N N . LYS A 1 358 ? 0.773 -16.310 -3.757 1.00 97.62 358 LYS A N 1
ATOM 2789 C CA . LYS A 1 358 ? 2.015 -15.784 -3.178 1.00 97.62 358 LYS A CA 1
ATOM 2790 C C . LYS A 1 358 ? 1.855 -14.346 -2.700 1.00 97.62 358 LYS A C 1
ATOM 2792 O O . LYS A 1 358 ? 1.132 -13.551 -3.296 1.00 97.62 358 LYS A O 1
ATOM 2797 N N . LEU A 1 359 ? 2.607 -13.998 -1.663 1.00 97.44 359 LEU A N 1
ATOM 2798 C CA . LEU A 1 359 ? 2.905 -12.621 -1.285 1.00 97.44 359 LEU A CA 1
ATOM 2799 C C . LEU A 1 359 ? 4.316 -12.250 -1.719 1.00 97.44 359 LEU A C 1
ATOM 2801 O O . LEU A 1 359 ? 5.257 -13.017 -1.539 1.00 97.44 359 LEU A O 1
ATOM 2805 N N . PHE A 1 360 ? 4.461 -11.038 -2.226 1.00 97.00 360 PHE A N 1
ATOM 2806 C CA . PHE A 1 360 ? 5.727 -10.414 -2.564 1.00 97.00 360 PHE A CA 1
ATOM 2807 C C . PHE A 1 360 ? 5.998 -9.303 -1.556 1.00 97.00 360 PHE A C 1
ATOM 2809 O O . PHE A 1 360 ? 5.105 -8.524 -1.217 1.00 97.00 360 PHE A O 1
ATOM 2816 N N . THR A 1 361 ? 7.232 -9.233 -1.072 1.00 95.62 361 THR A N 1
ATOM 2817 C CA . THR A 1 361 ? 7.696 -8.194 -0.148 1.00 95.62 361 THR A CA 1
ATOM 2818 C C . THR A 1 361 ? 9.195 -7.965 -0.330 1.00 95.62 361 THR A C 1
ATOM 2820 O O . THR A 1 361 ? 9.872 -8.719 -1.032 1.00 95.62 361 THR A O 1
ATOM 2823 N N . LEU A 1 362 ? 9.722 -6.916 0.286 1.00 94.44 362 LEU A N 1
ATOM 2824 C CA . LEU A 1 362 ? 11.147 -6.635 0.373 1.00 94.44 362 LEU A CA 1
ATOM 2825 C C . LEU A 1 362 ? 11.638 -6.818 1.809 1.00 94.44 362 LEU A C 1
ATOM 2827 O O . LEU A 1 362 ? 10.942 -6.455 2.752 1.00 94.44 362 LEU A O 1
ATOM 2831 N N . VAL A 1 363 ? 12.867 -7.300 1.972 1.00 94.31 363 VAL A N 1
ATOM 2832 C CA . VAL A 1 363 ? 13.542 -7.431 3.270 1.00 94.31 363 VAL A CA 1
ATOM 2833 C C . VAL A 1 363 ? 14.921 -6.783 3.194 1.00 94.31 363 VAL A C 1
ATOM 2835 O O . VAL A 1 363 ? 15.645 -6.986 2.219 1.00 94.31 363 VAL A O 1
ATOM 2838 N N . ASN A 1 364 ? 15.297 -5.973 4.187 1.00 92.38 364 ASN A N 1
ATOM 2839 C CA . ASN A 1 364 ? 16.636 -5.378 4.217 1.00 92.38 364 ASN A CA 1
ATOM 2840 C C . ASN A 1 364 ? 17.710 -6.456 4.436 1.00 92.38 364 ASN A C 1
ATOM 2842 O O . ASN A 1 364 ? 17.527 -7.322 5.281 1.00 92.38 364 ASN A O 1
ATOM 2846 N N . VAL A 1 365 ? 18.834 -6.385 3.713 1.00 94.06 365 VAL A N 1
ATOM 2847 C CA . VAL A 1 365 ? 19.908 -7.405 3.766 1.00 94.06 365 VAL A CA 1
ATOM 2848 C C . VAL A 1 365 ? 20.989 -7.156 4.819 1.00 94.06 365 VAL A C 1
ATOM 2850 O O . VAL A 1 365 ? 21.887 -7.975 4.996 1.00 94.06 365 VAL A O 1
ATOM 2853 N N . GLN A 1 366 ? 20.926 -6.017 5.503 1.00 90.81 366 GLN A N 1
ATOM 2854 C CA . GLN A 1 366 ? 21.791 -5.671 6.630 1.00 90.81 366 GLN A CA 1
ATOM 2855 C C . GLN A 1 366 ? 21.039 -4.719 7.576 1.00 90.81 366 GLN A C 1
ATOM 2857 O O . GLN A 1 366 ? 20.024 -4.149 7.153 1.00 90.81 366 GLN A O 1
ATOM 2862 N N . PRO A 1 367 ? 21.502 -4.515 8.824 1.00 87.56 367 PRO A N 1
ATOM 2863 C CA . PRO A 1 367 ? 20.858 -3.607 9.770 1.00 87.56 367 PRO A CA 1
ATOM 2864 C C . PRO A 1 367 ? 20.598 -2.220 9.177 1.00 87.56 367 PRO A C 1
ATOM 2866 O O . PRO A 1 367 ? 21.462 -1.627 8.528 1.00 87.56 367 PRO A O 1
ATOM 2869 N N . LEU A 1 368 ? 19.399 -1.692 9.418 1.00 82.38 368 LEU A N 1
ATOM 2870 C CA . LEU A 1 368 ? 19.067 -0.322 9.041 1.00 82.38 368 LEU A CA 1
ATOM 2871 C C . LEU A 1 368 ? 19.784 0.654 9.988 1.00 82.38 368 LEU A C 1
ATOM 2873 O O . LEU A 1 368 ? 19.728 0.449 11.199 1.00 82.38 368 LEU A O 1
ATOM 2877 N N . PRO A 1 369 ? 20.440 1.713 9.482 1.00 79.88 369 PRO A N 1
ATOM 2878 C CA . PRO A 1 369 ? 21.002 2.747 10.342 1.00 79.88 369 PRO A CA 1
ATOM 2879 C C . PRO A 1 369 ? 19.885 3.543 11.024 1.00 79.88 369 PRO A C 1
ATOM 2881 O O . PRO A 1 369 ? 18.801 3.721 10.466 1.00 79.88 369 PRO A O 1
ATOM 2884 N N . ALA A 1 370 ? 20.173 4.080 12.212 1.00 74.50 370 ALA A N 1
ATOM 2885 C CA . ALA A 1 370 ? 19.237 4.938 12.943 1.00 74.50 370 ALA A CA 1
ATOM 2886 C C . ALA A 1 370 ? 18.931 6.247 12.188 1.00 74.50 370 ALA A C 1
ATOM 2888 O O . ALA A 1 370 ? 17.839 6.802 12.295 1.00 74.50 370 ALA A O 1
ATOM 2889 N N . VAL A 1 371 ? 19.892 6.742 11.401 1.00 74.12 371 VAL A N 1
ATOM 2890 C CA . VAL A 1 371 ? 19.752 7.974 10.623 1.00 74.12 371 VAL A CA 1
ATOM 2891 C C . VAL A 1 371 ? 19.307 7.639 9.203 1.00 74.12 371 VAL A C 1
ATOM 2893 O O . VAL A 1 371 ? 20.042 7.030 8.427 1.00 74.12 371 VAL A O 1
ATOM 2896 N N . ARG A 1 372 ? 18.109 8.096 8.826 1.00 70.19 372 ARG A N 1
ATOM 2897 C CA . ARG A 1 372 ? 17.499 7.791 7.523 1.00 70.19 372 ARG A CA 1
ATOM 2898 C C . ARG A 1 372 ? 18.347 8.218 6.319 1.00 70.19 372 ARG A C 1
ATOM 2900 O O . ARG A 1 372 ? 18.403 7.489 5.334 1.00 70.19 372 ARG A O 1
ATOM 2907 N N . SER A 1 373 ? 19.024 9.365 6.393 1.00 70.12 373 SER A N 1
ATOM 2908 C CA . SER A 1 373 ? 19.902 9.853 5.315 1.00 70.12 373 SER A CA 1
ATOM 2909 C C . SER A 1 373 ? 21.149 8.989 5.096 1.00 70.12 373 SER A C 1
ATOM 2911 O O . SER A 1 373 ? 21.842 9.180 4.102 1.00 70.12 373 SER A O 1
ATOM 2913 N N . GLN A 1 374 ? 21.426 8.045 5.999 1.00 77.75 374 GLN A N 1
ATOM 2914 C CA . GLN A 1 374 ? 22.544 7.108 5.912 1.00 77.75 374 GLN A CA 1
ATOM 2915 C C . GLN A 1 374 ? 22.115 5.724 5.412 1.00 77.75 374 GLN A C 1
ATOM 2917 O O . GLN A 1 374 ? 22.960 4.836 5.330 1.00 77.75 374 GLN A O 1
ATOM 2922 N N . ILE A 1 375 ? 20.826 5.502 5.105 1.00 78.62 375 ILE A N 1
ATOM 2923 C CA . ILE A 1 375 ? 20.372 4.208 4.582 1.00 78.62 375 ILE A CA 1
ATOM 2924 C C . ILE A 1 375 ? 21.073 3.960 3.238 1.00 78.62 375 ILE A C 1
ATOM 2926 O O . ILE A 1 375 ? 20.863 4.734 2.300 1.00 78.62 375 ILE A O 1
ATOM 2930 N N . PRO A 1 376 ? 21.871 2.888 3.121 1.00 84.69 376 PRO A N 1
ATOM 2931 C CA . PRO A 1 376 ? 22.620 2.612 1.910 1.00 84.69 376 PRO A CA 1
ATOM 2932 C C . PRO A 1 376 ? 21.693 2.224 0.761 1.00 84.69 376 PRO A C 1
ATOM 2934 O O . PRO A 1 376 ? 20.597 1.691 0.955 1.00 84.69 376 PRO A O 1
ATOM 2937 N N . GLU A 1 377 ? 22.170 2.484 -0.448 1.00 88.50 377 GLU A N 1
ATOM 2938 C CA . GLU A 1 377 ? 21.566 1.987 -1.675 1.00 88.50 377 GLU A CA 1
ATOM 2939 C C . GLU A 1 377 ? 21.615 0.450 -1.732 1.00 88.50 377 GLU A C 1
ATOM 2941 O O . GLU A 1 377 ? 22.437 -0.189 -1.074 1.00 88.50 377 GLU A O 1
ATOM 2946 N N . ASN A 1 378 ? 20.749 -0.153 -2.551 1.00 92.81 378 ASN A N 1
ATOM 2947 C CA . ASN A 1 378 ? 20.722 -1.592 -2.822 1.00 92.81 378 ASN A CA 1
ATOM 2948 C C . ASN A 1 378 ? 20.582 -2.456 -1.559 1.00 92.81 378 ASN A C 1
ATOM 2950 O O . ASN A 1 378 ? 21.258 -3.469 -1.405 1.00 92.81 378 ASN A O 1
ATOM 2954 N N . LEU A 1 379 ? 19.702 -2.053 -0.642 1.00 91.88 379 LEU A N 1
ATOM 2955 C CA . LEU A 1 379 ? 19.517 -2.719 0.647 1.00 91.88 379 LEU A CA 1
ATOM 2956 C C . LEU A 1 379 ? 18.393 -3.767 0.646 1.00 91.88 379 LEU A C 1
ATOM 2958 O O . LEU A 1 379 ? 18.333 -4.597 1.547 1.00 91.88 379 LEU A O 1
ATOM 2962 N N . TRP A 1 380 ? 17.486 -3.739 -0.327 1.00 93.50 380 TRP A N 1
ATOM 2963 C CA . TRP A 1 380 ? 16.196 -4.423 -0.224 1.00 93.50 380 TRP A CA 1
ATOM 2964 C C . TRP A 1 380 ? 16.119 -5.656 -1.123 1.00 93.50 380 TRP A C 1
ATOM 2966 O O . TRP A 1 380 ? 16.019 -5.537 -2.340 1.00 93.50 380 TRP A O 1
ATOM 2976 N N . GLN A 1 381 ? 16.155 -6.847 -0.532 1.00 96.50 381 GLN A N 1
ATOM 2977 C CA . GLN A 1 381 ? 16.009 -8.120 -1.234 1.00 96.50 381 GLN A CA 1
ATOM 2978 C C . GLN A 1 381 ? 14.532 -8.461 -1.429 1.00 96.50 381 GLN A C 1
ATOM 2980 O O . GLN A 1 381 ? 13.766 -8.438 -0.469 1.00 96.50 381 GLN A O 1
ATOM 2985 N N . TYR A 1 382 ? 14.142 -8.837 -2.647 1.00 97.44 382 TYR A N 1
ATOM 2986 C CA . TYR A 1 382 ? 12.812 -9.388 -2.911 1.00 97.44 382 TYR A CA 1
ATOM 2987 C C . TYR A 1 382 ? 12.643 -10.755 -2.259 1.00 97.44 382 TYR A C 1
ATOM 2989 O O . TYR A 1 382 ? 13.531 -11.602 -2.363 1.00 97.44 382 TYR A O 1
ATOM 2997 N N . TYR A 1 383 ? 11.486 -10.963 -1.639 1.00 97.56 383 TYR A N 1
ATOM 2998 C CA . TYR A 1 383 ? 11.030 -12.229 -1.084 1.00 97.56 383 TYR A CA 1
ATOM 2999 C C . TYR A 1 383 ? 9.664 -12.596 -1.654 1.00 97.56 383 TYR A C 1
ATOM 3001 O O . TYR A 1 383 ? 8.805 -11.734 -1.855 1.00 97.56 383 TYR A O 1
ATOM 3009 N N . THR A 1 384 ? 9.467 -13.894 -1.855 1.00 97.62 384 THR A N 1
ATOM 3010 C CA . THR A 1 384 ? 8.158 -14.507 -2.073 1.00 97.62 384 THR A CA 1
ATOM 3011 C C . THR A 1 384 ? 7.773 -15.310 -0.843 1.00 97.62 384 THR A C 1
ATOM 3013 O O . THR A 1 384 ? 8.614 -16.023 -0.297 1.00 97.62 384 THR A O 1
ATOM 3016 N N . ILE A 1 385 ? 6.514 -15.237 -0.438 1.00 98.12 385 ILE A N 1
ATOM 3017 C CA . ILE A 1 385 ? 5.944 -16.004 0.667 1.00 98.12 385 ILE A CA 1
ATOM 3018 C C . ILE A 1 385 ? 4.777 -16.807 0.111 1.00 98.12 385 ILE A C 1
ATOM 3020 O O . ILE A 1 385 ? 3.868 -16.234 -0.488 1.00 98.12 385 ILE A O 1
ATOM 3024 N N . ASP A 1 386 ? 4.800 -18.121 0.289 1.00 97.44 386 ASP A N 1
ATOM 3025 C CA . ASP A 1 386 ? 3.678 -18.975 -0.094 1.00 97.44 386 ASP A CA 1
ATOM 3026 C C . ASP A 1 386 ? 2.496 -18.773 0.865 1.00 97.44 386 ASP A C 1
ATOM 3028 O O . ASP A 1 386 ? 2.657 -18.844 2.085 1.00 97.44 386 ASP A O 1
ATOM 3032 N N . LEU A 1 387 ? 1.302 -18.500 0.335 1.00 97.00 387 LEU A N 1
ATOM 3033 C CA . LEU A 1 387 ? 0.140 -18.185 1.167 1.00 97.00 387 LEU A CA 1
ATOM 3034 C C . LEU A 1 387 ? -0.393 -19.389 1.946 1.00 97.00 387 LEU A C 1
ATOM 3036 O O . LEU A 1 387 ? -1.008 -19.195 2.995 1.00 97.00 387 LEU A O 1
ATOM 3040 N N . GLN A 1 388 ? -0.158 -20.616 1.480 1.00 95.81 388 GLN A N 1
ATOM 3041 C CA . GLN A 1 388 ? -0.627 -21.822 2.157 1.00 95.81 388 GLN A CA 1
ATOM 3042 C C . GLN A 1 388 ? 0.366 -22.271 3.227 1.00 95.81 388 GLN A C 1
ATOM 3044 O O . GLN A 1 388 ? -0.023 -22.541 4.364 1.00 95.81 388 GLN A O 1
ATOM 3049 N N . THR A 1 389 ? 1.653 -22.337 2.882 1.00 96.75 389 THR A N 1
ATOM 3050 C CA . THR A 1 389 ? 2.681 -22.878 3.783 1.00 96.75 389 THR A CA 1
ATOM 3051 C C . THR A 1 389 ? 3.315 -21.818 4.678 1.00 96.75 389 THR A C 1
ATOM 3053 O O . THR A 1 389 ? 3.878 -22.170 5.716 1.00 96.75 389 THR A O 1
ATOM 3056 N N . ARG A 1 390 ? 3.190 -20.531 4.317 1.00 97.31 390 ARG A N 1
ATOM 3057 C CA . ARG A 1 390 ? 3.880 -19.375 4.927 1.00 97.31 390 ARG A CA 1
ATOM 3058 C C . ARG A 1 390 ? 5.398 -19.399 4.735 1.00 97.31 390 ARG A C 1
ATOM 3060 O O . ARG A 1 390 ? 6.115 -18.620 5.359 1.00 97.31 390 ARG A O 1
ATOM 3067 N N . GLU A 1 391 ? 5.897 -20.274 3.866 1.00 96.56 391 GLU A N 1
ATOM 3068 C CA . GLU A 1 391 ? 7.323 -20.382 3.582 1.00 96.56 391 GLU A CA 1
ATOM 3069 C C . GLU A 1 391 ? 7.807 -19.137 2.827 1.00 96.56 391 GLU A C 1
ATOM 3071 O O . GLU A 1 391 ? 7.331 -18.838 1.730 1.00 96.56 391 GLU A O 1
ATOM 3076 N N . ALA A 1 392 ? 8.767 -18.422 3.417 1.00 97.19 392 ALA A N 1
ATOM 3077 C CA . ALA A 1 392 ? 9.388 -17.233 2.847 1.00 97.19 392 ALA A CA 1
ATOM 3078 C C . ALA A 1 392 ? 10.722 -17.585 2.174 1.00 97.19 392 ALA A C 1
ATOM 3080 O O . ALA A 1 392 ? 11.594 -18.192 2.793 1.00 97.19 392 ALA A O 1
ATOM 3081 N N . LYS A 1 393 ? 10.912 -17.167 0.919 1.00 96.06 393 LYS A N 1
ATOM 3082 C CA . LYS A 1 393 ? 12.150 -17.390 0.154 1.00 96.06 393 LYS A CA 1
ATOM 3083 C C . LYS A 1 393 ? 12.627 -16.111 -0.524 1.00 96.06 393 LYS A C 1
ATOM 3085 O O . LYS A 1 393 ? 11.799 -15.410 -1.112 1.00 96.06 393 LYS A O 1
ATOM 3090 N N . PRO A 1 394 ? 13.939 -15.812 -0.505 1.00 96.94 394 PRO A N 1
ATOM 3091 C CA . PRO A 1 394 ? 14.477 -14.726 -1.305 1.00 96.94 394 PRO A CA 1
ATOM 3092 C C . PRO A 1 394 ? 14.353 -15.070 -2.790 1.00 96.94 394 PRO A C 1
ATOM 3094 O O . PRO A 1 394 ? 14.622 -16.195 -3.215 1.00 96.94 394 PRO A O 1
ATOM 3097 N N . LEU A 1 395 ? 14.003 -14.075 -3.597 1.00 96.19 395 LEU A N 1
ATOM 3098 C CA . LEU A 1 395 ? 14.018 -14.181 -5.047 1.00 96.19 395 LEU A CA 1
ATOM 3099 C C . LEU A 1 395 ? 15.452 -13.986 -5.553 1.00 96.19 395 LEU A C 1
ATOM 3101 O O . LEU A 1 395 ? 15.848 -12.882 -5.917 1.00 96.19 395 LEU A O 1
ATOM 3105 N N . SER A 1 396 ? 16.241 -15.061 -5.536 1.00 92.88 396 SER A N 1
ATOM 3106 C CA . SER A 1 396 ? 17.692 -15.043 -5.794 1.00 92.88 396 SER A CA 1
ATOM 3107 C C . SER A 1 396 ? 18.094 -14.512 -7.174 1.00 92.88 396 SER A C 1
ATOM 3109 O O . SER A 1 396 ? 19.202 -14.004 -7.328 1.00 92.88 396 SER A O 1
ATOM 3111 N N . ALA A 1 397 ? 17.195 -14.584 -8.161 1.00 93.25 397 ALA A N 1
ATOM 3112 C CA . ALA A 1 397 ? 17.399 -14.003 -9.487 1.00 93.25 397 ALA A CA 1
ATOM 3113 C C . ALA A 1 397 ? 17.525 -12.466 -9.455 1.00 93.25 397 ALA A C 1
ATOM 3115 O O . ALA A 1 397 ? 18.131 -11.881 -10.350 1.00 93.25 397 ALA A O 1
ATOM 3116 N N . LEU A 1 398 ? 16.984 -11.809 -8.423 1.00 94.75 398 LEU A N 1
ATOM 3117 C CA . LEU A 1 398 ? 17.101 -10.369 -8.217 1.00 94.75 398 LEU A CA 1
ATOM 3118 C C . LEU A 1 398 ? 18.054 -10.082 -7.059 1.00 94.75 398 LEU A C 1
ATOM 3120 O O . LEU A 1 398 ? 17.769 -10.410 -5.908 1.00 94.75 398 LEU A O 1
ATOM 3124 N N . ARG A 1 399 ? 19.161 -9.393 -7.353 1.00 94.94 399 ARG A N 1
ATOM 3125 C CA . ARG A 1 399 ? 20.045 -8.832 -6.318 1.00 94.94 399 ARG A CA 1
ATOM 3126 C C . ARG A 1 399 ? 19.310 -7.744 -5.518 1.00 94.94 399 ARG A C 1
ATOM 3128 O O . ARG A 1 399 ? 18.342 -7.180 -6.029 1.00 94.94 399 ARG A O 1
ATOM 3135 N N . PRO A 1 400 ? 19.793 -7.357 -4.328 1.00 95.12 400 PRO A N 1
ATOM 3136 C CA . PRO A 1 400 ? 19.182 -6.293 -3.536 1.00 95.12 400 PRO A CA 1
ATOM 3137 C C . PRO A 1 400 ? 18.973 -4.976 -4.303 1.00 95.12 400 PRO A C 1
ATOM 3139 O O . PRO A 1 400 ? 19.811 -4.562 -5.109 1.00 95.12 400 PRO A O 1
ATOM 3142 N N . SER A 1 401 ? 17.842 -4.328 -4.033 1.00 93.56 401 SER A N 1
ATOM 3143 C CA . SER A 1 401 ? 17.292 -3.177 -4.746 1.00 93.56 401 SER A CA 1
ATOM 3144 C C . SER A 1 401 ? 17.272 -1.908 -3.880 1.00 93.56 401 SER A C 1
ATOM 3146 O O . SER A 1 401 ? 17.190 -1.966 -2.654 1.00 93.56 401 SER A O 1
ATOM 3148 N N . SER A 1 402 ? 17.305 -0.743 -4.525 1.00 89.31 402 SER A N 1
ATOM 3149 C CA . SER A 1 402 ? 17.003 0.582 -3.967 1.00 89.31 402 SER A CA 1
ATOM 3150 C C . SER A 1 402 ? 15.520 0.968 -4.104 1.00 89.31 402 SER A C 1
ATOM 3152 O O . SER A 1 402 ? 15.153 2.078 -3.731 1.00 89.31 402 SER A O 1
ATOM 3154 N N . ALA A 1 403 ? 14.648 0.092 -4.626 1.00 76.69 403 ALA A N 1
ATOM 3155 C CA . ALA A 1 403 ? 13.270 0.436 -5.004 1.00 76.69 403 ALA A CA 1
ATOM 3156 C C . ALA A 1 403 ? 12.462 1.098 -3.875 1.00 76.69 403 ALA A C 1
ATOM 3158 O O . ALA A 1 403 ? 11.766 2.076 -4.131 1.00 76.69 403 ALA A O 1
ATOM 3159 N N . PHE A 1 404 ? 12.597 0.635 -2.625 1.00 71.75 404 PHE A N 1
ATOM 3160 C CA . PHE A 1 404 ? 11.914 1.251 -1.477 1.00 71.75 404 PHE A CA 1
ATOM 3161 C C . PHE A 1 404 ? 12.238 2.744 -1.313 1.00 71.75 404 PHE A C 1
ATOM 3163 O O . PHE A 1 404 ? 11.363 3.537 -0.989 1.00 71.75 404 PHE A O 1
ATOM 3170 N N . GLN A 1 405 ? 13.484 3.151 -1.560 1.00 66.88 405 GLN A N 1
ATOM 3171 C CA . GLN A 1 405 ? 13.879 4.555 -1.431 1.00 66.88 405 GLN A CA 1
ATOM 3172 C C . GLN A 1 405 ? 13.288 5.442 -2.536 1.00 66.88 405 GLN A C 1
ATOM 3174 O O . GLN A 1 405 ? 13.307 6.660 -2.405 1.00 66.88 405 GLN A O 1
ATOM 3179 N N . GLN A 1 406 ? 12.797 4.843 -3.624 1.00 61.50 406 GLN A N 1
ATOM 3180 C CA . GLN A 1 406 ? 12.399 5.539 -4.848 1.00 61.50 406 GLN A CA 1
ATOM 3181 C C . GLN A 1 406 ? 10.898 5.382 -5.157 1.00 61.50 406 GLN A C 1
ATOM 3183 O O . GLN A 1 406 ? 10.462 5.612 -6.279 1.00 61.50 406 GLN A O 1
ATOM 3188 N N . GLY A 1 407 ? 10.087 4.988 -4.166 1.00 67.12 407 GLY A N 1
ATOM 3189 C CA . GLY A 1 407 ? 8.620 5.050 -4.194 1.00 67.12 407 GLY A CA 1
ATOM 3190 C C . GLY A 1 407 ? 7.958 3.902 -3.422 1.00 67.12 407 GLY A C 1
ATOM 3191 O O . GLY A 1 407 ? 8.639 3.093 -2.791 1.00 67.12 407 GLY A O 1
ATOM 3192 N N . VAL A 1 408 ? 6.640 3.764 -3.559 1.00 72.00 408 VAL A N 1
ATOM 3193 C CA . VAL A 1 408 ? 5.832 3.040 -2.562 1.00 72.00 408 VAL A CA 1
ATOM 3194 C C . VAL A 1 408 ? 5.360 1.642 -2.982 1.00 72.00 408 VAL A C 1
ATOM 3196 O O . VAL A 1 408 ? 5.256 0.753 -2.140 1.00 72.00 408 VAL A O 1
ATOM 3199 N N . ASN A 1 409 ? 5.083 1.424 -4.273 1.00 85.38 409 ASN A N 1
ATOM 3200 C CA . ASN A 1 409 ? 4.515 0.173 -4.780 1.00 85.38 409 ASN A CA 1
ATOM 3201 C C . ASN A 1 409 ? 5.620 -0.725 -5.337 1.00 85.38 409 ASN A C 1
ATOM 3203 O O . ASN A 1 409 ? 6.375 -0.325 -6.216 1.00 85.38 409 ASN A O 1
ATOM 3207 N N . ILE A 1 410 ? 5.721 -1.954 -4.831 1.00 90.56 410 ILE A N 1
ATOM 3208 C CA . ILE A 1 410 ? 6.800 -2.884 -5.209 1.00 90.56 410 ILE A CA 1
ATOM 3209 C C . ILE A 1 410 ? 6.468 -3.732 -6.441 1.00 90.56 410 ILE A C 1
ATOM 3211 O O . ILE A 1 410 ? 7.363 -4.316 -7.044 1.00 90.56 410 ILE A O 1
ATOM 3215 N N . ALA A 1 411 ? 5.196 -3.802 -6.829 1.00 92.94 411 ALA A N 1
ATOM 3216 C CA . ALA A 1 411 ? 4.756 -4.605 -7.956 1.00 92.94 411 ALA A CA 1
ATOM 3217 C C . ALA A 1 411 ? 3.521 -4.012 -8.644 1.00 92.94 411 ALA A C 1
ATOM 3219 O O . ALA A 1 411 ? 2.766 -3.226 -8.063 1.00 92.94 411 ALA A O 1
ATOM 3220 N N . ALA A 1 412 ? 3.317 -4.426 -9.890 1.00 93.06 412 ALA A N 1
ATOM 3221 C CA . ALA A 1 412 ? 2.169 -4.102 -10.717 1.00 93.06 412 ALA A CA 1
ATOM 3222 C C . ALA A 1 412 ? 1.700 -5.358 -11.455 1.00 93.06 412 ALA A C 1
ATOM 3224 O O . ALA A 1 412 ? 2.514 -6.081 -12.022 1.00 93.06 412 ALA A O 1
ATOM 3225 N N . PHE A 1 413 ? 0.393 -5.607 -11.481 1.00 93.88 413 PHE A N 1
ATOM 3226 C CA . PHE A 1 413 ? -0.189 -6.661 -12.307 1.00 93.88 413 PHE A CA 1
ATOM 3227 C C . PHE A 1 413 ? -0.906 -6.022 -13.493 1.00 93.88 413 PHE A C 1
ATOM 3229 O O . PHE A 1 413 ? -1.890 -5.305 -13.310 1.00 93.88 413 PHE A O 1
ATOM 3236 N N . VAL A 1 414 ? -0.383 -6.239 -14.697 1.00 94.31 414 VAL A N 1
ATOM 3237 C CA . VAL A 1 414 ? -0.846 -5.593 -15.929 1.00 94.31 414 VAL A CA 1
ATOM 3238 C C . VAL A 1 414 ? -0.958 -6.649 -17.020 1.00 94.31 414 VAL A C 1
ATOM 3240 O O . VAL A 1 414 ? -0.030 -7.423 -17.233 1.00 94.31 414 VAL A O 1
ATOM 3243 N N . ASP A 1 415 ? -2.104 -6.695 -17.701 1.00 93.31 415 ASP A N 1
ATOM 3244 C CA . ASP A 1 415 ? -2.358 -7.601 -18.832 1.00 93.31 415 ASP A CA 1
ATOM 3245 C C . ASP A 1 415 ? -2.035 -9.071 -18.544 1.00 93.31 415 ASP A C 1
ATOM 3247 O O . ASP A 1 415 ? -1.431 -9.762 -19.358 1.00 93.31 415 ASP A O 1
ATOM 3251 N N . GLY A 1 416 ? -2.403 -9.555 -17.356 1.00 93.06 416 GLY A N 1
ATOM 3252 C CA . GLY A 1 416 ? -2.162 -10.946 -16.967 1.00 93.06 416 GLY A CA 1
ATOM 3253 C C . GLY A 1 416 ? -0.747 -11.236 -16.451 1.00 93.06 416 GLY A C 1
ATOM 3254 O O . GLY A 1 416 ? -0.499 -12.346 -15.991 1.00 93.06 416 GLY A O 1
ATOM 3255 N N . HIS A 1 417 ? 0.157 -10.256 -16.475 1.00 95.69 417 HIS A N 1
ATOM 3256 C CA . HIS A 1 417 ? 1.560 -10.428 -16.108 1.00 95.69 417 HIS A CA 1
ATOM 3257 C C . HIS A 1 417 ? 1.898 -9.649 -14.836 1.00 95.69 417 HIS A C 1
ATOM 3259 O O . HIS A 1 417 ? 1.436 -8.523 -14.629 1.00 95.69 417 HIS A O 1
ATOM 3265 N N . LEU A 1 418 ? 2.724 -10.252 -13.979 1.00 97.44 418 LEU A N 1
ATOM 3266 C CA . LEU A 1 418 ? 3.258 -9.598 -12.791 1.00 97.44 418 LEU A CA 1
ATOM 3267 C C . LEU A 1 418 ? 4.582 -8.912 -13.126 1.00 97.44 418 LEU A C 1
ATOM 3269 O O . LEU A 1 418 ? 5.495 -9.537 -13.656 1.00 97.44 418 LEU A O 1
ATOM 3273 N N . TYR A 1 419 ? 4.694 -7.641 -12.763 1.00 97.44 419 TYR A N 1
ATOM 3274 C CA . TYR A 1 419 ? 5.891 -6.829 -12.915 1.00 97.44 419 TYR A CA 1
ATOM 3275 C C . TYR A 1 419 ? 6.386 -6.384 -11.540 1.00 97.44 419 TYR A C 1
ATOM 3277 O O . TYR A 1 419 ? 5.664 -5.721 -10.799 1.00 97.44 419 TYR A O 1
ATOM 3285 N N . LEU A 1 420 ? 7.625 -6.724 -11.202 1.00 96.75 420 LEU A N 1
ATOM 3286 C CA . LEU A 1 420 ? 8.313 -6.311 -9.985 1.00 96.75 420 LEU A CA 1
ATOM 3287 C C . LEU A 1 420 ? 9.106 -5.037 -10.265 1.00 96.75 420 LEU A C 1
ATOM 3289 O O . LEU A 1 420 ? 9.911 -4.987 -11.198 1.00 96.75 420 LEU A O 1
ATOM 3293 N N . ARG A 1 421 ? 8.897 -4.001 -9.453 1.00 94.69 421 ARG A N 1
ATOM 3294 C CA . ARG A 1 421 ? 9.618 -2.734 -9.585 1.00 94.69 421 ARG A CA 1
ATOM 3295 C C . ARG A 1 421 ? 11.056 -2.914 -9.119 1.00 94.69 421 ARG A C 1
ATOM 3297 O O . ARG A 1 421 ? 11.306 -3.158 -7.941 1.00 94.69 421 ARG A O 1
ATOM 3304 N N . TYR A 1 422 ? 12.021 -2.741 -10.004 1.00 95.06 422 TYR A N 1
ATOM 3305 C CA . TYR A 1 422 ? 13.418 -2.989 -9.691 1.00 95.06 422 TYR A CA 1
ATOM 3306 C C . TYR A 1 422 ? 14.258 -1.748 -9.962 1.00 95.06 422 TYR A C 1
ATOM 3308 O O . TYR A 1 422 ? 14.380 -1.286 -11.095 1.00 95.06 422 TYR A O 1
ATOM 3316 N N . VAL A 1 423 ? 14.848 -1.209 -8.899 1.00 93.44 423 VAL A N 1
ATOM 3317 C CA . VAL A 1 423 ? 15.831 -0.127 -8.987 1.00 93.44 423 VAL A CA 1
ATOM 3318 C C . VAL A 1 423 ? 17.120 -0.618 -8.359 1.00 93.44 423 VAL A C 1
ATOM 3320 O O . VAL A 1 423 ? 17.108 -1.078 -7.222 1.00 93.44 423 VAL A O 1
ATOM 3323 N N . ARG A 1 424 ? 18.229 -0.522 -9.074 1.00 92.88 424 ARG A N 1
ATOM 3324 C CA . ARG A 1 424 ? 19.570 -0.799 -8.580 1.00 92.88 424 ARG A CA 1
ATOM 3325 C C . ARG A 1 424 ? 20.466 0.351 -9.013 1.00 92.88 424 ARG A C 1
ATOM 3327 O O . ARG A 1 424 ? 20.512 0.690 -10.192 1.00 92.88 424 ARG A O 1
ATOM 3334 N N . THR A 1 425 ? 21.116 0.981 -8.050 1.00 88.44 425 THR A N 1
ATOM 3335 C CA . THR A 1 425 ? 21.929 2.188 -8.250 1.00 88.44 425 THR A CA 1
ATOM 3336 C C . THR A 1 425 ? 23.413 1.875 -8.054 1.00 88.44 425 THR A C 1
ATOM 3338 O O . THR A 1 425 ? 23.762 0.806 -7.550 1.00 88.44 425 THR A O 1
ATOM 3341 N N . GLY A 1 426 ? 24.296 2.780 -8.478 1.00 83.75 426 GLY A N 1
ATOM 3342 C CA . GLY A 1 426 ? 25.747 2.561 -8.487 1.00 83.75 426 GLY A CA 1
ATOM 3343 C C . GLY A 1 426 ? 26.273 1.979 -9.804 1.00 83.75 426 GLY A C 1
ATOM 3344 O O . GLY A 1 426 ? 25.525 1.791 -10.759 1.00 83.75 426 GLY A O 1
ATOM 3345 N N . GLU A 1 427 ? 27.581 1.733 -9.865 1.00 75.12 427 GLU A N 1
ATOM 3346 C CA . GLU A 1 427 ? 28.276 1.342 -11.105 1.00 75.12 427 GLU A CA 1
ATOM 3347 C C . GLU A 1 427 ? 28.116 -0.150 -11.455 1.00 75.12 427 GLU A C 1
ATOM 3349 O O . GLU A 1 427 ? 28.211 -0.532 -12.619 1.00 75.12 427 GLU A O 1
ATOM 3354 N N . ASP A 1 428 ? 27.831 -1.000 -10.463 1.00 79.81 428 ASP A N 1
ATOM 3355 C CA . ASP A 1 428 ? 27.691 -2.451 -10.638 1.00 79.81 428 ASP A CA 1
ATOM 3356 C C . ASP A 1 428 ? 26.253 -2.853 -11.012 1.00 79.81 428 ASP A C 1
ATOM 3358 O O . ASP A 1 428 ? 25.376 -3.001 -10.146 1.00 79.81 428 ASP A O 1
ATOM 3362 N N . ALA A 1 429 ? 26.052 -3.070 -12.316 1.00 82.50 429 ALA A N 1
ATOM 3363 C CA . ALA A 1 429 ? 24.793 -3.475 -12.941 1.00 82.50 429 ALA A CA 1
ATOM 3364 C C . ALA A 1 429 ? 23.611 -2.546 -12.580 1.00 82.50 429 ALA A C 1
ATOM 3366 O O . ALA A 1 429 ? 22.613 -3.014 -12.016 1.00 82.50 429 ALA A O 1
ATOM 3367 N N . PRO A 1 430 ? 23.707 -1.230 -12.871 1.00 89.56 430 PRO A N 1
ATOM 3368 C CA . PRO A 1 430 ? 22.609 -0.307 -12.631 1.00 89.56 430 PRO A CA 1
ATOM 3369 C C . PRO A 1 430 ? 21.371 -0.730 -13.417 1.00 89.56 430 PRO A C 1
ATOM 3371 O O . PRO A 1 430 ? 21.448 -1.138 -14.576 1.00 89.56 430 PRO A O 1
ATOM 3374 N N . TYR A 1 431 ? 20.211 -0.594 -12.790 1.00 94.50 431 TYR A N 1
ATOM 3375 C CA . TYR A 1 431 ? 18.935 -0.874 -13.427 1.00 94.50 431 TYR A CA 1
ATOM 3376 C C . TYR A 1 431 ? 17.857 0.041 -12.860 1.00 94.50 431 TYR A C 1
ATOM 3378 O O . TYR A 1 431 ? 17.818 0.316 -11.664 1.00 94.50 431 TYR A O 1
ATOM 3386 N N . ASN A 1 432 ? 16.954 0.505 -13.709 1.00 94.75 432 ASN A N 1
ATOM 3387 C CA . ASN A 1 432 ? 15.855 1.371 -13.309 1.00 94.75 432 ASN A CA 1
ATOM 3388 C C . ASN A 1 432 ? 14.630 0.992 -14.131 1.00 94.75 432 ASN A C 1
ATOM 3390 O O . ASN A 1 432 ? 14.524 1.409 -15.278 1.00 94.75 432 ASN A O 1
ATOM 3394 N N . GLY A 1 433 ? 13.743 0.150 -13.609 1.00 95.50 433 GLY A N 1
ATOM 3395 C CA . GLY A 1 433 ? 12.662 -0.383 -14.430 1.00 95.50 433 GLY A CA 1
ATOM 3396 C C . GLY A 1 433 ? 11.837 -1.461 -13.754 1.00 95.50 433 GLY A C 1
ATOM 3397 O O . GLY A 1 433 ? 11.708 -1.505 -12.531 1.00 95.50 433 GLY A O 1
ATOM 3398 N N . TYR A 1 434 ? 11.292 -2.352 -14.573 1.00 96.62 434 TYR A N 1
ATOM 3399 C CA . TYR A 1 434 ? 10.458 -3.456 -14.122 1.00 96.62 434 TYR A CA 1
ATOM 3400 C C . TYR A 1 434 ? 10.970 -4.781 -14.665 1.00 96.62 434 TYR A C 1
ATOM 3402 O O . TYR A 1 434 ? 11.386 -4.879 -15.817 1.00 96.62 434 TYR A O 1
ATOM 3410 N N . TRP A 1 435 ? 10.896 -5.808 -13.829 1.00 97.38 435 TRP A N 1
ATOM 3411 C CA . TRP A 1 435 ? 11.136 -7.193 -14.215 1.00 97.38 435 TRP A CA 1
ATOM 3412 C C . TRP A 1 435 ? 9.808 -7.940 -14.240 1.00 97.38 435 TRP A C 1
ATOM 3414 O O . TRP A 1 435 ? 9.013 -7.790 -13.319 1.00 97.38 435 TRP A O 1
ATOM 3424 N N . SER A 1 436 ? 9.552 -8.746 -15.263 1.00 97.12 436 SER A N 1
ATOM 3425 C CA . SER A 1 436 ? 8.417 -9.665 -15.267 1.00 97.12 436 SER A CA 1
ATOM 3426 C C . SER A 1 436 ? 8.700 -10.856 -14.354 1.00 97.12 436 SER A C 1
ATOM 3428 O O . SER A 1 436 ? 9.818 -11.374 -14.355 1.00 97.12 436 SER A O 1
ATOM 3430 N N . TYR A 1 437 ? 7.683 -11.309 -13.629 1.00 97.81 437 TYR A N 1
ATOM 3431 C CA . TYR A 1 437 ? 7.696 -12.524 -12.824 1.00 97.81 437 TYR A CA 1
ATOM 3432 C C . TYR A 1 437 ? 6.610 -13.476 -13.327 1.00 97.81 437 TYR A C 1
ATOM 3434 O O . TYR A 1 437 ? 5.428 -13.123 -13.350 1.00 97.81 437 TYR A O 1
ATOM 3442 N N . ASP A 1 438 ? 7.003 -14.684 -13.714 1.00 96.75 438 ASP A N 1
ATOM 3443 C CA . ASP A 1 438 ? 6.068 -15.743 -14.077 1.00 96.75 438 ASP A CA 1
ATOM 3444 C C . ASP A 1 438 ? 5.564 -16.448 -12.808 1.00 96.75 438 ASP A C 1
ATOM 3446 O O . ASP A 1 438 ? 6.333 -17.049 -12.058 1.00 96.75 438 ASP A O 1
ATOM 3450 N N . LEU A 1 439 ? 4.255 -16.368 -12.552 1.00 93.38 439 LEU A N 1
ATOM 3451 C CA . LEU A 1 439 ? 3.631 -16.916 -11.340 1.00 93.38 439 LEU A CA 1
ATOM 3452 C C . LEU A 1 439 ? 3.675 -18.450 -11.257 1.00 93.38 439 LEU A C 1
ATOM 3454 O O . LEU A 1 439 ? 3.540 -18.993 -10.162 1.00 93.38 439 LEU A O 1
ATOM 3458 N N . VAL A 1 440 ? 3.850 -19.138 -12.387 1.00 91.81 440 VAL A N 1
ATOM 3459 C CA . VAL A 1 440 ? 3.838 -20.602 -12.482 1.00 91.81 440 VAL A CA 1
ATOM 3460 C C . VAL A 1 440 ? 5.251 -21.157 -12.348 1.00 91.81 440 VAL A C 1
ATOM 3462 O O . VAL A 1 440 ? 5.491 -22.062 -11.552 1.00 91.81 440 VAL A O 1
ATOM 3465 N N . THR A 1 441 ? 6.195 -20.619 -13.117 1.00 94.12 441 THR A N 1
ATOM 3466 C CA . THR A 1 441 ? 7.578 -21.116 -13.173 1.00 94.12 441 THR A CA 1
ATOM 3467 C C . THR A 1 441 ? 8.494 -20.441 -12.153 1.00 94.12 441 THR A C 1
ATOM 3469 O O . THR A 1 441 ? 9.549 -20.982 -11.825 1.00 94.12 441 THR A O 1
ATOM 3472 N N . GLY A 1 442 ? 8.110 -19.267 -11.644 1.00 93.25 442 GLY A N 1
ATOM 3473 C CA . GLY A 1 442 ? 8.958 -18.422 -10.804 1.00 93.25 442 GLY A CA 1
ATOM 3474 C C . GLY A 1 442 ? 10.082 -17.721 -11.571 1.00 93.25 442 GLY A C 1
ATOM 3475 O O . GLY A 1 442 ? 10.969 -17.136 -10.946 1.00 93.25 442 GLY A O 1
ATOM 3476 N N . GLU A 1 443 ? 10.074 -17.791 -12.906 1.00 96.19 443 GLU A N 1
ATOM 3477 C CA . GLU A 1 443 ? 11.079 -17.160 -13.752 1.00 96.19 443 GLU A CA 1
ATOM 3478 C C . GLU A 1 443 ? 10.978 -15.631 -13.681 1.00 96.19 443 GLU A C 1
ATOM 3480 O O . GLU A 1 443 ? 9.887 -15.055 -13.705 1.00 96.19 443 GLU A O 1
ATOM 3485 N N . VAL A 1 444 ? 12.136 -14.970 -13.621 1.00 96.56 444 VAL A N 1
ATOM 3486 C CA . VAL A 1 444 ? 12.242 -13.511 -13.570 1.00 96.56 444 VAL A CA 1
ATOM 3487 C C . VAL A 1 444 ? 13.066 -13.020 -14.751 1.00 96.56 444 VAL A C 1
ATOM 3489 O O . VAL A 1 444 ? 14.181 -13.495 -14.966 1.00 96.56 444 VAL A O 1
ATOM 3492 N N . LYS A 1 445 ? 12.539 -12.053 -15.505 1.00 95.94 445 LYS A N 1
ATOM 3493 C CA . LYS A 1 445 ? 13.198 -11.476 -16.688 1.00 95.94 445 LYS A CA 1
ATOM 3494 C C . LYS A 1 445 ? 13.063 -9.953 -16.703 1.00 95.94 445 LYS A C 1
ATOM 3496 O O . LYS A 1 445 ? 12.041 -9.449 -16.239 1.00 95.94 445 LYS A O 1
ATOM 3501 N N . PRO A 1 446 ? 14.035 -9.200 -17.242 1.00 95.75 446 PRO A N 1
ATOM 3502 C CA . PRO A 1 446 ? 13.845 -7.774 -17.495 1.00 95.75 446 PRO A CA 1
ATOM 3503 C C . PRO A 1 446 ? 12.637 -7.553 -18.419 1.00 95.75 446 PRO A C 1
ATOM 3505 O O . PRO A 1 446 ? 12.527 -8.226 -19.441 1.00 95.75 446 PRO A O 1
ATOM 3508 N N . ALA A 1 447 ? 11.746 -6.619 -18.075 1.00 96.56 447 ALA A N 1
ATOM 3509 C CA . ALA A 1 447 ? 10.613 -6.245 -18.927 1.00 96.56 447 ALA A CA 1
ATOM 3510 C C . ALA A 1 447 ? 10.900 -4.951 -19.701 1.00 96.56 447 ALA A C 1
ATOM 3512 O O . ALA A 1 447 ? 10.914 -4.951 -20.929 1.00 96.56 447 ALA A O 1
ATOM 3513 N N . PHE A 1 448 ? 11.161 -3.852 -18.990 1.00 96.88 448 PHE A N 1
ATOM 3514 C CA . PHE A 1 448 ? 11.571 -2.581 -19.593 1.00 96.88 448 PHE A CA 1
ATOM 3515 C C . PHE A 1 448 ? 12.346 -1.726 -18.589 1.00 96.88 448 PHE A C 1
ATOM 3517 O O . PHE A 1 448 ? 12.149 -1.850 -17.375 1.00 96.88 448 PHE A O 1
ATOM 3524 N N . SER A 1 449 ? 13.198 -0.830 -19.088 1.00 96.31 449 SER A N 1
ATOM 3525 C CA . SER A 1 449 ? 13.942 0.125 -18.260 1.00 96.31 449 SER A CA 1
ATOM 3526 C C . SER A 1 449 ? 13.677 1.575 -18.656 1.00 96.31 449 SER A C 1
ATOM 3528 O O . SER A 1 449 ? 13.209 1.880 -19.749 1.00 96.31 449 SER A O 1
ATOM 3530 N N . VAL A 1 450 ? 13.953 2.480 -17.727 1.00 94.81 450 VAL A N 1
ATOM 3531 C CA . VAL A 1 450 ? 13.657 3.908 -17.784 1.00 94.81 450 VAL A CA 1
ATOM 3532 C C . VAL A 1 450 ? 14.958 4.682 -17.630 1.00 94.81 450 VAL A C 1
ATOM 3534 O O . VAL A 1 450 ? 15.800 4.360 -16.786 1.00 94.81 450 VAL A O 1
ATOM 3537 N N . SER A 1 451 ? 15.130 5.717 -18.449 1.00 91.88 451 SER A N 1
ATOM 3538 C CA . SER A 1 451 ? 16.328 6.553 -18.407 1.00 91.88 451 SER A CA 1
ATOM 3539 C C . SER A 1 451 ? 16.461 7.262 -17.056 1.00 91.88 451 SER A C 1
ATOM 3541 O O . SER A 1 451 ? 15.472 7.689 -16.465 1.00 91.88 451 SER A O 1
ATOM 3543 N N . LEU A 1 452 ? 17.687 7.489 -16.583 1.00 87.81 452 LEU A N 1
ATOM 3544 C CA . LEU A 1 452 ? 17.902 8.295 -15.373 1.00 87.81 452 LEU A CA 1
ATOM 3545 C C . LEU A 1 452 ? 17.519 9.773 -15.562 1.00 87.81 452 LEU A C 1
ATOM 3547 O O . LEU A 1 452 ? 17.274 10.471 -14.579 1.00 87.81 452 LEU A O 1
ATOM 3551 N N . GLN A 1 453 ? 17.423 10.258 -16.808 1.00 86.56 453 GLN A N 1
ATOM 3552 C CA . GLN A 1 453 ? 16.919 11.607 -17.101 1.00 86.56 453 GLN A CA 1
ATOM 3553 C C . GLN A 1 453 ? 15.470 11.773 -16.622 1.00 86.56 453 GLN A C 1
ATOM 3555 O O . GLN A 1 453 ? 15.090 12.842 -16.142 1.00 86.56 453 GLN A O 1
ATOM 3560 N N . SER A 1 454 ? 14.704 10.685 -16.685 1.00 86.31 454 SER A N 1
ATOM 3561 C CA . SER A 1 454 ? 13.340 10.562 -16.181 1.00 86.31 454 SER A CA 1
ATOM 3562 C C . SER A 1 454 ? 13.238 10.374 -14.665 1.00 86.31 454 SER A C 1
ATOM 3564 O O . SER A 1 454 ? 12.133 10.353 -14.131 1.00 86.31 454 SER A O 1
ATOM 3566 N N . GLY A 1 455 ? 14.363 10.237 -13.960 1.00 89.25 455 GLY A N 1
ATOM 3567 C CA . GLY A 1 455 ? 14.390 9.824 -12.560 1.00 89.25 455 GLY A CA 1
ATOM 3568 C C . GLY A 1 455 ? 14.214 8.311 -12.378 1.00 89.25 455 GLY A C 1
ATOM 3569 O O . GLY A 1 455 ? 14.348 7.530 -13.318 1.00 89.25 455 GLY A O 1
ATOM 3570 N N . TYR A 1 456 ? 13.929 7.887 -11.150 1.00 90.62 456 TYR A N 1
ATOM 3571 C CA . TYR A 1 456 ? 13.755 6.485 -10.775 1.00 90.62 456 TYR A CA 1
ATOM 3572 C C . TYR A 1 456 ? 12.298 6.046 -10.859 1.00 90.62 456 TYR A C 1
ATOM 3574 O O . TYR A 1 456 ? 11.406 6.811 -10.504 1.00 90.62 456 TYR A O 1
ATOM 3582 N N . VAL A 1 457 ? 12.037 4.817 -11.303 1.00 91.81 457 VAL A N 1
ATOM 3583 C CA . VAL A 1 457 ? 10.669 4.286 -11.359 1.00 91.81 457 VAL A CA 1
ATOM 3584 C C . VAL A 1 457 ? 10.033 4.232 -9.974 1.00 91.81 457 VAL A C 1
ATOM 3586 O O . VAL A 1 457 ? 10.624 3.744 -9.012 1.00 91.81 457 VAL A O 1
ATOM 3589 N N . ALA A 1 458 ? 8.796 4.710 -9.898 1.00 88.06 458 ALA A N 1
ATOM 3590 C CA . ALA A 1 458 ? 8.035 4.832 -8.665 1.00 88.06 458 ALA A CA 1
ATOM 3591 C C . ALA A 1 458 ? 6.786 3.949 -8.675 1.00 88.06 458 ALA A C 1
ATOM 3593 O O . ALA A 1 458 ? 6.515 3.288 -7.674 1.00 88.06 458 ALA A O 1
ATOM 3594 N N . ASP A 1 459 ? 6.058 3.918 -9.795 1.00 90.12 459 ASP A N 1
ATOM 3595 C CA . ASP A 1 459 ? 4.834 3.129 -9.950 1.00 90.12 459 ASP A CA 1
ATOM 3596 C C . ASP A 1 459 ? 4.511 2.858 -11.425 1.00 90.12 459 ASP A C 1
ATOM 3598 O O . ASP A 1 459 ? 4.972 3.578 -12.316 1.00 90.12 459 ASP A O 1
ATOM 3602 N N . PHE A 1 460 ? 3.728 1.815 -11.682 1.00 93.12 460 PHE A N 1
ATOM 3603 C CA . PHE A 1 460 ? 3.278 1.425 -13.011 1.00 93.12 460 PHE A CA 1
ATOM 3604 C C . PHE A 1 460 ? 1.886 0.806 -12.929 1.00 93.12 460 PHE A C 1
ATOM 3606 O O . PHE A 1 460 ? 1.650 -0.101 -12.133 1.00 93.12 460 PHE A O 1
ATOM 3613 N N . LYS A 1 461 ? 0.948 1.303 -13.737 1.00 93.88 461 LYS A N 1
ATOM 3614 C CA . LYS A 1 461 ? -0.451 0.856 -13.745 1.00 93.88 461 LYS A CA 1
ATOM 3615 C C . LYS A 1 461 ? -0.987 0.791 -15.168 1.00 93.88 461 LYS A C 1
ATOM 3617 O O . LYS A 1 461 ? -0.494 1.476 -16.060 1.00 93.88 461 LYS A O 1
ATOM 3622 N N . LYS A 1 462 ? -2.062 0.031 -15.352 1.00 94.00 462 LYS A N 1
ATOM 3623 C CA . LYS A 1 462 ? -2.904 0.099 -16.545 1.00 94.00 462 LYS A CA 1
ATOM 3624 C C . LYS A 1 462 ? -4.288 0.588 -16.151 1.00 94.00 462 LYS A C 1
ATOM 3626 O O . LYS A 1 462 ? -4.861 0.085 -15.189 1.00 94.00 462 LYS A O 1
ATOM 3631 N N . ILE A 1 463 ? -4.826 1.520 -16.925 1.00 92.19 463 ILE A N 1
ATOM 3632 C CA . ILE A 1 463 ? -6.242 1.879 -16.888 1.00 92.19 463 ILE A CA 1
ATOM 3633 C C . ILE A 1 463 ? -6.854 1.732 -18.271 1.00 92.19 463 ILE A C 1
ATOM 3635 O O . ILE A 1 463 ? -6.178 1.911 -19.286 1.00 92.19 463 ILE A O 1
ATOM 3639 N N . THR A 1 464 ? -8.149 1.467 -18.293 1.00 89.25 464 THR A N 1
ATOM 3640 C CA . THR A 1 464 ? -8.961 1.496 -19.503 1.00 89.25 464 THR A CA 1
ATOM 3641 C C . THR A 1 464 ? -9.891 2.689 -19.377 1.00 89.25 464 THR A C 1
ATOM 3643 O O . THR A 1 464 ? -10.571 2.832 -18.367 1.00 89.25 464 THR A O 1
ATOM 3646 N N . LEU A 1 465 ? -9.857 3.604 -20.346 1.00 84.44 465 LEU A N 1
ATOM 3647 C CA . LEU A 1 465 ? -10.696 4.800 -20.272 1.00 84.44 465 LEU A CA 1
ATOM 3648 C C . LEU A 1 465 ? -12.160 4.425 -20.515 1.00 84.44 465 LEU A C 1
ATOM 3650 O O . LEU A 1 465 ? -12.405 3.611 -21.398 1.00 84.44 465 LEU A O 1
ATOM 3654 N N . PRO A 1 466 ? -13.141 5.058 -19.857 1.00 75.31 466 PRO A N 1
ATOM 3655 C CA . PRO A 1 466 ? -14.535 4.906 -20.250 1.00 75.31 466 PRO A CA 1
ATOM 3656 C C . PRO A 1 466 ? -14.740 5.496 -21.655 1.00 75.31 466 PRO A C 1
ATOM 3658 O O . PRO A 1 466 ? -14.275 6.602 -21.958 1.00 75.31 466 PRO A O 1
ATOM 3661 N N . LYS A 1 467 ? -15.433 4.770 -22.534 1.00 65.75 467 LYS A N 1
ATOM 3662 C CA . LYS A 1 467 ? -15.883 5.270 -23.837 1.00 65.75 467 LYS A CA 1
ATOM 3663 C C . LYS A 1 467 ? -17.013 6.257 -23.566 1.00 65.75 467 LYS A C 1
ATOM 3665 O O . LYS A 1 467 ? -18.034 5.893 -22.989 1.00 65.75 467 LYS A O 1
ATOM 3670 N N . ARG A 1 468 ? -16.777 7.515 -23.921 1.00 58.78 468 ARG A N 1
ATOM 3671 C CA . ARG A 1 468 ? -17.781 8.576 -23.834 1.00 58.78 468 ARG A CA 1
ATOM 3672 C C . ARG A 1 468 ? -18.623 8.633 -25.091 1.00 58.78 468 ARG A C 1
ATOM 3674 O O . ARG A 1 468 ? -18.045 8.382 -26.175 1.00 58.78 468 ARG A O 1
#

Foldseek 3Di:
DDDDDDDDDDDDDDDDDDDDDDDDDPDDDDDPDPDPDPPQDFFAKKKKFKFWDWDADCDAPRGRDIWIKMKIFIDSDDDFAEADFRNDPFGIDIATDHQFAFFWDDAAQKTKAFGFHQDPPPRGDTQAGWIWIWADDSDRGYIDIQTLAPDPVGDGDNWQKAKDDYNFKIWIFTDDPDQQWGWIWIAGPVNSYTDPFIATCDPVNVVVQVVVVCVVVVVCPPAAFSHKDKAQQDWDDQPQKTKIWIAGAHPVRDGPFLKTKIWIWGNDGNTDTDDIEIGHRLHDRHGNRRADFWEAEPQRKIKGWRQGQDPLGFRQFIKIWIAGHVGPYTDPVDMAGPVVVVQPAGKYWAYWYYYLQKIKTWMFNHGADSDPVPGDAQGTFIWIAGRPPRDIDTLVVDGRANLSSTAYHQWEQDPNWIWGAGAHDDDPPGFAATWIADSPPRDIGGGYGHRCVNHHTYDIYMRTDRDD

Sequence (468 aa):
MYRMNQRSLACLLLLSLFLTGLSACRSEAPRPAITPRAEVVLGPDRYVLMTYRKTIIPSGPMRGRSILESYISYFTQMPQGEGINNILEENTLFGRFGEDGGGLLQSGEYLYRFSNAVNNHSQGELLVNTPVRLVFSSTPRAIGERALLESESGGFSQAAKNFVVTSGQGFLVQPSYQRDLLSIRSFDPETMEKTSPQIYVSNLDKERIRQFILERTPSLAGQELPNLIVGMKLLAVHGSALILDVELQSPSYANLSRDSYLVAYEAKNGGKLLGLSHLENTGRLGTPSELLQYTTDEEGDLYLLAQGGDQLGFYQNSLLYRIRKGSYTIDPDWQVRISDLGLGYPARFNGIFARGGKLFTLVNVQPLPAVRSQIPENLWQYYTIDLQTREAKPLSALRPSSAFQQGVNIAAFVDGHLYLRYVRTGEDAPYNGYWSYDLVTGEVKPAFSVSLQSGYVADFKKITLPKR

Nearest PDB structures (foldseek):
  7zb2-assembly5_EEE  TM=4.399E-01  e=3.440E-04  Omphalotus olearius
  7ris-assembly1_A  TM=4.326E-01  e=3.513E-03  Rhodopseudomonas palustris CGA009
  2qqw-assembly1_A  TM=3.365E-01  e=1.146E-01  Arabidopsis thaliana
  3k44-assembly4_D  TM=2.678E-01  e=3.483E-01  Drosophila melanogaster
  3ke7-assembly1_A  TM=4.252E-01  e=2.147E+00  Parabacteroides distasonis ATCC 8503

Mean predicted aligned error: 10.3 Å

Radius of gyration: 27.22 Å; Cα contacts (8 Å, |Δi|>4): 1092; chains: 1; bounding box: 117×56×62 Å